Protein AF-A0A9P6G6Q4-F1 (afdb_monomer_lite)

Secondary structure (DSSP, 8-state):
--------------------------------S-------------HHHHHHHHHHHHSTT--HHHHHHHTT--HHHHHHHHHHHHHHHHHHHHHHHHHHHHHTT------------------------------------S---HHHHHHHHHHHHTT-GGGGGGS--TTTS-EE---S-TT-TT-EEEEEE-TTT--EEEEEEEE-SS-EEEEEEEE-TTS-EEEEE-HHHHHTSEEPTTGGGGS-SS-PPPPHHHHHHHHHHHHHHHHHTTS---S-HHHHHHHHHHHHHHHHHHHHHHHHHTT---S-------------HHHHHHHHHT-----------------PPPPPP-------------------------

Structure (mmCIF, N/CA/C/O backbone):
data_AF-A0A9P6G6Q4-F1
#
_entry.id   AF-A0A9P6G6Q4-F1
#
loop_
_atom_site.group_PDB
_atom_site.id
_atom_site.type_symbol
_atom_site.label_atom_id
_atom_site.label_alt_id
_atom_site.label_comp_id
_atom_site.label_asym_id
_atom_site.label_entity_id
_atom_site.label_seq_id
_atom_site.pdbx_PDB_ins_code
_atom_site.Cartn_x
_atom_site.Cartn_y
_atom_site.Cartn_z
_atom_site.occupancy
_atom_site.B_iso_or_equiv
_atom_site.auth_seq_id
_atom_site.auth_comp_id
_atom_site.auth_asym_id
_atom_site.auth_atom_id
_atom_site.pdbx_PDB_model_num
ATOM 1 N N . MET A 1 1 ? -62.309 29.869 18.378 1.00 46.25 1 MET A N 1
ATOM 2 C CA . MET A 1 1 ? -61.151 30.099 19.267 1.00 46.25 1 MET A CA 1
ATOM 3 C C . MET A 1 1 ? -59.934 30.501 18.437 1.00 46.25 1 MET A C 1
ATOM 5 O O . MET A 1 1 ? -59.131 29.637 18.157 1.00 46.25 1 MET A O 1
ATOM 9 N N . PHE A 1 2 ? -59.819 31.757 18.000 1.00 43.12 2 PHE A N 1
ATOM 10 C CA . PHE A 1 2 ? -58.555 32.393 17.578 1.00 43.12 2 PHE A CA 1
ATOM 11 C C . PHE A 1 2 ? -58.866 33.871 17.334 1.00 43.12 2 PHE A C 1
ATOM 13 O O . PHE A 1 2 ? -59.354 34.235 16.276 1.00 43.12 2 PHE A O 1
ATOM 20 N N . ASN A 1 3 ? -58.686 34.692 18.363 1.00 43.59 3 ASN A N 1
ATOM 21 C CA . ASN A 1 3 ? -58.628 36.150 18.287 1.00 43.59 3 ASN A CA 1
ATOM 22 C C . ASN A 1 3 ? -57.898 36.631 19.546 1.00 43.59 3 ASN A C 1
ATOM 24 O O . ASN A 1 3 ? -58.165 36.105 20.624 1.00 43.59 3 ASN A O 1
ATOM 28 N N . ARG A 1 4 ? -57.050 37.655 19.388 1.00 50.22 4 ARG A N 1
ATOM 29 C CA . ARG A 1 4 ? -56.158 38.306 20.374 1.00 50.22 4 ARG A CA 1
ATOM 30 C C . ARG A 1 4 ? -54.740 37.748 20.463 1.00 50.22 4 ARG A C 1
ATOM 32 O O . ARG A 1 4 ? -54.468 36.848 21.245 1.00 50.22 4 ARG A O 1
ATOM 39 N N . LEU A 1 5 ? -53.835 38.403 19.738 1.00 46.81 5 LEU A N 1
ATOM 40 C CA . LEU A 1 5 ? -52.495 38.763 20.223 1.00 46.81 5 LEU A CA 1
ATOM 41 C C . LEU A 1 5 ? -51.871 39.790 19.265 1.00 46.81 5 LEU A C 1
ATOM 43 O O . LEU A 1 5 ? -50.880 39.543 18.588 1.00 46.81 5 LEU A O 1
ATOM 47 N N . GLY A 1 6 ? -52.511 40.954 19.179 1.00 52.47 6 GLY A N 1
ATOM 48 C CA . GLY A 1 6 ? -51.957 42.138 18.538 1.00 52.47 6 GLY A CA 1
ATOM 49 C C . GLY A 1 6 ? -52.101 43.296 19.506 1.00 52.47 6 GLY A C 1
ATOM 50 O O . GLY A 1 6 ? -53.186 43.845 19.583 1.00 52.47 6 GLY A O 1
ATOM 51 N N . GLU A 1 7 ? -51.051 43.565 20.284 1.00 53.31 7 GLU A N 1
ATOM 52 C CA . GLU A 1 7 ? -50.760 44.834 20.977 1.00 53.31 7 GLU A CA 1
ATOM 53 C C . GLU A 1 7 ? -49.586 44.603 21.937 1.00 53.31 7 GLU A C 1
ATOM 55 O O . GLU A 1 7 ? -49.780 44.256 23.094 1.00 53.31 7 GLU A O 1
ATOM 60 N N . LEU A 1 8 ? -48.349 44.727 21.441 1.00 48.97 8 LEU A N 1
ATOM 61 C CA . LEU A 1 8 ? -47.146 44.888 22.276 1.00 48.97 8 LEU A CA 1
ATOM 62 C C . LEU A 1 8 ? -45.956 45.377 21.424 1.00 48.97 8 LEU A C 1
ATOM 64 O O . LEU A 1 8 ? -44.888 44.777 21.388 1.00 48.97 8 LEU A O 1
ATOM 68 N N . LEU A 1 9 ? -46.139 46.489 20.708 1.00 44.62 9 LEU A N 1
ATOM 69 C CA . LEU A 1 9 ? -45.030 47.234 20.096 1.00 44.62 9 LEU A CA 1
ATOM 70 C C . LEU A 1 9 ? -45.081 48.691 20.554 1.00 44.62 9 LEU A C 1
ATOM 72 O O . LEU A 1 9 ? -45.390 49.612 19.805 1.00 44.62 9 LEU A O 1
ATOM 76 N N . GLY A 1 10 ? -44.791 48.877 21.840 1.00 46.81 10 GLY A N 1
ATOM 77 C CA . GLY A 1 10 ? -44.530 50.175 22.440 1.00 46.81 10 GLY A CA 1
ATOM 78 C C . GLY A 1 10 ? -43.028 50.447 22.528 1.00 46.81 10 GLY A C 1
ATOM 79 O O . GLY A 1 10 ? -42.328 49.776 23.273 1.00 46.81 10 GLY A O 1
ATOM 80 N N . LYS A 1 11 ? -42.590 51.489 21.812 1.00 54.50 11 LYS A N 1
ATOM 81 C CA . LYS A 1 11 ? -41.506 52.425 22.171 1.00 54.50 11 LYS A CA 1
ATOM 82 C C . LYS A 1 11 ? -40.115 51.829 22.454 1.00 54.50 11 LYS A C 1
ATOM 84 O O . LYS A 1 11 ? -39.758 51.576 23.599 1.00 54.50 11 LYS A O 1
ATOM 89 N N . TYR A 1 12 ? -39.263 51.806 21.426 1.00 51.88 12 TYR A N 1
ATOM 90 C CA . TYR A 1 12 ? -37.809 51.830 21.621 1.00 51.88 12 TYR A CA 1
ATOM 91 C C . TYR A 1 12 ? -37.272 53.265 21.469 1.00 51.88 12 TYR A C 1
ATOM 93 O O . TYR A 1 12 ? -37.547 53.904 20.450 1.00 51.88 12 TYR A O 1
ATOM 101 N N . PRO A 1 13 ? -36.522 53.799 22.451 1.00 56.97 13 PRO A N 1
ATOM 102 C CA . PRO A 1 13 ? -35.876 55.101 22.341 1.00 56.97 13 PRO A CA 1
ATOM 103 C C . PRO A 1 13 ? -34.704 55.064 21.349 1.00 56.97 13 PRO A C 1
ATOM 105 O O . PRO A 1 13 ? -33.882 54.147 21.344 1.00 56.97 13 PRO A O 1
ATOM 108 N N . SER A 1 14 ? -34.639 56.094 20.505 1.00 54.44 14 SER A N 1
ATOM 109 C CA . SER A 1 14 ? -33.594 56.318 19.506 1.00 54.44 14 SER A CA 1
ATOM 110 C C . SER A 1 14 ? -32.261 56.657 20.181 1.00 54.44 14 SER A C 1
ATOM 112 O O . SER A 1 14 ? -31.999 57.812 20.517 1.00 54.44 14 SER A O 1
ATOM 114 N N . TYR A 1 15 ? -31.399 55.658 20.366 1.00 53.25 15 TYR A N 1
ATOM 115 C CA . TYR A 1 15 ? -30.012 55.871 20.775 1.00 53.25 15 TYR A CA 1
ATOM 116 C C . TYR A 1 15 ? -29.174 56.340 19.580 1.00 53.25 15 TYR A C 1
ATOM 118 O O . TYR A 1 15 ? -28.858 55.571 18.671 1.00 53.25 15 TYR A O 1
ATOM 126 N N . CYS A 1 16 ? -28.771 57.611 19.603 1.00 47.72 16 CYS A N 1
ATOM 127 C CA . CYS A 1 16 ? -27.745 58.157 18.720 1.00 47.72 16 CYS A CA 1
ATOM 128 C C . CYS A 1 16 ? -26.389 57.501 19.032 1.00 47.72 16 CYS A C 1
ATOM 130 O O . CYS A 1 16 ? -25.648 57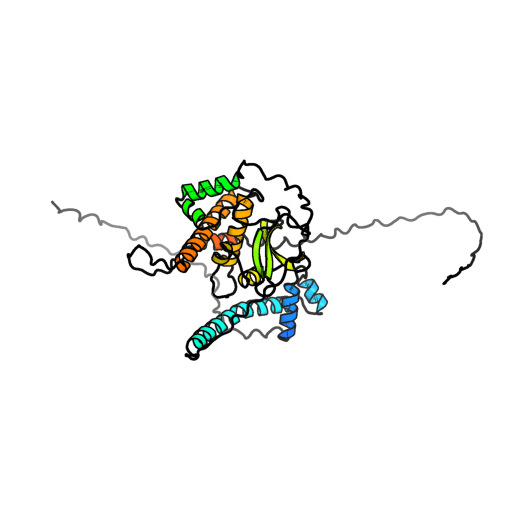.950 19.907 1.00 47.72 16 CYS A O 1
ATOM 132 N N . TYR A 1 17 ? -26.046 56.435 18.307 1.00 51.28 17 TYR A N 1
ATOM 133 C CA . TYR A 1 17 ? -24.704 55.860 18.337 1.00 51.28 17 TYR A CA 1
ATOM 134 C C . TYR A 1 17 ? -23.706 56.821 17.681 1.00 51.28 17 TYR A C 1
ATOM 136 O O . TYR A 1 17 ? -23.669 57.001 16.463 1.00 51.28 17 TYR A O 1
ATOM 144 N N . ARG A 1 18 ? -22.859 57.432 18.511 1.00 55.62 18 ARG A N 1
ATOM 145 C CA . ARG A 1 18 ? -21.671 58.179 18.095 1.00 55.62 18 ARG A CA 1
ATOM 146 C C . ARG A 1 18 ? -20.643 57.174 17.564 1.00 55.62 18 ARG A C 1
ATOM 148 O O . ARG A 1 18 ? -20.002 56.472 18.340 1.00 55.62 18 ARG A O 1
ATOM 155 N N . MET A 1 19 ? -20.523 57.075 16.241 1.00 58.62 19 MET A N 1
ATOM 156 C CA . MET A 1 19 ? -19.579 56.168 15.579 1.00 58.62 19 MET A CA 1
ATOM 157 C C . MET A 1 19 ? -18.128 56.482 15.998 1.00 58.62 19 MET A C 1
ATOM 159 O O . MET A 1 19 ? -17.686 57.626 15.841 1.00 58.62 19 MET A O 1
ATOM 163 N N . PRO A 1 20 ? -17.358 55.505 16.512 1.00 56.16 20 PRO A N 1
ATOM 164 C CA . PRO A 1 20 ? -15.936 55.689 16.761 1.00 56.16 20 PRO A CA 1
ATOM 165 C C . PRO A 1 20 ? -15.205 55.876 15.427 1.00 56.16 20 PRO A C 1
ATOM 167 O O . PRO A 1 20 ? -15.432 55.147 14.462 1.00 56.16 20 PRO A O 1
ATOM 170 N N . LYS A 1 21 ? -14.320 56.878 15.375 1.00 54.81 21 LYS A N 1
ATOM 171 C CA . LYS A 1 21 ? -13.465 57.169 14.219 1.00 54.81 21 LYS A CA 1
ATOM 172 C C . LYS A 1 21 ? -12.657 55.918 13.873 1.00 54.81 21 LYS A C 1
ATOM 174 O O . LYS A 1 21 ? -11.702 55.576 14.565 1.00 54.81 21 LYS A O 1
ATOM 179 N N . THR A 1 22 ? -13.041 55.242 12.795 1.00 53.19 22 THR A N 1
ATOM 180 C CA . THR A 1 22 ? -12.294 54.124 12.223 1.00 53.19 22 THR A CA 1
ATOM 181 C C . THR A 1 22 ? -10.890 54.598 11.865 1.00 53.19 22 THR A C 1
ATOM 183 O O . THR A 1 22 ? -10.717 55.448 10.986 1.00 53.19 22 THR A O 1
ATOM 186 N N . VAL A 1 23 ? -9.889 54.044 12.548 1.00 57.47 23 VAL A N 1
ATOM 187 C CA . VAL A 1 23 ? -8.481 54.131 12.160 1.00 57.47 23 VAL A CA 1
ATOM 188 C C . VAL A 1 23 ? -8.385 53.656 10.712 1.00 57.47 23 VAL A C 1
ATOM 190 O O . VAL A 1 23 ? -8.736 52.519 10.398 1.00 57.47 23 VAL A O 1
ATOM 193 N N . ARG A 1 24 ? -7.971 54.553 9.810 1.00 49.25 24 ARG A N 1
ATOM 194 C CA . ARG A 1 24 ? -7.747 54.239 8.395 1.00 49.25 24 ARG A CA 1
ATOM 195 C C . ARG A 1 24 ? -6.667 53.161 8.310 1.00 49.25 24 ARG A C 1
ATOM 197 O O . ARG A 1 24 ? -5.483 53.456 8.439 1.00 49.25 24 ARG A O 1
ATOM 204 N N . GLY A 1 25 ? -7.089 51.916 8.106 1.00 58.50 25 GLY A N 1
ATOM 205 C CA . GLY A 1 25 ? -6.191 50.815 7.783 1.00 58.50 25 GLY A CA 1
ATOM 206 C C . GLY A 1 25 ? -5.407 51.113 6.497 1.00 58.50 25 GLY A C 1
ATOM 207 O O . GLY A 1 25 ? -5.890 51.861 5.638 1.00 58.50 25 GLY A O 1
ATOM 208 N N . PRO A 1 26 ? -4.192 50.560 6.352 1.00 58.47 26 PRO A N 1
ATOM 209 C CA . PRO A 1 26 ? -3.333 50.819 5.205 1.00 58.47 26 PRO A CA 1
ATOM 210 C C . PRO A 1 26 ? -4.078 50.512 3.902 1.00 58.47 26 PRO A C 1
ATOM 212 O O . PRO A 1 26 ? -4.625 49.423 3.720 1.00 58.47 26 PRO A O 1
ATOM 215 N N . ARG A 1 27 ? -4.112 51.507 3.003 1.00 56.06 27 ARG A N 1
ATOM 216 C CA . ARG A 1 27 ? -4.679 51.416 1.650 1.00 56.06 27 ARG A CA 1
ATOM 217 C C . ARG A 1 27 ? -4.260 50.091 1.012 1.00 56.06 27 ARG A C 1
ATOM 219 O O . ARG A 1 27 ? -3.070 49.864 0.788 1.00 56.06 27 ARG A O 1
ATOM 226 N N . ARG A 1 28 ? -5.240 49.246 0.670 1.00 49.06 28 ARG A N 1
ATOM 227 C CA . ARG A 1 28 ? -5.027 48.122 -0.245 1.00 49.06 28 ARG A CA 1
ATOM 228 C C . ARG A 1 28 ? -4.508 48.700 -1.557 1.00 49.06 28 ARG A C 1
ATOM 230 O O . ARG A 1 28 ? -5.254 49.334 -2.298 1.00 49.06 28 ARG A O 1
ATOM 237 N N . ARG A 1 29 ? -3.213 48.521 -1.815 1.00 51.69 29 ARG A N 1
ATOM 238 C CA . ARG A 1 29 ? -2.651 48.727 -3.146 1.00 51.69 29 ARG A CA 1
ATOM 239 C C . ARG A 1 29 ? -3.332 47.706 -4.051 1.00 51.69 29 ARG A C 1
ATOM 241 O O . ARG A 1 29 ? -3.262 46.508 -3.779 1.00 51.69 29 ARG A O 1
ATOM 248 N N . HIS A 1 30 ? -4.032 48.186 -5.073 1.00 56.00 30 HIS A N 1
ATOM 249 C CA . HIS A 1 30 ? -4.460 47.333 -6.171 1.00 56.00 30 HIS A CA 1
ATOM 250 C C . HIS A 1 30 ? -3.225 46.589 -6.699 1.00 56.00 30 HIS A C 1
ATOM 252 O O . HIS A 1 30 ? -2.173 47.223 -6.839 1.00 56.00 30 HIS A O 1
ATOM 258 N N . PRO A 1 31 ? -3.304 45.270 -6.951 1.00 56.16 31 PRO A N 1
ATOM 259 C CA . PRO A 1 31 ? -2.253 44.595 -7.688 1.00 56.16 31 PRO A CA 1
ATOM 260 C C . PRO A 1 31 ? -2.183 45.283 -9.049 1.00 56.16 31 PRO A C 1
ATOM 262 O O . PRO A 1 31 ? -3.128 45.222 -9.834 1.00 56.16 31 PRO A O 1
ATOM 265 N N . GLY A 1 32 ? -1.099 46.024 -9.278 1.00 59.50 32 GLY A N 1
ATOM 266 C CA . GLY A 1 32 ? -0.804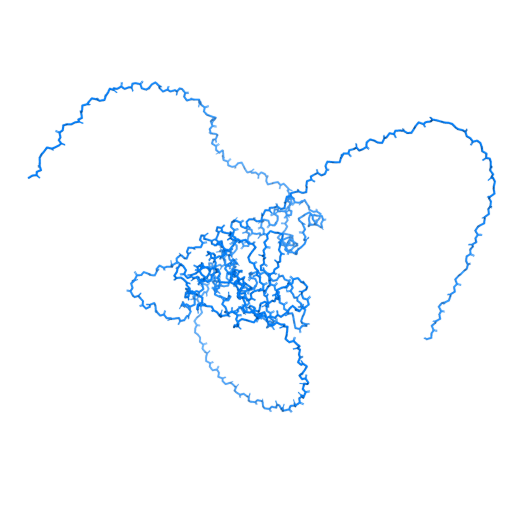 46.551 -10.600 1.00 59.50 32 GLY A CA 1
ATOM 267 C C . GLY A 1 32 ? -0.734 45.401 -11.610 1.00 59.50 32 GLY A C 1
ATOM 268 O O . GLY A 1 32 ? -0.577 44.242 -11.203 1.00 59.50 32 GLY A O 1
ATOM 269 N N . PRO A 1 33 ? -0.843 45.706 -12.914 1.00 58.00 33 PRO A N 1
ATOM 270 C CA . PRO A 1 33 ? -0.625 44.723 -13.967 1.00 58.00 33 PRO A CA 1
ATOM 271 C C . PRO A 1 33 ? 0.657 43.944 -13.656 1.00 58.00 33 PRO A C 1
ATOM 273 O O . PRO A 1 33 ? 1.638 44.580 -13.253 1.00 58.00 33 PRO A O 1
ATOM 276 N N . PRO A 1 34 ? 0.658 42.603 -13.760 1.00 53.47 34 PRO A N 1
ATOM 277 C CA . PRO A 1 34 ? 1.832 41.806 -13.451 1.00 53.47 34 PRO A CA 1
ATOM 278 C C . PRO A 1 34 ? 2.993 42.333 -14.287 1.00 53.47 34 PRO A C 1
ATOM 280 O O . PRO A 1 34 ? 3.026 42.163 -15.504 1.00 53.47 34 PRO A O 1
ATOM 283 N N . ILE A 1 35 ? 3.924 43.017 -13.620 1.00 44.28 35 ILE A N 1
ATOM 284 C CA . ILE A 1 35 ? 5.209 43.370 -14.206 1.00 44.28 35 ILE A CA 1
ATOM 285 C C . ILE A 1 35 ? 5.789 42.027 -14.648 1.00 44.28 35 ILE A C 1
ATOM 287 O O . ILE A 1 35 ? 5.855 41.126 -13.802 1.00 44.28 35 ILE A O 1
ATOM 291 N N . PRO A 1 36 ? 6.153 41.845 -15.931 1.00 40.94 36 PRO A N 1
ATOM 292 C CA . PRO A 1 36 ? 6.830 40.641 -16.372 1.00 40.94 36 PRO A CA 1
ATOM 293 C C . PRO A 1 36 ? 8.055 40.502 -15.479 1.00 40.94 36 PRO A C 1
ATOM 295 O O . PRO A 1 36 ? 8.993 41.294 -15.580 1.00 40.94 36 PRO A O 1
ATOM 298 N N . GLN A 1 37 ? 8.014 39.570 -14.525 1.00 48.28 37 GLN A N 1
ATOM 299 C CA . GLN A 1 37 ? 9.196 39.246 -13.752 1.00 48.28 37 GLN A CA 1
ATOM 300 C C . GLN A 1 37 ? 10.208 38.807 -14.794 1.00 48.28 37 GLN A C 1
ATOM 302 O O . GLN A 1 37 ? 10.009 37.779 -15.445 1.00 48.28 37 GLN A O 1
ATOM 307 N N . ALA A 1 38 ? 11.238 39.634 -14.990 1.00 38.59 38 ALA A N 1
ATOM 308 C CA . ALA A 1 38 ? 12.410 39.265 -15.751 1.00 38.59 38 ALA A CA 1
ATOM 309 C C . ALA A 1 38 ? 12.808 37.889 -15.228 1.00 38.59 38 ALA A C 1
ATOM 311 O O . ALA A 1 38 ? 13.169 37.743 -14.056 1.00 38.59 38 ALA A O 1
ATOM 312 N N . CYS A 1 39 ? 12.581 36.868 -16.056 1.00 45.72 39 CYS A N 1
ATOM 313 C CA . CYS A 1 39 ? 12.881 35.498 -15.703 1.00 45.72 39 CYS A CA 1
ATOM 314 C C . CYS A 1 39 ? 14.330 35.511 -15.244 1.00 45.72 39 CYS A C 1
ATOM 316 O O . CYS A 1 39 ? 15.195 35.963 -15.996 1.00 45.72 39 CYS A O 1
ATOM 318 N N . HIS A 1 40 ? 14.577 35.120 -13.989 1.00 47.41 40 HIS A N 1
ATOM 319 C CA . HIS A 1 40 ? 15.935 35.053 -13.472 1.00 47.41 40 HIS A CA 1
ATOM 320 C C . HIS A 1 40 ? 16.802 34.359 -14.535 1.00 47.41 40 HIS A C 1
ATOM 322 O O . HIS A 1 40 ? 16.399 33.287 -14.995 1.00 47.41 40 HIS A O 1
ATOM 328 N N . PRO A 1 41 ? 17.965 34.917 -14.921 1.00 46.31 41 PRO A N 1
ATOM 329 C CA . PRO A 1 41 ? 18.853 34.357 -15.950 1.00 46.31 41 PRO A CA 1
ATOM 330 C C . PRO A 1 41 ? 19.507 33.018 -15.533 1.00 46.31 41 PRO A C 1
ATOM 332 O O . PRO A 1 41 ? 20.564 32.625 -16.019 1.00 46.31 41 PRO A O 1
ATOM 335 N N . GLY A 1 42 ? 18.869 32.279 -14.624 1.00 48.66 42 GLY A N 1
ATOM 336 C CA . GLY A 1 42 ? 19.227 30.946 -14.181 1.00 48.66 42 GLY A CA 1
ATOM 337 C C . GLY A 1 42 ? 18.856 29.897 -15.220 1.00 48.66 42 GLY A C 1
ATOM 338 O O . GLY A 1 42 ? 17.854 29.203 -15.080 1.00 48.66 42 GLY A O 1
ATOM 339 N N . THR A 1 43 ? 19.743 29.750 -16.206 1.00 61.28 43 THR A N 1
ATOM 340 C CA . THR A 1 43 ? 20.019 28.534 -16.991 1.00 61.28 43 THR A CA 1
ATOM 341 C C . THR A 1 43 ? 18.813 27.884 -17.673 1.00 61.28 43 THR A C 1
ATOM 343 O O . THR A 1 43 ? 18.052 27.127 -17.066 1.00 61.28 43 THR A O 1
ATOM 346 N N . HIS A 1 44 ? 18.711 28.094 -18.988 1.00 79.81 44 HIS A N 1
ATOM 347 C CA . HIS A 1 44 ? 17.876 27.304 -19.889 1.00 79.81 44 HIS A CA 1
ATOM 348 C C . HIS A 1 44 ? 18.338 25.842 -19.890 1.00 79.81 44 HIS A C 1
ATOM 350 O O . HIS A 1 44 ? 19.076 25.406 -20.767 1.00 79.81 44 HIS A O 1
ATOM 356 N N . LEU A 1 45 ? 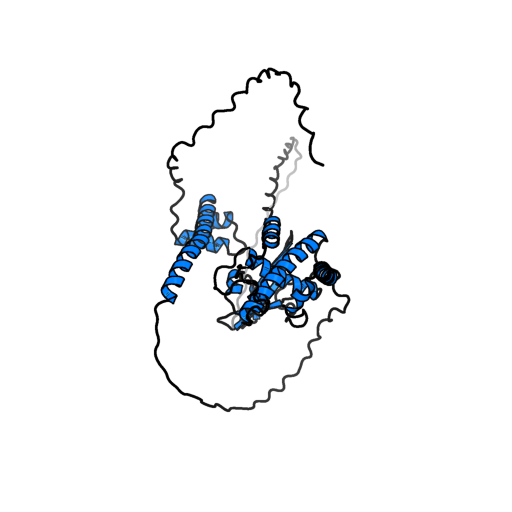17.911 25.069 -18.891 1.00 91.44 45 LEU A N 1
ATOM 357 C CA . LEU A 1 45 ? 18.108 23.630 -18.926 1.00 91.44 45 LEU A CA 1
ATOM 358 C C . LEU A 1 45 ? 17.286 23.044 -20.068 1.00 91.44 45 LEU A C 1
ATOM 360 O O . LEU A 1 45 ? 16.061 23.248 -20.120 1.00 91.44 45 LEU A O 1
ATOM 364 N N . THR A 1 46 ? 17.955 22.280 -20.930 1.00 93.12 46 THR A N 1
ATOM 365 C CA . THR A 1 46 ? 17.296 21.484 -21.963 1.00 93.12 46 THR A CA 1
ATOM 366 C C . THR A 1 46 ? 16.366 20.462 -21.312 1.00 93.12 46 THR A C 1
ATOM 368 O O . THR A 1 46 ? 16.510 20.106 -20.137 1.00 93.12 46 THR A O 1
ATOM 371 N N . TYR A 1 47 ? 15.377 19.981 -22.064 1.00 89.69 47 TYR A N 1
ATOM 372 C CA . TYR A 1 47 ? 14.451 18.970 -21.555 1.00 89.69 47 TYR A CA 1
ATOM 373 C C . TYR A 1 47 ? 15.188 17.717 -21.050 1.00 89.69 47 TYR A C 1
ATOM 375 O O . TYR A 1 47 ? 14.898 17.239 -19.954 1.00 89.69 47 TYR A O 1
ATOM 383 N N . GLU A 1 48 ? 16.210 17.260 -21.779 1.00 91.94 48 GLU A N 1
ATOM 384 C CA . GLU A 1 48 ? 17.035 16.114 -21.379 1.00 91.94 48 GLU A CA 1
ATOM 385 C C . GLU A 1 48 ? 17.793 16.357 -20.069 1.00 91.94 48 GLU A C 1
ATOM 387 O O . GLU A 1 48 ? 17.846 15.482 -19.203 1.00 91.94 48 GLU A O 1
ATOM 392 N N . GLN A 1 49 ? 18.311 17.569 -19.853 1.00 94.62 49 GLN A N 1
ATOM 393 C CA . GLN A 1 49 ? 18.953 17.923 -18.586 1.00 94.62 49 GLN A CA 1
ATOM 394 C C . GLN A 1 49 ? 17.957 17.890 -17.420 1.00 94.62 49 GLN A C 1
ATOM 396 O O . GLN A 1 49 ? 18.269 17.343 -16.360 1.00 94.62 49 GLN A O 1
ATOM 401 N N . ARG A 1 50 ? 16.734 18.403 -17.614 1.00 94.94 50 ARG A N 1
ATOM 402 C CA . ARG A 1 50 ? 15.671 18.341 -16.593 1.00 94.94 50 ARG A CA 1
ATOM 403 C C . ARG A 1 50 ? 15.254 16.903 -16.301 1.00 94.94 50 ARG A C 1
ATOM 405 O O . ARG A 1 50 ? 15.110 16.537 -15.135 1.00 94.94 50 ARG A O 1
ATOM 412 N N . ARG A 1 51 ? 15.125 16.069 -17.337 1.00 91.56 51 ARG A N 1
ATOM 413 C CA . ARG A 1 51 ? 14.809 14.641 -17.209 1.00 91.56 51 ARG A CA 1
ATOM 414 C C . ARG A 1 51 ? 15.898 13.894 -16.440 1.00 91.56 51 ARG A C 1
ATOM 416 O O . ARG A 1 51 ? 15.578 13.120 -15.539 1.00 91.56 51 ARG A O 1
ATOM 423 N N . ARG A 1 52 ? 17.173 14.173 -16.727 1.00 95.06 52 ARG A N 1
ATOM 424 C CA . ARG A 1 52 ? 18.322 13.608 -16.005 1.00 95.06 52 ARG A CA 1
ATOM 425 C C . ARG A 1 52 ? 18.334 14.024 -14.533 1.00 95.06 52 ARG A C 1
ATOM 427 O O . ARG A 1 52 ? 18.490 13.163 -13.671 1.00 95.06 52 ARG A O 1
ATOM 434 N N . ILE A 1 53 ? 18.109 15.307 -14.234 1.00 95.81 53 ILE A N 1
ATOM 435 C CA . ILE A 1 53 ? 17.983 15.814 -12.855 1.00 95.81 53 ILE A CA 1
ATOM 436 C C . ILE A 1 53 ? 16.850 15.100 -12.111 1.00 95.81 53 ILE A C 1
ATOM 438 O O . ILE A 1 53 ? 17.047 14.618 -10.995 1.00 95.81 53 ILE A O 1
ATOM 442 N N . HIS A 1 54 ? 15.679 14.992 -12.741 1.00 94.69 54 HIS A N 1
ATOM 443 C CA . HIS A 1 54 ? 14.524 14.318 -12.159 1.00 94.69 54 HIS A CA 1
ATOM 444 C C . HIS A 1 54 ? 14.816 12.829 -11.906 1.00 94.69 54 HIS A C 1
ATOM 446 O O . HIS A 1 54 ? 14.577 12.340 -10.805 1.00 94.69 54 HIS A O 1
ATOM 452 N N . SER A 1 55 ? 15.434 12.119 -12.855 1.00 93.00 55 SER A N 1
ATOM 453 C CA . SER A 1 55 ? 15.850 10.721 -12.666 1.00 93.00 55 SER A CA 1
ATOM 454 C C . SER A 1 55 ? 16.817 10.547 -11.489 1.00 93.00 55 SER A C 1
ATOM 456 O O . SER A 1 55 ? 16.643 9.635 -10.684 1.00 93.00 55 SE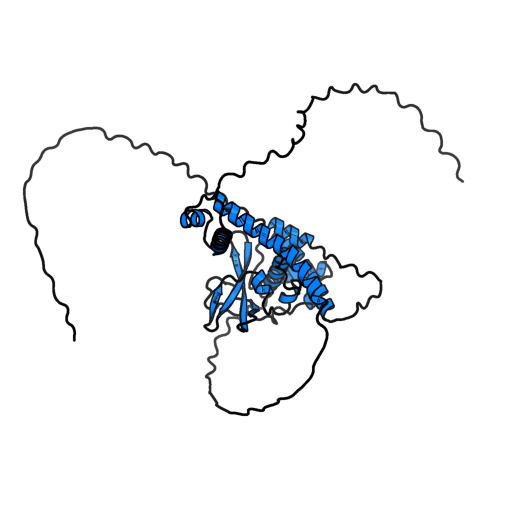R A O 1
ATOM 458 N N . LEU A 1 56 ? 17.812 11.430 -11.353 1.00 95.06 56 LEU A N 1
ATOM 459 C CA . LEU A 1 56 ? 18.771 11.395 -10.242 1.00 95.06 56 LEU A CA 1
ATOM 460 C C . LEU A 1 56 ? 18.106 11.653 -8.883 1.00 95.06 56 LEU A C 1
ATOM 462 O O . LEU A 1 56 ? 18.545 11.092 -7.881 1.00 95.06 56 LEU A O 1
ATOM 466 N N . SER A 1 57 ? 17.045 12.467 -8.844 1.00 95.31 57 SER A N 1
ATOM 467 C CA . SER A 1 57 ? 16.275 12.714 -7.617 1.00 95.31 57 SER A CA 1
ATOM 468 C C . SER A 1 57 ? 15.441 11.513 -7.157 1.00 95.31 57 SER A C 1
ATOM 470 O O . SER A 1 57 ? 15.227 11.359 -5.956 1.00 95.31 57 SER A O 1
ATOM 472 N N . HIS A 1 58 ? 15.019 10.638 -8.081 1.00 87.38 58 HIS A N 1
ATOM 473 C CA . HIS A 1 58 ? 14.274 9.409 -7.758 1.00 87.38 58 HIS A CA 1
ATOM 474 C C . HIS A 1 58 ? 15.177 8.234 -7.373 1.00 87.38 58 HIS A C 1
ATOM 476 O O . HIS A 1 58 ? 14.726 7.306 -6.702 1.00 87.38 58 HIS A O 1
ATOM 482 N N . GLN A 1 59 ? 16.461 8.270 -7.737 1.00 90.69 59 GLN A N 1
ATOM 483 C CA . GLN A 1 59 ? 17.444 7.308 -7.239 1.00 90.69 59 GLN A CA 1
ATOM 484 C C . GLN A 1 59 ? 17.667 7.564 -5.742 1.00 90.69 59 GLN A C 1
ATOM 486 O O . GLN A 1 59 ? 18.096 8.643 -5.332 1.00 90.69 59 GLN A O 1
ATOM 491 N N . SER A 1 60 ? 17.317 6.568 -4.925 1.00 51.62 60 SER A N 1
ATOM 492 C CA . SER A 1 60 ? 16.846 6.659 -3.532 1.00 51.62 60 SER A CA 1
ATOM 493 C C . SER A 1 60 ? 17.823 7.179 -2.458 1.00 51.62 60 SER A C 1
ATOM 495 O O . SER A 1 60 ? 17.637 6.904 -1.274 1.00 51.62 60 SER A O 1
ATOM 497 N N . SER A 1 61 ? 18.853 7.939 -2.822 1.00 78.06 61 SER A N 1
ATOM 498 C CA . SER A 1 61 ? 19.810 8.532 -1.879 1.00 78.06 61 SER A CA 1
ATOM 499 C C . SER A 1 61 ? 20.460 9.842 -2.351 1.00 78.06 61 SER A C 1
ATOM 501 O O . SER A 1 61 ? 21.319 10.384 -1.649 1.00 78.06 61 SER A O 1
ATOM 503 N N . THR A 1 62 ? 20.075 10.400 -3.505 1.00 89.25 62 THR A N 1
ATOM 504 C CA . THR A 1 62 ? 20.737 11.604 -4.031 1.00 89.25 62 THR A CA 1
ATOM 505 C C . THR A 1 62 ? 20.061 12.876 -3.523 1.00 89.25 62 THR A C 1
ATOM 507 O O . THR A 1 62 ? 18.981 13.257 -3.966 1.00 89.25 62 THR A O 1
ATOM 510 N N . SER A 1 63 ? 20.702 13.578 -2.584 1.00 95.75 63 SER A N 1
ATOM 511 C CA . SER A 1 63 ? 20.217 14.891 -2.144 1.00 95.75 63 SER A CA 1
ATOM 512 C C . SER A 1 63 ? 20.311 15.920 -3.278 1.00 95.75 63 SER A C 1
ATOM 514 O O . SER A 1 63 ? 21.223 15.859 -4.102 1.00 95.75 63 SER A O 1
ATOM 516 N N . GLN A 1 64 ? 19.434 16.932 -3.287 1.00 96.25 64 GLN A N 1
ATOM 517 C CA . GLN A 1 64 ? 19.508 18.035 -4.262 1.00 96.25 64 GLN A CA 1
ATOM 518 C C . GLN A 1 64 ? 20.891 18.705 -4.287 1.00 96.25 64 GLN A C 1
ATOM 520 O O . GLN A 1 64 ? 21.351 19.119 -5.345 1.00 96.25 64 GLN A O 1
ATOM 525 N N . ARG A 1 65 ? 21.580 18.779 -3.135 1.00 96.50 65 ARG A N 1
ATOM 526 C CA . ARG A 1 65 ? 22.952 19.304 -3.039 1.00 96.50 65 ARG A CA 1
ATOM 527 C C . ARG A 1 65 ? 23.954 18.414 -3.778 1.00 96.50 65 ARG A C 1
ATOM 529 O O . ARG A 1 65 ? 24.826 18.937 -4.460 1.00 96.50 65 ARG A O 1
ATOM 536 N N . LYS A 1 66 ? 23.817 17.090 -3.667 1.00 96.56 66 LYS A N 1
ATOM 537 C CA . LYS A 1 66 ? 24.659 16.123 -4.382 1.00 96.56 66 LYS A CA 1
ATOM 538 C C . LYS A 1 66 ? 24.404 16.174 -5.891 1.00 96.56 66 LYS A C 1
ATOM 540 O O . LYS A 1 66 ? 25.362 16.169 -6.648 1.00 96.56 66 LYS A O 1
ATOM 545 N N . ILE A 1 67 ? 23.146 16.313 -6.321 1.00 96.56 67 ILE A N 1
ATOM 546 C CA . ILE A 1 67 ? 22.789 16.496 -7.742 1.00 96.56 67 ILE A CA 1
ATOM 547 C C . ILE A 1 67 ? 23.361 17.813 -8.285 1.00 96.56 67 ILE A C 1
ATOM 549 O O . ILE A 1 67 ? 23.966 17.824 -9.351 1.00 96.56 67 ILE A O 1
ATOM 553 N N . ALA A 1 68 ? 23.210 18.906 -7.531 1.00 96.31 68 ALA A N 1
ATOM 554 C CA . ALA A 1 68 ? 23.752 20.219 -7.877 1.00 96.31 68 ALA A CA 1
ATOM 555 C C . ALA A 1 68 ? 25.276 20.174 -8.049 1.00 96.31 68 ALA A C 1
ATOM 557 O O . ALA A 1 68 ? 25.790 20.629 -9.064 1.00 96.31 68 ALA A O 1
ATOM 558 N N . SER A 1 69 ? 25.980 19.542 -7.105 1.00 96.50 69 SER A N 1
ATOM 559 C CA . SER A 1 69 ? 27.430 19.345 -7.187 1.00 96.50 69 SER A CA 1
ATOM 560 C C . SER A 1 69 ? 27.840 18.445 -8.353 1.00 96.50 69 SER A C 1
ATOM 562 O O . SER A 1 69 ? 28.849 18.716 -8.987 1.00 96.50 69 SER A O 1
ATOM 564 N N . LEU A 1 70 ? 27.080 17.383 -8.634 1.00 96.00 70 LEU A N 1
ATOM 565 C CA . LEU A 1 70 ? 27.384 16.426 -9.702 1.00 96.00 70 LEU A CA 1
ATOM 566 C C . LEU A 1 70 ? 27.257 17.047 -11.098 1.00 96.00 70 LEU A C 1
ATOM 568 O O . LEU A 1 70 ? 27.971 16.656 -12.013 1.00 96.00 70 LEU A O 1
ATOM 572 N N . LEU A 1 71 ? 26.318 17.976 -11.267 1.00 94.81 71 LEU A N 1
ATOM 573 C CA . LEU A 1 71 ? 26.027 18.611 -12.552 1.00 94.81 71 LEU A CA 1
ATOM 574 C C . LEU A 1 71 ? 26.627 20.017 -12.672 1.00 94.81 71 LEU A C 1
ATOM 576 O O . LEU A 1 71 ? 26.382 20.684 -13.672 1.00 94.81 71 LEU A O 1
ATOM 580 N N . SER A 1 72 ? 27.367 20.476 -11.657 1.00 95.38 72 SER A N 1
ATOM 581 C CA . SER A 1 72 ? 27.878 21.849 -11.557 1.00 95.38 72 SER A CA 1
ATOM 582 C C . SER A 1 72 ? 26.781 22.907 -11.749 1.00 95.38 72 SER A C 1
ATOM 584 O O . SER A 1 72 ? 26.980 23.926 -12.406 1.00 95.38 72 SER A O 1
ATOM 586 N N . LEU A 1 73 ? 25.597 22.657 -11.180 1.00 94.69 73 LEU A N 1
ATOM 587 C CA . LEU A 1 73 ? 24.431 23.537 -11.276 1.00 94.69 73 LEU A CA 1
ATOM 588 C C . LEU A 1 73 ? 24.120 24.201 -9.931 1.00 94.69 73 LEU A C 1
ATOM 590 O O . LEU A 1 73 ? 24.289 23.573 -8.881 1.00 94.69 73 LEU A O 1
ATOM 594 N N . PRO A 1 74 ? 23.559 25.424 -9.925 1.00 96.00 74 PRO A N 1
ATOM 595 C CA . PRO A 1 74 ? 22.971 25.990 -8.721 1.00 96.00 74 PRO A CA 1
ATOM 596 C C . PRO A 1 74 ? 21.879 25.073 -8.160 1.00 96.00 74 PRO A C 1
ATOM 598 O O . PRO A 1 74 ? 21.058 24.510 -8.890 1.00 96.00 74 PRO A O 1
ATOM 601 N N . ARG A 1 75 ? 21.816 24.957 -6.831 1.00 94.69 75 ARG A N 1
ATOM 602 C CA . ARG A 1 75 ? 20.785 24.146 -6.161 1.00 94.69 75 ARG A CA 1
ATOM 603 C C . ARG A 1 75 ? 19.365 24.593 -6.528 1.00 94.69 75 ARG A C 1
ATOM 605 O O . ARG A 1 75 ? 18.479 23.754 -6.661 1.00 94.69 75 ARG A O 1
ATOM 612 N N . THR A 1 76 ? 19.159 25.895 -6.704 1.00 94.38 76 THR A N 1
ATOM 613 C CA . THR A 1 76 ? 17.881 26.483 -7.125 1.00 94.38 76 THR A CA 1
ATOM 614 C C . THR A 1 76 ? 17.462 26.001 -8.513 1.00 94.38 76 THR A C 1
ATOM 616 O O . THR A 1 76 ? 16.295 25.673 -8.702 1.00 94.38 76 THR A O 1
ATOM 619 N N . THR A 1 77 ? 18.409 25.857 -9.446 1.00 94.56 77 THR A N 1
ATOM 620 C CA . THR A 1 77 ? 18.178 25.287 -10.781 1.00 94.56 77 THR A CA 1
ATOM 621 C C . THR A 1 77 ? 17.775 23.812 -10.710 1.00 94.56 77 THR A C 1
ATOM 623 O O . THR A 1 77 ? 16.857 23.378 -11.399 1.00 94.56 77 THR A O 1
ATOM 626 N N . VAL A 1 78 ? 18.425 23.024 -9.848 1.00 95.25 78 VAL A N 1
ATOM 627 C CA . VAL A 1 78 ? 18.044 21.617 -9.627 1.00 95.25 78 VAL A CA 1
ATOM 628 C C . VAL A 1 78 ? 16.626 21.522 -9.067 1.00 95.25 78 VAL A C 1
ATOM 630 O O . VAL A 1 78 ? 15.824 20.719 -9.537 1.00 95.25 78 VAL A O 1
ATOM 633 N N . GLN A 1 79 ? 16.297 22.363 -8.088 1.00 94.69 79 GLN A N 1
ATOM 634 C CA . GLN A 1 79 ? 14.966 22.406 -7.496 1.00 94.69 79 GLN A CA 1
ATOM 635 C C . GLN A 1 79 ? 13.900 22.805 -8.527 1.00 94.69 79 GLN A C 1
ATOM 637 O O . GLN A 1 79 ? 12.894 22.109 -8.642 1.00 94.69 79 GLN A O 1
ATOM 642 N N . SER A 1 80 ? 14.120 23.869 -9.306 1.00 93.50 80 SER A N 1
ATOM 643 C CA . SER A 1 80 ? 13.166 24.303 -10.336 1.00 93.50 80 SER A CA 1
ATOM 644 C C . SER A 1 80 ? 12.982 23.253 -11.435 1.00 93.50 80 SER A C 1
ATOM 646 O O . SER A 1 80 ? 11.859 23.031 -11.886 1.00 93.50 80 SER A O 1
ATOM 648 N N . ALA A 1 81 ? 14.048 22.541 -11.818 1.00 94.19 81 ALA A N 1
ATOM 649 C CA . ALA A 1 81 ? 13.966 21.427 -12.754 1.00 94.19 81 ALA A CA 1
ATOM 650 C C . ALA A 1 81 ? 13.073 20.295 -12.223 1.00 94.19 81 ALA A C 1
ATOM 652 O O . ALA A 1 81 ? 12.192 19.849 -12.958 1.00 94.19 81 ALA A O 1
ATOM 653 N N . ILE A 1 82 ? 13.248 19.885 -10.958 1.00 93.88 82 ILE A N 1
ATOM 654 C CA . ILE A 1 82 ? 12.420 18.850 -10.311 1.00 93.88 82 ILE A CA 1
ATOM 655 C C . ILE A 1 82 ? 10.944 19.267 -10.317 1.00 93.88 82 ILE A C 1
ATOM 657 O O . ILE A 1 82 ? 10.124 18.535 -10.866 1.00 93.88 82 ILE A O 1
ATOM 661 N N . TYR A 1 83 ? 10.621 20.468 -9.820 1.00 92.19 83 TYR A N 1
ATOM 662 C CA . TYR A 1 83 ? 9.242 20.976 -9.808 1.00 92.19 83 TYR A CA 1
ATOM 663 C C . TYR A 1 83 ? 8.633 21.032 -11.217 1.00 92.19 83 TYR A C 1
ATOM 665 O O . TYR A 1 83 ? 7.520 20.555 -11.433 1.00 92.19 83 TYR A O 1
ATOM 673 N N . SER A 1 84 ? 9.382 21.532 -12.208 1.00 91.06 84 SER A N 1
ATOM 674 C CA . SER A 1 84 ? 8.885 21.629 -13.587 1.00 91.06 84 SER A CA 1
ATOM 675 C C . SER A 1 84 ? 8.589 20.266 -14.227 1.00 91.06 84 SER A C 1
ATOM 677 O O . SER A 1 84 ? 7.710 20.167 -15.083 1.00 91.06 84 SER A O 1
ATOM 679 N N . MET A 1 85 ? 9.302 19.210 -13.821 1.00 92.00 85 MET A N 1
ATOM 680 C CA . MET A 1 85 ? 9.062 17.845 -14.300 1.00 92.00 85 MET A CA 1
ATOM 681 C C . MET A 1 85 ? 7.883 17.183 -13.576 1.00 92.00 85 MET A C 1
ATOM 683 O O . MET A 1 85 ? 7.103 16.478 -14.215 1.00 92.00 85 MET A O 1
ATOM 687 N N . GLU A 1 86 ? 7.697 17.454 -12.283 1.00 88.00 86 GLU A N 1
ATOM 688 C CA . GLU A 1 86 ? 6.545 16.968 -11.512 1.00 88.00 86 GLU A CA 1
ATOM 689 C C . GLU A 1 86 ? 5.219 17.575 -12.011 1.00 88.00 86 GLU A C 1
ATOM 691 O O . GLU A 1 86 ? 4.237 16.852 -12.205 1.00 88.00 86 GLU A O 1
ATOM 696 N N . GLU A 1 87 ? 5.191 18.879 -12.313 1.00 80.06 87 GLU A N 1
ATOM 697 C CA . GLU A 1 87 ? 4.004 19.561 -12.859 1.00 80.06 87 GLU A CA 1
ATOM 698 C C . GLU A 1 87 ? 3.626 19.074 -14.266 1.00 80.06 87 GLU A C 1
ATOM 700 O O . GLU A 1 87 ? 2.441 18.934 -14.597 1.00 80.06 87 GLU A O 1
ATOM 705 N N . ARG A 1 88 ? 4.624 18.782 -15.110 1.00 74.25 88 ARG A N 1
ATOM 706 C CA . ARG A 1 88 ? 4.389 18.283 -16.473 1.00 74.25 88 ARG A CA 1
ATOM 707 C C . ARG A 1 88 ? 3.871 16.855 -16.489 1.00 74.25 88 ARG A C 1
ATOM 709 O O . ARG A 1 88 ? 2.953 16.587 -17.258 1.00 74.25 88 ARG A O 1
ATOM 716 N N . CYS A 1 89 ? 4.373 15.982 -15.615 1.00 64.94 89 CYS A N 1
ATOM 717 C CA . CYS A 1 89 ? 3.792 14.650 -15.427 1.00 64.94 89 CYS A CA 1
ATOM 718 C C . CYS A 1 89 ? 2.299 14.744 -15.070 1.00 64.94 89 CYS A C 1
ATOM 720 O O . CYS A 1 89 ? 1.492 14.031 -15.653 1.00 64.94 89 CYS A O 1
ATOM 722 N N . SER A 1 90 ? 1.918 15.693 -14.208 1.00 56.88 90 SER A N 1
ATOM 723 C CA . SER A 1 90 ? 0.515 15.933 -13.835 1.00 56.88 90 SER A CA 1
ATOM 724 C C . SER A 1 90 ? -0.348 16.495 -14.984 1.00 56.88 90 SER A C 1
ATOM 726 O O . SER A 1 90 ? -1.538 16.198 -15.088 1.00 56.88 90 SER A O 1
ATOM 728 N N . THR A 1 91 ? 0.229 17.311 -15.875 1.00 61.00 91 THR A N 1
ATOM 729 C CA . THR A 1 91 ? -0.522 18.007 -16.942 1.00 61.00 91 THR A CA 1
ATOM 730 C C . THR A 1 91 ? -0.608 17.212 -18.246 1.00 61.00 91 THR A C 1
ATOM 732 O O . THR A 1 91 ? -1.651 17.221 -18.900 1.00 61.00 91 THR A O 1
ATOM 735 N N . GLN A 1 92 ? 0.456 16.504 -18.635 1.00 54.31 92 GLN A N 1
ATOM 736 C CA . GLN A 1 92 ? 0.451 15.644 -19.823 1.00 54.31 92 GLN A CA 1
ATOM 737 C C . GLN A 1 92 ? -0.560 14.502 -19.668 1.00 54.31 92 GLN A C 1
ATOM 739 O O . GLN A 1 92 ? -1.266 14.180 -20.619 1.00 54.31 92 GLN A O 1
ATOM 744 N N . GLU A 1 93 ? -0.732 14.007 -18.442 1.00 50.44 93 GLU A N 1
ATOM 745 C CA . GLU A 1 93 ? -1.741 13.011 -18.084 1.00 50.44 93 GLU A CA 1
ATOM 746 C C . GLU A 1 93 ? -3.187 13.500 -18.312 1.00 50.44 93 GLU A C 1
ATOM 748 O O . GLU A 1 93 ? -4.052 12.723 -18.715 1.00 50.44 93 GLU A O 1
ATOM 753 N N . LYS A 1 94 ? -3.457 14.807 -18.163 1.00 53.12 94 LYS A N 1
ATOM 754 C CA . LYS A 1 94 ? -4.773 15.392 -18.487 1.00 53.12 94 LYS A CA 1
ATOM 755 C C . LYS A 1 94 ? -5.031 15.490 -19.991 1.00 53.12 94 LYS A C 1
ATOM 757 O O . LYS A 1 94 ? -6.186 15.482 -20.399 1.00 53.12 94 LYS A O 1
ATOM 762 N N . ARG A 1 95 ? -3.982 15.612 -20.813 1.00 46.66 95 ARG A N 1
ATOM 763 C CA . ARG A 1 95 ? -4.110 15.765 -22.272 1.00 46.66 95 ARG A CA 1
ATOM 764 C C . ARG A 1 95 ? -4.198 14.423 -22.991 1.00 46.66 95 ARG A C 1
ATOM 766 O O . ARG A 1 95 ? -5.040 14.283 -23.869 1.00 46.66 95 ARG A O 1
ATOM 773 N N . THR A 1 96 ? -3.400 13.426 -22.612 1.00 47.50 96 THR A N 1
ATOM 774 C CA . THR A 1 96 ? -3.455 12.099 -23.254 1.00 47.50 96 THR A CA 1
ATOM 775 C C . THR A 1 96 ? -4.757 11.357 -22.947 1.00 47.50 96 THR A C 1
ATOM 777 O O . THR A 1 96 ? -5.286 10.687 -23.828 1.00 47.50 96 THR A O 1
ATOM 780 N N . GLY A 1 97 ? -5.351 11.575 -21.766 1.00 47.19 97 GLY A N 1
ATOM 781 C CA . GLY A 1 97 ? -6.672 11.030 -21.427 1.00 47.19 97 GLY A CA 1
ATOM 782 C C . GLY A 1 97 ? -7.835 11.572 -22.272 1.00 47.19 97 GLY A C 1
ATOM 783 O O . GLY A 1 97 ? -8.897 10.960 -22.295 1.00 47.19 97 GLY A O 1
ATOM 784 N N . ILE A 1 98 ? -7.651 12.693 -22.980 1.00 47.03 98 ILE A N 1
ATOM 785 C CA . ILE A 1 98 ? -8.654 13.242 -23.908 1.00 47.03 98 ILE A CA 1
ATOM 786 C C . ILE A 1 98 ? -8.505 12.609 -25.302 1.00 47.03 98 ILE A C 1
ATOM 788 O O . ILE A 1 98 ? -9.506 12.352 -25.964 1.00 47.03 98 ILE A O 1
ATOM 792 N N . TYR A 1 99 ? -7.279 12.290 -25.733 1.00 41.75 99 TYR A N 1
ATOM 793 C CA . TYR A 1 99 ? -7.029 11.711 -27.060 1.00 41.75 99 TYR A CA 1
ATOM 794 C C . TYR A 1 99 ? -7.345 10.207 -27.148 1.00 41.75 99 TYR A C 1
ATOM 796 O O . TYR A 1 99 ? -7.862 9.763 -28.172 1.00 41.75 99 TYR A O 1
ATOM 804 N N . GLU A 1 100 ? -7.142 9.423 -26.082 1.00 44.28 100 GLU A N 1
ATOM 805 C CA . GLU A 1 100 ? -7.542 8.000 -26.078 1.00 44.28 100 GLU A CA 1
ATOM 806 C C . GLU A 1 100 ? -9.071 7.811 -26.125 1.00 44.28 100 GLU A C 1
ATOM 808 O O . GLU A 1 100 ? -9.561 6.822 -26.672 1.00 44.28 100 GLU A O 1
ATOM 813 N N . HIS A 1 101 ? -9.846 8.796 -25.655 1.00 46.66 101 HIS A N 1
ATOM 814 C CA . HIS A 1 101 ? -11.310 8.772 -25.752 1.00 46.66 101 HIS A CA 1
ATOM 815 C C . HIS A 1 101 ? -11.822 9.024 -27.185 1.00 46.66 101 HIS A C 1
ATOM 817 O O . HIS A 1 101 ? -12.954 8.664 -27.505 1.00 46.66 101 HIS A O 1
ATOM 823 N N . ILE A 1 102 ? -10.996 9.612 -28.058 1.00 50.88 102 ILE A N 1
ATOM 824 C CA . ILE A 1 102 ? -11.335 9.867 -29.467 1.00 50.88 102 ILE A CA 1
ATOM 825 C C . ILE A 1 102 ? -10.890 8.690 -30.350 1.00 50.88 102 ILE A C 1
ATOM 827 O O . ILE A 1 102 ? -11.619 8.292 -31.254 1.00 50.88 102 ILE A O 1
ATOM 831 N N . ALA A 1 103 ? -9.750 8.058 -30.048 1.00 43.25 103 ALA A N 1
ATOM 832 C CA . ALA A 1 103 ? -9.254 6.903 -30.806 1.00 43.25 103 ALA A CA 1
ATOM 833 C C . ALA A 1 103 ? -10.086 5.617 -30.607 1.00 43.25 103 ALA A C 1
ATOM 835 O O . ALA A 1 103 ? -10.052 4.720 -31.446 1.00 43.25 103 ALA A O 1
ATOM 836 N N . SER A 1 104 ? -10.876 5.533 -29.531 1.00 46.94 104 SER A N 1
ATOM 837 C CA . SER A 1 104 ? -11.690 4.351 -29.202 1.00 46.94 104 SER A CA 1
ATOM 838 C C . SER A 1 104 ? -12.967 4.197 -30.047 1.00 46.94 104 SER A C 1
ATOM 840 O O . SER A 1 104 ? -13.660 3.193 -29.912 1.00 46.94 104 SER A O 1
ATOM 842 N N . HIS A 1 105 ? -13.294 5.165 -30.914 1.00 47.44 105 HIS A N 1
ATOM 843 C CA . HIS A 1 105 ? -14.515 5.150 -31.733 1.00 47.44 105 HIS A CA 1
ATOM 844 C C . HIS A 1 105 ? -14.295 4.858 -33.225 1.00 47.44 105 HIS A C 1
ATOM 846 O O . HIS A 1 105 ? -15.251 4.917 -33.993 1.00 47.44 105 HIS A O 1
ATOM 852 N N . ALA A 1 106 ? -13.078 4.510 -33.652 1.00 43.59 106 ALA A N 1
ATOM 853 C CA . ALA A 1 106 ? -12.789 4.332 -35.073 1.00 43.59 106 ALA A CA 1
ATOM 854 C C . ALA A 1 106 ? -11.869 3.141 -35.378 1.00 43.59 106 ALA A C 1
ATOM 856 O O . ALA A 1 106 ? -10.790 3.357 -35.903 1.00 43.59 106 ALA A O 1
ATOM 857 N N . VAL A 1 107 ? -12.292 1.897 -35.113 1.00 43.88 107 VAL A N 1
ATOM 858 C CA . VAL A 1 107 ? -11.895 0.734 -35.941 1.00 43.88 107 VAL A CA 1
ATOM 859 C C . VAL A 1 107 ? -13.012 -0.312 -35.899 1.00 43.88 107 VAL A C 1
ATOM 861 O O . VAL A 1 107 ? -13.253 -0.947 -34.873 1.00 43.88 107 VAL A O 1
ATOM 864 N N . GLY A 1 108 ? -13.700 -0.466 -37.030 1.00 35.72 108 GLY A N 1
ATOM 865 C CA . GLY A 1 108 ? -14.665 -1.528 -37.286 1.00 35.72 108 GLY A CA 1
ATOM 866 C C . GLY A 1 108 ? -13.998 -2.840 -37.712 1.00 35.72 108 GLY A C 1
ATOM 867 O O . GLY A 1 108 ? -12.967 -2.840 -38.377 1.00 35.72 108 GLY A O 1
ATOM 868 N N . THR A 1 109 ? -14.623 -3.936 -37.277 1.00 48.09 109 THR A N 1
ATOM 869 C CA . THR A 1 109 ? -14.874 -5.208 -37.984 1.00 48.09 109 THR A CA 1
ATOM 870 C C . THR A 1 109 ? -13.965 -5.601 -39.159 1.00 48.09 109 THR A C 1
ATOM 872 O O . THR A 1 109 ? -13.977 -4.927 -40.186 1.00 48.09 109 THR A O 1
ATOM 875 N N . ASN A 1 110 ? -13.312 -6.775 -39.062 1.00 36.41 110 ASN A N 1
ATOM 876 C CA . ASN A 1 110 ? -13.491 -7.932 -39.973 1.00 36.41 110 ASN A CA 1
ATOM 877 C C . ASN A 1 110 ? -12.483 -9.083 -39.720 1.00 36.41 110 ASN A C 1
ATOM 879 O O . ASN A 1 110 ? -11.314 -8.830 -39.451 1.00 36.41 110 ASN A O 1
ATOM 883 N N . GLY A 1 111 ? -12.947 -10.331 -39.922 1.00 31.97 111 GLY A N 1
ATOM 884 C CA . GLY A 1 111 ? -12.146 -11.528 -40.274 1.00 31.97 111 GLY A CA 1
ATOM 885 C C . GLY A 1 111 ? -11.593 -12.348 -39.094 1.00 31.97 111 GLY A C 1
ATOM 886 O O . GLY A 1 111 ? -10.726 -11.864 -38.386 1.00 31.97 111 GLY A O 1
ATOM 887 N N . SER A 1 112 ? -12.112 -13.522 -38.710 1.00 36.09 112 SER A N 1
ATOM 888 C CA . SER A 1 112 ? -12.286 -14.822 -39.402 1.00 36.09 112 SER A CA 1
ATOM 889 C C . SER A 1 112 ? -11.048 -15.742 -39.370 1.00 36.09 112 SER A C 1
ATOM 891 O O . SER A 1 112 ? -9.961 -15.325 -39.753 1.00 36.09 112 SER A O 1
ATOM 893 N N . ALA A 1 113 ? -11.315 -17.012 -39.007 1.00 33.41 113 ALA A N 1
ATOM 894 C CA . ALA A 1 113 ? -10.533 -18.241 -39.235 1.00 33.41 113 ALA A CA 1
ATOM 895 C C . ALA A 1 113 ? -9.187 -18.394 -38.490 1.00 33.41 113 ALA A C 1
ATOM 897 O O . ALA A 1 113 ? -8.516 -17.425 -38.179 1.00 33.41 113 ALA A O 1
ATOM 898 N N . ALA A 1 114 ? -8.634 -19.574 -38.210 1.00 34.44 114 ALA A N 1
ATOM 899 C CA . ALA A 1 114 ? -9.056 -20.970 -38.096 1.00 34.44 114 ALA A CA 1
ATOM 900 C C . ALA A 1 114 ? -7.773 -21.743 -37.694 1.00 34.44 114 ALA A C 1
ATOM 902 O O . ALA A 1 114 ? -6.683 -21.358 -38.102 1.00 34.44 114 ALA A O 1
ATOM 903 N N . LEU A 1 115 ? -7.926 -22.851 -36.958 1.00 38.56 115 LEU A N 1
ATOM 904 C CA . LEU A 1 115 ? -7.018 -24.014 -36.892 1.00 38.56 115 LEU A CA 1
ATOM 905 C C . LEU A 1 115 ? -5.546 -23.813 -36.455 1.00 38.56 115 LEU A C 1
ATOM 907 O O . LEU A 1 115 ? -4.717 -23.297 -37.195 1.00 38.56 115 LEU A O 1
ATOM 911 N N . ARG A 1 116 ? -5.174 -24.462 -35.341 1.00 36.16 116 ARG A N 1
ATOM 912 C CA . ARG A 1 116 ? -4.260 -25.629 -35.344 1.00 36.16 116 ARG A CA 1
ATOM 913 C C . ARG A 1 116 ? -4.073 -26.174 -33.925 1.00 36.16 116 ARG A C 1
ATOM 915 O O . ARG A 1 116 ? -3.344 -25.620 -33.110 1.00 36.16 116 ARG A O 1
ATOM 922 N N . THR A 1 117 ? -4.728 -27.302 -33.678 1.00 39.00 117 THR A N 1
ATOM 923 C CA . THR A 1 117 ? -4.396 -28.256 -32.619 1.00 39.00 117 THR A CA 1
ATOM 924 C C . THR A 1 117 ? -3.185 -29.057 -33.078 1.00 39.00 117 THR A C 1
ATOM 926 O O . THR A 1 117 ? -3.238 -29.676 -34.139 1.00 39.00 117 THR A O 1
ATOM 929 N N . VAL A 1 118 ? -2.111 -29.068 -32.290 1.00 41.81 118 VAL A N 1
ATOM 930 C CA . VAL A 1 118 ? -1.034 -30.055 -32.426 1.00 41.81 118 VAL A CA 1
ATOM 931 C C . VAL A 1 118 ? -0.699 -30.564 -31.029 1.00 41.81 118 VAL A C 1
ATOM 933 O O . VAL A 1 118 ? -0.293 -29.802 -30.153 1.00 41.81 118 VAL A O 1
ATOM 936 N N . CYS A 1 119 ? -0.951 -31.853 -30.824 1.00 36.56 119 CYS A N 1
ATOM 937 C CA . CYS A 1 119 ? -0.560 -32.609 -29.647 1.00 36.56 119 CYS A CA 1
ATOM 938 C C . CYS A 1 119 ? 0.948 -32.875 -29.690 1.00 36.56 119 CYS A C 1
ATOM 940 O O . CYS A 1 119 ? 1.444 -33.386 -30.691 1.00 36.56 119 CYS A O 1
ATOM 942 N N . SER A 1 120 ? 1.641 -32.618 -28.581 1.00 39.19 120 SER A N 1
ATOM 943 C CA . SER A 1 120 ? 2.989 -33.136 -28.346 1.00 39.19 120 SER A CA 1
ATOM 944 C C . SER A 1 120 ? 3.006 -33.873 -27.013 1.00 39.19 120 SER A C 1
ATOM 946 O O . SER A 1 120 ? 3.021 -33.274 -25.940 1.00 39.19 120 SER A O 1
ATOM 948 N N . THR A 1 121 ? 2.965 -35.197 -27.110 1.00 40.28 121 THR A N 1
ATOM 949 C CA . THR A 1 121 ? 3.244 -36.160 -26.046 1.00 40.28 121 THR A CA 1
ATOM 950 C C . THR A 1 121 ? 4.727 -36.507 -26.055 1.00 40.28 121 THR A C 1
ATOM 952 O O . THR A 1 121 ? 5.188 -37.136 -26.996 1.00 40.28 121 THR A O 1
ATOM 955 N N . THR A 1 122 ? 5.439 -36.153 -24.990 1.00 41.91 122 THR A N 1
ATOM 956 C CA . THR A 1 122 ? 6.731 -36.714 -24.543 1.00 41.91 122 THR A CA 1
ATOM 957 C C . THR A 1 122 ? 6.977 -36.113 -23.159 1.00 41.91 122 THR A C 1
ATOM 959 O O . THR A 1 122 ? 6.674 -34.946 -22.954 1.00 41.91 122 THR A O 1
ATOM 962 N N . SER A 1 123 ? 7.553 -36.742 -22.153 1.00 39.59 123 SER A N 1
ATOM 963 C CA . SER A 1 123 ? 7.983 -38.104 -21.885 1.00 39.59 123 SER A CA 1
ATOM 964 C C . SER A 1 123 ? 8.281 -38.098 -20.381 1.00 39.59 123 SER A C 1
ATOM 966 O O . SER A 1 123 ? 8.765 -37.097 -19.847 1.00 39.59 123 SER A O 1
ATOM 968 N N . ARG A 1 124 ? 7.976 -39.202 -19.701 1.00 40.84 124 ARG A N 1
ATOM 969 C CA . ARG A 1 124 ? 8.367 -39.472 -18.314 1.00 40.84 124 ARG A CA 1
ATOM 970 C C . ARG A 1 124 ? 9.886 -39.348 -18.159 1.00 40.84 124 ARG A C 1
ATOM 972 O O . ARG A 1 124 ? 10.625 -40.057 -18.833 1.00 40.84 124 ARG A O 1
ATOM 979 N N . ALA A 1 125 ? 10.324 -38.540 -17.202 1.00 42.31 125 ALA A N 1
ATOM 980 C CA . ALA A 1 125 ? 11.621 -38.689 -16.556 1.00 42.31 125 ALA A CA 1
ATOM 981 C C . ALA A 1 125 ? 11.423 -38.455 -15.056 1.00 42.31 125 ALA A C 1
ATOM 983 O O . ALA A 1 125 ? 11.207 -37.334 -14.594 1.00 42.31 125 ALA A O 1
ATOM 984 N N . SER A 1 126 ? 11.410 -39.564 -14.324 1.00 43.88 126 SER A N 1
ATOM 985 C CA . SER A 1 126 ? 11.385 -39.622 -12.872 1.00 43.88 126 SER A CA 1
ATOM 986 C C . SER A 1 126 ? 12.684 -39.036 -12.327 1.00 43.88 126 SER A C 1
ATOM 988 O O . SER A 1 126 ? 13.747 -39.627 -12.495 1.00 43.88 126 SER A O 1
ATOM 990 N N . HIS A 1 127 ? 12.595 -37.891 -11.658 1.00 39.94 127 HIS A N 1
ATOM 991 C CA . HIS A 1 127 ? 13.609 -37.471 -10.703 1.00 39.94 127 HIS A CA 1
ATOM 992 C C . HIS A 1 127 ? 13.012 -37.580 -9.307 1.00 39.94 127 HIS A C 1
ATOM 994 O O . HIS A 1 127 ? 12.221 -36.732 -8.889 1.00 39.94 127 HIS A O 1
ATOM 1000 N N . ASP A 1 128 ? 13.414 -38.644 -8.612 1.00 41.84 128 ASP A N 1
ATOM 1001 C CA . ASP A 1 128 ? 13.389 -38.734 -7.159 1.00 41.84 128 ASP A CA 1
ATOM 1002 C C . ASP A 1 128 ? 14.097 -37.504 -6.597 1.00 41.84 128 ASP A C 1
ATOM 1004 O O . ASP A 1 128 ? 15.319 -37.354 -6.678 1.00 41.84 128 ASP A O 1
ATOM 1008 N N . ARG A 1 129 ? 13.301 -36.574 -6.076 1.00 37.56 129 ARG A N 1
ATOM 1009 C CA . ARG A 1 129 ? 13.796 -35.390 -5.394 1.00 37.56 129 ARG A CA 1
ATOM 1010 C C . ARG A 1 129 ? 13.496 -35.580 -3.922 1.00 37.56 129 ARG A C 1
ATOM 1012 O O . ARG A 1 129 ? 12.358 -35.430 -3.487 1.00 37.56 129 ARG A O 1
ATOM 1019 N N . LEU A 1 130 ? 14.552 -35.936 -3.197 1.00 41.44 130 LEU A N 1
ATOM 1020 C CA . LEU A 1 130 ? 14.630 -35.958 -1.743 1.00 41.44 130 LEU A CA 1
ATOM 1021 C C . LEU A 1 130 ? 13.907 -34.729 -1.181 1.00 41.44 130 LEU A C 1
ATOM 1023 O O . LEU A 1 130 ? 14.339 -33.587 -1.361 1.00 41.44 130 LEU A O 1
ATOM 1027 N N . VAL A 1 131 ? 12.766 -34.985 -0.544 1.00 35.97 131 VAL A N 1
ATOM 1028 C CA . VAL A 1 131 ? 12.009 -34.005 0.225 1.00 35.97 131 VAL A CA 1
ATOM 1029 C C . VAL A 1 131 ? 12.830 -33.723 1.476 1.00 35.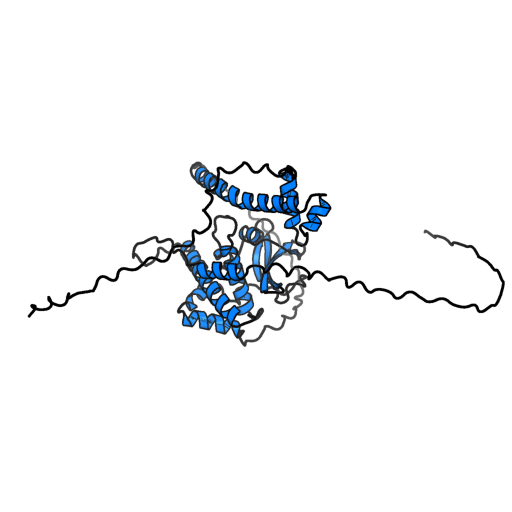97 131 VAL A C 1
ATOM 1031 O O . VAL A 1 131 ? 12.691 -34.381 2.501 1.00 35.97 131 VAL A O 1
ATOM 1034 N N . THR A 1 132 ? 13.736 -32.752 1.381 1.00 31.69 132 THR A N 1
ATOM 1035 C CA . THR A 1 132 ? 14.282 -32.095 2.564 1.00 31.69 132 THR A CA 1
ATOM 1036 C C . THR A 1 132 ? 13.138 -31.298 3.167 1.00 31.69 132 THR A C 1
ATOM 1038 O O . THR A 1 132 ? 12.825 -30.195 2.719 1.00 31.69 132 THR A O 1
ATOM 1041 N N . THR A 1 133 ? 12.468 -31.899 4.145 1.00 32.53 133 THR A N 1
ATOM 1042 C CA . THR A 1 133 ? 11.494 -31.250 5.017 1.00 32.53 133 THR A CA 1
ATOM 1043 C C . THR A 1 133 ? 12.193 -30.083 5.707 1.00 32.53 133 THR A C 1
ATOM 1045 O O . THR A 1 133 ? 12.874 -30.249 6.716 1.00 32.53 133 THR A O 1
ATOM 1048 N N . ILE A 1 134 ? 12.091 -28.894 5.113 1.00 40.41 134 ILE A N 1
ATOM 1049 C CA . ILE A 1 134 ? 12.509 -27.650 5.753 1.00 40.41 134 ILE A CA 1
ATOM 1050 C C . ILE A 1 134 ? 11.610 -27.496 6.985 1.00 40.41 134 ILE A C 1
ATOM 1052 O O . ILE A 1 134 ? 10.387 -27.575 6.832 1.00 40.41 134 ILE A O 1
ATOM 1056 N N . PRO A 1 135 ? 12.168 -27.305 8.194 1.00 34.66 135 PRO A N 1
ATOM 1057 C CA . PRO A 1 135 ? 11.366 -27.061 9.379 1.00 34.66 135 PRO A CA 1
ATOM 1058 C C . PRO A 1 135 ? 10.506 -25.824 9.122 1.00 34.66 135 PRO A C 1
ATOM 1060 O O . PRO A 1 135 ? 11.024 -24.718 8.963 1.00 34.66 135 PRO A O 1
ATOM 1063 N N . GLN A 1 136 ? 9.190 -26.033 9.034 1.00 40.19 136 GLN A N 1
ATOM 1064 C CA . GLN A 1 136 ? 8.222 -24.950 9.086 1.00 40.19 136 GLN A CA 1
ATOM 1065 C C . GLN A 1 136 ? 8.542 -24.143 10.341 1.00 40.19 136 GLN A C 1
ATOM 1067 O O . GLN A 1 136 ? 8.552 -24.674 11.455 1.00 40.19 136 GLN A O 1
ATOM 1072 N N . SER A 1 137 ? 8.877 -22.873 10.135 1.00 46.78 137 SER A N 1
ATOM 1073 C CA . SER A 1 137 ? 9.037 -21.907 11.209 1.00 46.78 137 SER A CA 1
ATOM 1074 C C . SER A 1 137 ? 7.787 -21.963 12.106 1.00 46.78 137 SER A C 1
ATOM 1076 O O . SER A 1 137 ? 6.684 -22.176 11.592 1.00 46.78 137 SER A O 1
ATOM 1078 N N . PRO A 1 138 ? 7.927 -21.841 13.441 1.00 45.91 138 PRO A N 1
ATOM 1079 C CA . PRO A 1 138 ? 6.820 -22.052 14.365 1.00 45.91 138 PRO A CA 1
ATOM 1080 C C . PRO A 1 138 ? 5.640 -21.165 13.976 1.00 45.91 138 PRO A C 1
ATOM 1082 O O . PRO A 1 138 ? 5.735 -19.936 14.007 1.00 45.91 138 PRO A O 1
ATOM 1085 N N . ILE A 1 139 ? 4.536 -21.801 13.588 1.00 51.91 139 ILE A N 1
ATOM 1086 C CA . ILE A 1 139 ? 3.265 -21.145 13.295 1.00 51.91 139 ILE A CA 1
ATOM 1087 C C . ILE A 1 139 ? 2.906 -20.305 14.531 1.00 51.91 139 ILE A C 1
ATOM 1089 O O . ILE A 1 139 ? 2.803 -20.869 15.625 1.00 51.91 139 ILE A O 1
ATOM 1093 N N . PRO A 1 140 ? 2.736 -18.973 14.417 1.00 48.28 140 PRO A N 1
ATOM 1094 C CA . PRO A 1 140 ? 2.308 -18.160 15.545 1.00 48.28 140 PRO A CA 1
ATOM 1095 C C . PRO A 1 140 ? 0.932 -18.646 16.018 1.00 48.28 140 PRO A C 1
ATOM 1097 O O . PRO A 1 140 ? -0.070 -18.495 15.322 1.00 48.28 140 PRO A O 1
ATOM 1100 N N . ASN A 1 141 ? 0.909 -19.272 17.191 1.00 46.97 141 ASN A N 1
ATOM 1101 C CA . ASN A 1 141 ? -0.277 -19.822 17.842 1.00 46.97 141 ASN A CA 1
ATOM 1102 C C . ASN A 1 141 ? -1.085 -18.695 18.545 1.00 46.97 141 ASN A C 1
ATOM 1104 O O . ASN A 1 141 ? -0.587 -17.585 18.747 1.00 46.97 141 ASN A O 1
ATOM 1108 N N . PRO A 1 142 ? -2.336 -18.936 18.960 1.00 44.84 142 PRO A N 1
ATOM 1109 C CA . PRO A 1 142 ? -3.574 -18.440 18.374 1.00 44.84 142 PRO A CA 1
ATOM 1110 C C . PRO A 1 142 ? -4.198 -17.300 19.195 1.00 44.84 142 PRO A C 1
ATOM 1112 O O . PRO A 1 142 ? -5.400 -17.046 19.112 1.00 44.84 142 PRO A O 1
ATOM 1115 N N . ASN A 1 143 ? -3.393 -16.574 19.973 1.00 44.59 143 ASN A N 1
ATOM 1116 C CA . ASN A 1 143 ? -3.835 -15.320 20.573 1.00 44.59 143 ASN A CA 1
ATOM 1117 C C . ASN A 1 143 ? -3.789 -14.255 19.477 1.00 44.59 143 ASN A C 1
ATOM 1119 O O . ASN A 1 143 ? -2.825 -13.490 19.386 1.00 44.59 143 ASN A O 1
ATOM 1123 N N . GLN A 1 144 ? -4.810 -14.287 18.602 1.00 56.25 144 GLN A N 1
ATOM 1124 C CA . GLN A 1 144 ? -5.096 -13.283 17.571 1.00 56.25 144 GLN A CA 1
ATOM 1125 C C . GLN A 1 144 ? -4.669 -11.920 18.094 1.00 56.25 144 GLN A C 1
ATOM 1127 O O . GLN A 1 144 ? -5.030 -11.549 19.216 1.00 56.25 144 GLN A O 1
ATOM 1132 N N . SER A 1 145 ? -3.829 -11.222 17.324 1.00 67.62 145 SER A N 1
ATOM 1133 C CA . SER A 1 145 ? -3.217 -9.984 17.795 1.00 67.62 145 SER A CA 1
ATOM 1134 C C . SER A 1 145 ? -4.316 -9.084 18.365 1.00 67.62 145 SER A C 1
ATOM 1136 O O . SER A 1 145 ? -5.370 -8.925 17.749 1.00 67.62 145 SER A O 1
ATOM 1138 N N . SER A 1 146 ? -4.103 -8.536 19.566 1.00 85.06 146 SER A N 1
ATOM 1139 C CA . SER A 1 146 ? -5.074 -7.634 20.216 1.00 85.06 146 SER A CA 1
ATOM 1140 C C . SER A 1 146 ? -5.591 -6.567 19.232 1.00 85.06 146 SER A C 1
ATOM 1142 O O . SER A 1 146 ? -6.778 -6.242 19.198 1.00 85.06 146 SER A O 1
ATOM 1144 N N . ASP A 1 147 ? -4.719 -6.136 18.317 1.00 92.19 147 ASP A N 1
ATOM 1145 C CA . ASP A 1 147 ? -5.033 -5.234 17.215 1.00 92.19 147 ASP A CA 1
ATOM 1146 C C . ASP A 1 147 ? -6.023 -5.813 16.188 1.00 92.19 147 ASP A C 1
ATOM 1148 O O . ASP A 1 147 ? -6.953 -5.115 15.792 1.00 92.19 147 ASP A O 1
ATOM 1152 N N . GLN A 1 148 ? -5.871 -7.068 15.748 1.00 95.00 148 GLN A N 1
ATOM 1153 C CA . GLN A 1 148 ? -6.817 -7.719 14.832 1.00 95.00 148 GLN A CA 1
ATOM 1154 C C . GLN A 1 148 ? -8.223 -7.777 15.437 1.00 95.00 148 GLN A C 1
ATOM 1156 O O . GLN A 1 148 ? -9.198 -7.434 14.760 1.00 95.00 148 GLN A O 1
ATOM 1161 N N . ASN A 1 149 ? -8.324 -8.180 16.705 1.00 94.81 149 ASN A N 1
ATOM 1162 C CA . ASN A 1 149 ? -9.597 -8.231 17.422 1.00 94.81 149 ASN A CA 1
ATOM 1163 C C . ASN A 1 149 ? -10.204 -6.836 17.549 1.00 94.81 149 ASN A C 1
ATOM 1165 O O . ASN A 1 149 ? -11.371 -6.649 17.212 1.00 94.81 149 ASN A O 1
ATOM 1169 N N . SER A 1 150 ? -9.386 -5.840 17.886 1.00 95.62 150 SER A N 1
ATOM 1170 C CA . SER A 1 150 ? -9.819 -4.446 17.973 1.00 95.62 150 SER A CA 1
ATOM 1171 C C . SER A 1 150 ? -10.338 -3.897 16.636 1.00 95.62 150 SER A C 1
ATOM 1173 O O . SER A 1 150 ? -11.326 -3.163 16.597 1.00 95.62 150 SER A O 1
ATOM 1175 N N . VAL A 1 151 ? -9.710 -4.254 15.508 1.00 96.25 151 VAL A N 1
ATOM 1176 C CA . VAL A 1 151 ? -10.194 -3.867 14.169 1.00 96.25 151 VAL A CA 1
ATOM 1177 C C . VAL A 1 151 ? -11.529 -4.547 13.854 1.00 96.25 151 VAL A C 1
ATOM 1179 O O . VAL A 1 151 ? -12.444 -3.893 13.347 1.00 96.25 151 VAL A O 1
ATOM 1182 N N . ARG A 1 152 ? -11.675 -5.840 14.168 1.00 96.50 152 ARG A N 1
ATOM 1183 C CA . ARG A 1 152 ? -12.933 -6.581 13.971 1.00 96.50 152 ARG A CA 1
ATOM 1184 C C . ARG A 1 152 ? -14.064 -6.015 14.825 1.00 96.50 152 ARG A C 1
ATOM 1186 O O . ARG A 1 152 ? -15.158 -5.807 14.308 1.00 96.50 152 ARG A O 1
ATOM 1193 N N . GLU A 1 153 ? -13.797 -5.719 16.091 1.00 96.88 153 GLU A N 1
ATOM 1194 C CA . GLU A 1 153 ? -14.747 -5.097 17.014 1.00 96.88 153 GLU A CA 1
ATOM 1195 C C . GLU A 1 153 ? -15.157 -3.699 16.535 1.00 96.88 153 GLU A C 1
ATOM 1197 O O . GLU A 1 153 ? -16.346 -3.375 16.489 1.00 96.88 153 GLU A O 1
ATOM 1202 N N . TYR A 1 154 ? -14.201 -2.899 16.053 1.00 96.81 154 TYR A N 1
ATOM 1203 C CA . TYR A 1 154 ? -14.502 -1.611 15.434 1.00 96.81 154 TYR A CA 1
ATOM 1204 C C . TYR A 1 154 ? -15.441 -1.761 14.229 1.00 96.81 154 TYR A C 1
ATOM 1206 O O . TYR A 1 154 ? -16.421 -1.026 14.114 1.00 96.81 154 TYR A O 1
ATOM 1214 N N . LEU A 1 155 ? -15.174 -2.707 13.323 1.00 97.06 155 LEU A N 1
ATOM 1215 C CA . LEU A 1 155 ? -16.039 -2.935 12.162 1.00 97.06 155 LEU A CA 1
ATOM 1216 C C . LEU A 1 155 ? -17.422 -3.457 12.573 1.00 97.06 155 LEU A C 1
ATOM 1218 O O . LEU A 1 155 ? -18.415 -3.059 11.961 1.00 97.06 155 LEU A O 1
ATOM 1222 N N . ASN A 1 156 ? -17.489 -4.290 13.616 1.00 97.44 156 ASN A N 1
ATOM 1223 C CA . ASN A 1 156 ? -18.727 -4.829 14.176 1.00 97.44 156 ASN A CA 1
ATOM 1224 C C . ASN A 1 156 ? -19.599 -3.732 14.800 1.00 97.44 156 ASN A C 1
ATOM 1226 O O . ASN A 1 156 ? -20.761 -3.596 14.432 1.00 97.44 156 ASN A O 1
ATOM 1230 N N . SER A 1 157 ? -19.019 -2.871 15.645 1.00 97.31 157 SER A N 1
ATOM 1231 C CA . SER A 1 157 ? -19.719 -1.730 16.264 1.00 97.31 157 SER A CA 1
ATOM 1232 C C . SER A 1 157 ? -20.260 -0.712 15.250 1.00 97.31 157 SER A C 1
ATOM 1234 O O . SER A 1 157 ? -21.110 0.113 15.574 1.00 97.31 157 SER A O 1
ATOM 1236 N N . ARG A 1 158 ? -19.773 -0.753 14.003 1.00 97.25 158 ARG A N 1
ATOM 1237 C CA . ARG A 1 158 ? -20.235 0.087 12.890 1.00 97.25 158 ARG A CA 1
ATOM 1238 C C . ARG A 1 158 ? -21.159 -0.637 11.910 1.00 97.25 158 ARG A C 1
ATOM 1240 O O . ARG A 1 158 ? -21.493 -0.037 10.891 1.00 97.25 158 ARG A O 1
ATOM 1247 N N . GLY A 1 159 ? -21.530 -1.893 12.174 1.00 96.38 159 GLY A N 1
ATOM 1248 C CA . GLY A 1 159 ? -22.364 -2.698 11.274 1.00 96.38 159 GLY A CA 1
ATOM 1249 C C . GLY A 1 159 ? -21.708 -2.977 9.917 1.00 96.38 159 GLY A C 1
ATOM 1250 O O . GLY A 1 159 ? -22.393 -3.194 8.928 1.00 96.38 159 GLY A O 1
ATOM 1251 N N . THR A 1 160 ? -20.375 -2.921 9.839 1.00 97.06 160 THR A N 1
ATOM 1252 C CA . THR A 1 160 ? -19.605 -3.078 8.591 1.00 97.06 160 THR A CA 1
ATOM 1253 C C . THR A 1 160 ? -18.688 -4.299 8.610 1.00 97.06 160 THR A C 1
ATOM 1255 O O . THR A 1 160 ? -17.717 -4.355 7.860 1.00 97.06 160 THR A O 1
ATOM 1258 N N . ARG A 1 161 ? -18.956 -5.271 9.490 1.00 96.19 161 ARG A N 1
ATOM 1259 C CA . ARG A 1 161 ? -18.157 -6.500 9.599 1.00 96.19 161 ARG A CA 1
ATOM 1260 C C . ARG A 1 161 ? -18.204 -7.337 8.317 1.00 96.19 161 ARG A C 1
ATOM 1262 O O . ARG A 1 161 ? -17.163 -7.849 7.926 1.00 96.19 161 ARG A O 1
ATOM 1269 N N . SER A 1 162 ? -19.353 -7.378 7.641 1.00 96.56 162 SER A N 1
ATOM 1270 C CA . SER A 1 162 ? -19.552 -8.087 6.366 1.00 96.56 162 SER A CA 1
ATOM 1271 C C . SER A 1 162 ? -18.671 -7.576 5.222 1.00 96.56 162 SER A C 1
ATOM 1273 O O . SER A 1 162 ? -18.442 -8.265 4.234 1.00 96.56 162 SER A O 1
ATOM 1275 N N . LEU A 1 163 ? -18.097 -6.374 5.347 1.00 96.69 163 LEU A N 1
ATOM 1276 C CA . LEU A 1 163 ? -17.126 -5.891 4.368 1.00 96.69 163 LEU A CA 1
ATOM 1277 C C . LEU A 1 163 ? -15.843 -6.735 4.341 1.00 96.69 163 LEU A C 1
ATOM 1279 O O . LEU A 1 163 ? -15.136 -6.711 3.338 1.00 96.69 163 LEU A O 1
ATOM 1283 N N . LEU A 1 164 ? -15.527 -7.467 5.415 1.00 97.00 164 LEU A N 1
ATOM 1284 C CA . LEU A 1 164 ? -14.398 -8.400 5.421 1.00 97.00 164 LEU A CA 1
ATOM 1285 C C . LEU A 1 164 ? -14.644 -9.620 4.533 1.00 97.00 164 LEU A C 1
ATOM 1287 O O . LEU A 1 164 ? -13.677 -10.167 4.021 1.00 97.00 164 LEU A O 1
ATOM 1291 N N . ASP A 1 165 ? -15.903 -9.984 4.288 1.00 95.94 165 ASP A N 1
ATOM 1292 C CA . ASP A 1 165 ? -16.261 -11.106 3.413 1.00 95.94 165 ASP A CA 1
ATOM 1293 C C . ASP A 1 165 ? -15.962 -10.781 1.933 1.00 95.94 165 ASP A C 1
ATOM 1295 O O . ASP A 1 165 ? -15.904 -11.667 1.087 1.00 95.94 165 ASP A O 1
ATOM 1299 N N . ASN A 1 166 ? -15.701 -9.500 1.628 1.00 95.94 166 ASN A N 1
ATOM 1300 C CA . ASN A 1 166 ? -15.294 -9.001 0.312 1.00 95.94 166 ASN A CA 1
ATOM 1301 C C . ASN A 1 166 ? -13.773 -9.011 0.099 1.00 95.94 166 ASN A C 1
ATOM 1303 O O . ASN A 1 166 ? -13.291 -8.369 -0.838 1.00 95.94 166 ASN A O 1
ATOM 1307 N N . ILE A 1 167 ? -12.997 -9.647 0.978 1.00 97.50 167 ILE A N 1
ATOM 1308 C CA . ILE A 1 167 ? -11.564 -9.881 0.786 1.00 97.50 167 ILE A CA 1
ATOM 1309 C C . ILE A 1 167 ? -11.187 -11.287 1.282 1.00 97.50 167 ILE A C 1
ATOM 1311 O O . ILE A 1 167 ? -11.856 -11.818 2.164 1.00 97.50 167 ILE A O 1
ATOM 1315 N N . PRO A 1 168 ? -10.104 -11.894 0.764 1.00 97.69 168 PRO A N 1
ATOM 1316 C CA . PRO A 1 168 ? -9.625 -13.178 1.255 1.00 97.69 168 PRO A CA 1
ATOM 1317 C C . PRO A 1 168 ? -9.285 -13.144 2.746 1.00 97.69 168 PRO A C 1
ATOM 1319 O O . PRO A 1 168 ? -8.807 -12.137 3.283 1.00 97.69 168 PRO A O 1
ATOM 1322 N N . ALA A 1 169 ? -9.485 -14.276 3.411 1.00 96.50 169 ALA A N 1
ATOM 1323 C CA . ALA A 1 169 ? -9.054 -14.446 4.787 1.00 96.50 169 ALA A CA 1
ATOM 1324 C C . ALA A 1 169 ? -7.506 -14.430 4.887 1.00 96.50 169 ALA A C 1
ATOM 1326 O O . ALA A 1 169 ? -6.812 -14.684 3.896 1.00 96.50 169 ALA A O 1
ATOM 1327 N N . PRO A 1 170 ? -6.917 -14.080 6.050 1.00 95.19 170 PRO A N 1
ATOM 1328 C CA . PRO A 1 170 ? -5.463 -13.926 6.184 1.00 95.19 170 PRO A CA 1
ATOM 1329 C C . PRO A 1 170 ? -4.636 -15.183 5.875 1.00 95.19 170 PRO A C 1
ATOM 1331 O O . PRO A 1 170 ? -3.473 -15.067 5.509 1.00 95.19 170 PRO A O 1
ATOM 1334 N N . ASP A 1 171 ? -5.228 -16.362 6.019 1.00 95.25 171 ASP A N 1
ATOM 1335 C CA . ASP A 1 171 ? -4.680 -17.680 5.682 1.00 95.25 171 ASP A CA 1
ATOM 1336 C C . ASP A 1 171 ? -4.750 -17.999 4.178 1.00 95.25 171 ASP A C 1
ATOM 1338 O O . ASP A 1 171 ? -3.973 -18.804 3.672 1.00 95.25 171 ASP A O 1
ATOM 1342 N N . GLN A 1 172 ? -5.638 -17.332 3.439 1.00 95.81 172 GLN A N 1
ATOM 1343 C CA . GLN A 1 172 ? -5.781 -17.485 1.989 1.00 95.81 172 GLN A CA 1
ATOM 1344 C C . GLN A 1 172 ? -4.778 -16.636 1.195 1.00 95.81 172 GLN A C 1
ATOM 1346 O O . GLN A 1 172 ? -4.619 -16.825 -0.016 1.00 95.81 172 GLN A O 1
ATOM 1351 N N . VAL A 1 173 ? -4.099 -15.683 1.843 1.00 96.62 173 VAL A N 1
ATOM 1352 C CA . VAL A 1 173 ? -3.025 -14.909 1.216 1.00 96.62 173 VAL A CA 1
ATOM 1353 C C . VAL A 1 173 ? -1.664 -15.529 1.503 1.00 96.62 173 VAL A C 1
ATOM 1355 O O . VAL A 1 173 ? -1.364 -15.971 2.608 1.00 96.62 173 VAL A O 1
ATOM 1358 N N . ARG A 1 174 ? -0.800 -15.540 0.487 1.00 96.38 174 ARG A N 1
ATOM 1359 C CA . ARG A 1 174 ? 0.521 -16.153 0.600 1.00 96.38 174 ARG A CA 1
ATOM 1360 C C . ARG A 1 174 ? 1.526 -15.171 1.193 1.00 96.38 174 ARG A C 1
ATOM 1362 O O . ARG A 1 174 ? 1.879 -14.171 0.560 1.00 96.38 174 ARG A O 1
ATOM 1369 N N . PHE A 1 175 ? 2.008 -15.503 2.381 1.00 95.06 175 PHE A N 1
ATOM 1370 C CA . PHE A 1 175 ? 3.204 -14.912 2.955 1.00 95.06 175 PHE A CA 1
ATOM 1371 C C . PHE A 1 175 ? 4.394 -15.828 2.715 1.00 95.06 175 PHE A C 1
ATOM 1373 O O . PHE A 1 175 ? 4.312 -17.023 2.976 1.00 95.06 175 PHE A O 1
ATOM 1380 N N . ASP A 1 176 ? 5.499 -15.237 2.287 1.00 92.19 176 ASP A N 1
ATOM 1381 C CA . ASP A 1 176 ? 6.782 -15.918 2.233 1.00 92.19 176 ASP A CA 1
ATOM 1382 C C . ASP A 1 176 ? 7.660 -15.406 3.380 1.00 92.19 176 ASP A C 1
ATOM 1384 O O . ASP A 1 176 ? 7.607 -14.226 3.778 1.00 92.19 176 ASP A O 1
ATOM 1388 N N . ASP A 1 177 ? 8.457 -16.316 3.927 1.00 86.12 177 ASP A N 1
ATOM 1389 C CA . ASP A 1 177 ? 9.456 -15.984 4.931 1.00 86.12 177 ASP A CA 1
ATOM 1390 C C . ASP A 1 177 ? 10.557 -15.115 4.318 1.00 86.12 177 ASP A C 1
ATOM 1392 O O . ASP A 1 177 ? 10.708 -15.014 3.094 1.00 86.12 177 ASP A O 1
ATOM 1396 N N . GLN A 1 178 ? 11.272 -14.386 5.177 1.00 70.88 178 GLN A N 1
ATOM 1397 C CA . GLN A 1 178 ? 12.345 -13.502 4.736 1.00 70.88 178 GLN A CA 1
ATOM 1398 C C . GLN A 1 178 ? 13.390 -14.305 3.959 1.00 70.88 178 GLN A C 1
ATOM 1400 O O . GLN A 1 178 ? 14.210 -14.999 4.548 1.00 70.88 178 GLN A O 1
ATOM 1405 N N . GLY A 1 179 ? 13.387 -14.165 2.632 1.00 63.31 179 GLY A N 1
ATOM 1406 C CA . GLY A 1 179 ? 14.564 -14.458 1.822 1.00 63.31 179 GLY A CA 1
ATOM 1407 C C . GLY A 1 179 ? 15.699 -13.468 2.131 1.00 63.31 179 GLY A C 1
ATOM 1408 O O . GLY A 1 179 ? 15.743 -12.836 3.184 1.00 63.31 179 GLY A O 1
ATOM 1409 N N . VAL A 1 180 ? 16.571 -13.235 1.153 1.00 63.38 180 VAL A N 1
ATOM 1410 C CA . VAL A 1 180 ? 17.792 -12.393 1.221 1.00 63.38 180 VAL A CA 1
ATOM 1411 C C . VAL A 1 180 ? 17.551 -10.925 1.667 1.00 63.38 180 VAL A C 1
ATOM 1413 O O . VAL A 1 180 ? 18.477 -10.154 1.917 1.00 63.38 180 VAL A O 1
ATOM 1416 N N . LEU A 1 181 ? 16.297 -10.491 1.811 1.00 65.88 181 LEU A N 1
ATOM 1417 C CA . LEU A 1 181 ? 15.927 -9.145 2.244 1.00 65.88 181 LEU A CA 1
ATOM 1418 C C . LEU A 1 181 ? 16.011 -8.985 3.773 1.00 65.88 181 LEU A C 1
ATOM 1420 O O . LEU A 1 181 ? 15.004 -9.059 4.484 1.00 65.88 181 LEU A O 1
ATOM 1424 N N . HIS A 1 182 ? 17.196 -8.610 4.263 1.00 65.81 182 HIS A N 1
ATOM 1425 C CA . HIS A 1 182 ? 17.436 -8.237 5.669 1.00 65.81 182 HIS A CA 1
ATOM 1426 C C . HIS A 1 182 ? 16.501 -7.126 6.202 1.00 65.81 182 HIS A C 1
ATOM 1428 O O . HIS A 1 182 ? 16.310 -6.988 7.405 1.00 65.81 182 HIS A O 1
ATOM 1434 N N . ASN A 1 183 ? 15.865 -6.351 5.316 1.00 67.00 183 ASN A N 1
ATOM 1435 C CA . ASN A 1 183 ? 15.049 -5.182 5.667 1.00 67.00 183 ASN A CA 1
ATOM 1436 C C . ASN A 1 183 ? 13.534 -5.453 5.803 1.00 67.00 183 ASN A C 1
ATOM 1438 O O . ASN A 1 183 ? 12.754 -4.495 5.826 1.00 67.00 183 ASN A O 1
ATOM 1442 N N . ALA A 1 184 ? 13.102 -6.715 5.845 1.00 70.69 184 ALA A N 1
ATOM 1443 C CA . ALA A 1 184 ? 11.688 -7.105 5.866 1.00 70.69 184 ALA A CA 1
ATOM 1444 C C . ALA A 1 184 ? 11.328 -7.969 7.094 1.00 70.69 184 ALA A C 1
ATOM 1446 O O . ALA A 1 184 ? 10.848 -9.082 6.907 1.00 70.69 184 ALA A O 1
ATOM 1447 N N . PRO A 1 185 ? 11.507 -7.479 8.340 1.00 71.12 185 PRO A N 1
ATOM 1448 C CA . PRO A 1 185 ? 11.531 -8.285 9.580 1.00 71.12 185 PRO A CA 1
ATOM 1449 C C . PRO A 1 185 ? 10.259 -9.097 9.885 1.00 71.12 185 PRO A C 1
ATOM 1451 O O . PRO A 1 185 ? 10.197 -9.841 10.855 1.00 71.12 185 PRO A O 1
ATOM 1454 N N . HIS A 1 186 ? 9.209 -8.919 9.092 1.00 79.25 186 HIS A N 1
ATOM 1455 C CA . HIS A 1 186 ? 7.890 -9.510 9.276 1.00 79.25 186 HIS A CA 1
ATOM 1456 C C . HIS A 1 186 ? 7.506 -10.424 8.098 1.00 79.25 186 HIS A C 1
ATOM 1458 O O . HIS A 1 186 ? 6.333 -10.731 7.887 1.00 79.25 186 HIS A O 1
ATOM 1464 N N . GLY A 1 187 ? 8.494 -10.824 7.293 1.00 90.81 187 GLY A N 1
ATOM 1465 C CA . GLY A 1 187 ? 8.311 -11.506 6.016 1.00 90.81 187 GLY A CA 1
ATOM 1466 C C . GLY A 1 187 ? 7.652 -10.617 4.962 1.00 90.81 187 GLY A C 1
ATOM 1467 O O . GLY A 1 187 ? 7.559 -9.392 5.106 1.00 90.81 187 GLY A O 1
ATOM 1468 N N . ARG A 1 188 ? 7.219 -11.240 3.866 1.00 93.38 188 ARG A N 1
ATOM 1469 C CA . ARG A 1 188 ? 6.726 -10.535 2.681 1.00 93.38 188 ARG A CA 1
ATOM 1470 C C . ARG A 1 188 ? 5.437 -11.159 2.158 1.00 93.38 188 ARG A C 1
ATOM 1472 O O . ARG A 1 188 ? 5.266 -12.370 2.188 1.00 93.38 188 ARG A O 1
ATOM 1479 N N . LEU A 1 189 ? 4.532 -10.316 1.686 1.00 95.81 189 LEU A N 1
ATOM 1480 C CA . LEU A 1 189 ? 3.217 -10.688 1.177 1.00 95.81 189 LEU A CA 1
ATOM 1481 C C . LEU A 1 189 ? 3.253 -10.716 -0.349 1.00 95.81 189 LEU A C 1
ATOM 1483 O O . LEU A 1 189 ? 3.592 -9.701 -0.958 1.00 95.81 189 LEU A O 1
ATOM 1487 N N . LEU A 1 190 ? 2.889 -11.836 -0.971 1.00 96.19 190 LEU A N 1
ATOM 1488 C CA . LEU A 1 190 ? 2.765 -11.926 -2.426 1.00 96.19 190 LEU A CA 1
ATOM 1489 C C . LEU A 1 190 ? 1.533 -11.138 -2.891 1.00 96.19 190 LEU A C 1
ATOM 1491 O O . LEU A 1 190 ? 0.399 -11.518 -2.598 1.00 96.19 190 LEU A O 1
ATOM 1495 N N . ILE A 1 191 ? 1.744 -10.061 -3.650 1.00 97.25 191 ILE A N 1
ATOM 1496 C CA . ILE A 1 191 ? 0.656 -9.183 -4.114 1.00 97.25 191 ILE A CA 1
ATOM 1497 C C . ILE A 1 191 ? 0.356 -9.312 -5.608 1.00 97.25 191 ILE A C 1
ATOM 1499 O O . ILE A 1 191 ? -0.690 -8.854 -6.063 1.00 97.25 191 ILE A O 1
ATOM 1503 N N . GLY A 1 192 ? 1.249 -9.910 -6.395 1.00 96.62 192 GLY A N 1
ATOM 1504 C CA . GLY A 1 192 ? 1.100 -9.959 -7.844 1.00 96.62 192 GLY A CA 1
ATOM 1505 C C . GLY A 1 192 ? 2.286 -10.582 -8.553 1.00 96.62 192 GLY A C 1
ATOM 1506 O O . GLY A 1 192 ? 3.202 -11.090 -7.915 1.00 96.62 192 GLY A O 1
ATOM 1507 N N . HIS A 1 193 ? 2.254 -10.501 -9.879 1.00 95.88 193 HIS A N 1
ATOM 1508 C CA . HIS A 1 193 ? 3.359 -10.895 -10.743 1.00 95.88 193 HIS A CA 1
ATOM 1509 C C . HIS A 1 193 ? 3.634 -9.808 -11.777 1.00 95.88 193 HIS A C 1
ATOM 1511 O O . HIS A 1 193 ? 2.716 -9.127 -12.246 1.00 95.88 193 HIS A O 1
ATOM 1517 N N . HIS A 1 194 ? 4.895 -9.653 -12.150 1.00 95.00 194 HIS A N 1
ATOM 1518 C CA . HIS A 1 194 ? 5.312 -8.758 -13.207 1.00 95.00 194 HIS A CA 1
ATOM 1519 C C . HIS A 1 194 ? 4.695 -9.211 -14.537 1.00 95.00 194 HIS A C 1
ATOM 1521 O O . HIS A 1 194 ? 4.709 -10.393 -14.880 1.00 95.00 194 HIS A O 1
ATOM 1527 N N . LYS A 1 195 ? 4.101 -8.281 -15.292 1.00 94.19 195 LYS A N 1
ATOM 1528 C CA . LYS A 1 195 ? 3.280 -8.606 -16.471 1.00 94.19 195 LYS A CA 1
ATOM 1529 C C . LYS A 1 195 ? 4.095 -9.233 -17.604 1.00 94.19 195 LYS A C 1
ATOM 1531 O O . LYS A 1 195 ? 3.541 -10.056 -18.329 1.00 94.19 195 LYS A O 1
ATOM 1536 N N . ALA A 1 196 ? 5.352 -8.813 -17.757 1.00 92.88 196 ALA A N 1
ATOM 1537 C CA . ALA A 1 196 ? 6.227 -9.242 -18.847 1.00 92.88 196 ALA A CA 1
ATOM 1538 C C . ALA A 1 196 ? 7.045 -10.492 -18.496 1.00 92.88 196 ALA A C 1
ATOM 1540 O O . ALA A 1 196 ? 7.113 -11.414 -19.296 1.00 92.88 196 ALA A O 1
ATOM 1541 N N . THR A 1 197 ? 7.646 -10.524 -17.306 1.00 92.62 197 THR A N 1
ATOM 1542 C CA . THR A 1 197 ? 8.576 -11.595 -16.903 1.00 92.62 197 THR A CA 1
ATOM 1543 C C . THR A 1 197 ? 7.896 -12.714 -16.119 1.00 92.62 197 THR A C 1
ATOM 1545 O O . THR A 1 197 ? 8.411 -13.821 -16.072 1.00 92.62 197 THR A O 1
ATOM 1548 N N . GLY A 1 198 ? 6.729 -12.454 -15.518 1.00 93.12 198 GLY A N 1
ATOM 1549 C CA . GLY A 1 198 ? 6.067 -13.398 -14.614 1.00 93.12 198 GLY A CA 1
ATOM 1550 C C . GLY A 1 198 ? 6.628 -13.396 -13.189 1.00 93.12 198 GLY A C 1
ATOM 1551 O O . GLY A 1 198 ? 6.081 -14.083 -12.331 1.00 93.12 198 GLY A O 1
ATOM 1552 N N . ASP A 1 199 ? 7.655 -12.591 -12.921 1.00 92.56 199 ASP A N 1
ATOM 1553 C CA . ASP A 1 199 ? 8.332 -12.488 -11.627 1.00 92.56 199 ASP A CA 1
ATOM 1554 C C . ASP A 1 199 ? 7.382 -12.120 -10.486 1.00 92.56 199 ASP A C 1
ATOM 1556 O O . ASP A 1 199 ? 6.530 -11.239 -10.625 1.00 92.56 199 ASP A O 1
ATOM 1560 N N . ALA A 1 200 ? 7.541 -12.757 -9.328 1.00 93.44 200 ALA A N 1
ATOM 1561 C CA . ALA A 1 200 ? 6.717 -12.479 -8.161 1.00 93.44 200 ALA A CA 1
ATOM 1562 C C . ALA A 1 200 ? 6.961 -11.058 -7.627 1.00 93.44 200 ALA A C 1
ATOM 1564 O O . ALA A 1 200 ? 8.097 -10.607 -7.478 1.00 93.44 200 ALA A O 1
ATOM 1565 N N . ILE A 1 201 ? 5.874 -10.357 -7.302 1.00 95.31 201 ILE A N 1
ATOM 1566 C CA . ILE A 1 201 ? 5.903 -9.032 -6.680 1.00 95.31 201 ILE A CA 1
ATOM 1567 C C . ILE A 1 201 ? 5.413 -9.164 -5.250 1.00 95.31 201 ILE A C 1
ATOM 1569 O O . ILE A 1 201 ? 4.277 -9.575 -4.992 1.00 95.31 201 ILE A O 1
ATOM 1573 N N . TYR A 1 202 ? 6.254 -8.725 -4.327 1.00 95.50 202 TYR A N 1
ATOM 1574 C CA . TYR A 1 202 ? 5.986 -8.764 -2.905 1.00 95.50 202 TYR A CA 1
ATOM 1575 C C . TYR A 1 202 ? 5.814 -7.367 -2.322 1.00 95.50 202 TYR A C 1
ATOM 1577 O O . TYR A 1 202 ? 6.415 -6.393 -2.782 1.00 95.50 202 TYR A O 1
ATOM 1585 N N . ALA A 1 203 ? 5.029 -7.291 -1.254 1.00 95.81 203 ALA A N 1
ATOM 1586 C CA . ALA A 1 203 ? 4.930 -6.143 -0.373 1.00 95.81 203 ALA A CA 1
ATOM 1587 C C . ALA A 1 203 ? 5.455 -6.501 1.020 1.00 95.81 203 ALA A C 1
ATOM 1589 O O . ALA A 1 203 ? 5.214 -7.595 1.526 1.00 95.81 203 ALA A O 1
ATOM 1590 N N . TYR A 1 204 ? 6.141 -5.571 1.672 1.00 94.88 204 TYR A N 1
ATOM 1591 C CA . TYR A 1 204 ? 6.578 -5.731 3.057 1.00 94.88 204 TYR A CA 1
ATOM 1592 C C . TYR A 1 204 ? 6.494 -4.414 3.819 1.00 94.88 204 TYR A C 1
ATOM 1594 O O . TYR A 1 204 ? 6.498 -3.323 3.239 1.00 94.88 204 TYR A O 1
ATOM 1602 N N . ILE A 1 205 ? 6.409 -4.517 5.144 1.00 93.62 205 ILE A N 1
ATOM 1603 C CA . ILE A 1 205 ? 6.393 -3.356 6.026 1.00 93.62 205 ILE A CA 1
ATOM 1604 C C . ILE A 1 205 ? 7.826 -3.009 6.407 1.00 93.62 205 ILE A C 1
ATOM 1606 O O . ILE A 1 205 ? 8.506 -3.768 7.093 1.00 93.62 205 ILE A O 1
ATOM 1610 N N . ARG A 1 206 ? 8.275 -1.824 5.988 1.00 91.50 206 ARG A N 1
ATOM 1611 C CA . ARG A 1 206 ? 9.551 -1.257 6.418 1.00 91.50 206 ARG A CA 1
ATOM 1612 C C . ARG A 1 206 ? 9.309 -0.275 7.570 1.00 91.50 206 ARG A C 1
ATOM 1614 O O . ARG A 1 206 ? 8.558 0.694 7.384 1.00 91.50 206 ARG A O 1
ATOM 1621 N N . PRO A 1 207 ? 9.955 -0.463 8.731 1.00 88.62 207 PRO A N 1
ATOM 1622 C CA . PRO A 1 207 ? 9.978 0.550 9.776 1.00 88.62 207 PRO A CA 1
ATOM 1623 C C . PRO A 1 207 ? 10.583 1.861 9.249 1.00 88.62 207 PRO A C 1
ATOM 1625 O O . PRO A 1 207 ? 11.582 1.863 8.533 1.00 88.62 207 PRO A O 1
ATOM 1628 N N . SER A 1 208 ? 9.969 2.984 9.598 1.00 86.62 208 SER A N 1
ATOM 1629 C CA . SER A 1 208 ? 10.515 4.333 9.451 1.00 86.62 208 SER A CA 1
ATOM 1630 C C . SER A 1 208 ? 10.495 5.013 10.821 1.00 86.62 208 SER A C 1
ATOM 1632 O O . SER A 1 208 ? 9.761 4.587 11.720 1.00 86.62 208 SER A O 1
ATOM 1634 N N . SER A 1 209 ? 11.288 6.073 10.986 1.00 80.88 209 SER A N 1
ATOM 1635 C CA . SER A 1 209 ? 11.407 6.815 12.250 1.00 80.88 209 SER A CA 1
ATOM 1636 C C . SER A 1 209 ? 10.042 7.247 12.800 1.00 80.88 209 SER A C 1
ATOM 1638 O O . SER A 1 209 ? 9.761 7.050 13.977 1.00 80.88 209 SER A O 1
ATOM 1640 N N . ALA A 1 210 ? 9.157 7.743 11.931 1.00 79.44 210 ALA A N 1
ATOM 1641 C CA . ALA A 1 210 ? 7.833 8.235 12.315 1.00 79.44 210 ALA A CA 1
ATOM 1642 C C . ALA A 1 210 ? 6.678 7.243 12.076 1.00 79.44 210 ALA A C 1
ATOM 1644 O O . ALA A 1 210 ? 5.610 7.384 12.668 1.00 79.44 210 ALA A O 1
ATOM 1645 N N . SER A 1 211 ? 6.838 6.255 11.191 1.00 84.44 211 SER A N 1
ATOM 1646 C CA . SER A 1 211 ? 5.723 5.401 10.761 1.00 84.44 211 SER A CA 1
ATOM 1647 C C . SER A 1 211 ? 6.185 4.075 10.159 1.00 84.44 211 SER A C 1
ATOM 1649 O O . SER A 1 211 ? 7.359 3.856 9.896 1.00 84.44 211 SER A O 1
ATOM 1651 N N . GLN A 1 212 ? 5.253 3.156 9.941 1.00 89.88 212 GLN A N 1
ATOM 1652 C CA . GLN A 1 212 ? 5.478 1.967 9.121 1.00 89.88 212 GLN A CA 1
ATOM 1653 C C . GLN A 1 212 ? 5.047 2.279 7.691 1.00 89.88 212 GLN A C 1
ATOM 1655 O O . GLN A 1 212 ? 3.949 2.804 7.491 1.00 89.88 212 GLN A O 1
ATOM 1660 N N . ARG A 1 213 ? 5.890 1.958 6.705 1.00 91.94 213 ARG A N 1
ATOM 1661 C CA . ARG A 1 213 ? 5.564 2.136 5.284 1.00 91.94 213 ARG A CA 1
ATOM 1662 C C . ARG A 1 213 ? 5.531 0.802 4.556 1.00 91.94 213 ARG A C 1
ATOM 1664 O O . ARG A 1 213 ? 6.357 -0.068 4.825 1.00 91.94 213 ARG A O 1
ATOM 1671 N N . VAL A 1 214 ? 4.609 0.680 3.610 1.00 94.31 214 VAL A N 1
ATOM 1672 C CA . VAL A 1 214 ? 4.581 -0.439 2.667 1.00 94.31 214 VAL A CA 1
ATOM 1673 C C . VAL A 1 214 ? 5.608 -0.172 1.570 1.00 94.31 214 VAL A C 1
ATOM 1675 O O . VAL A 1 214 ? 5.652 0.921 1.001 1.00 94.31 214 VAL A O 1
ATOM 1678 N N . VAL A 1 215 ? 6.463 -1.155 1.314 1.00 94.50 215 VAL A N 1
ATOM 1679 C CA . VAL A 1 215 ? 7.477 -1.134 0.257 1.00 94.50 215 VAL A CA 1
ATOM 1680 C C . VAL A 1 215 ? 7.272 -2.354 -0.628 1.00 94.50 215 VAL A C 1
ATOM 1682 O O . VAL A 1 215 ? 6.871 -3.409 -0.139 1.00 94.50 215 VAL A O 1
ATOM 1685 N N . PHE A 1 216 ? 7.563 -2.202 -1.917 1.00 94.69 216 PHE A N 1
ATOM 1686 C CA . PHE A 1 216 ? 7.445 -3.270 -2.900 1.00 94.69 216 PHE A CA 1
ATOM 1687 C C . PHE A 1 216 ? 8.811 -3.709 -3.421 1.00 94.69 216 PHE A C 1
ATOM 1689 O O . PHE A 1 216 ? 9.747 -2.907 -3.545 1.00 94.69 216 PHE A O 1
ATOM 1696 N N . SER A 1 217 ? 8.905 -4.989 -3.748 1.00 93.44 217 SER A N 1
ATOM 1697 C CA . SER A 1 217 ? 10.053 -5.601 -4.412 1.00 93.44 217 SER A CA 1
ATOM 1698 C C . SER A 1 217 ? 9.573 -6.664 -5.391 1.00 93.44 217 SER A C 1
ATOM 1700 O O . SER A 1 217 ? 8.590 -7.344 -5.101 1.00 93.44 217 SER A O 1
ATOM 1702 N N . ALA A 1 218 ? 10.277 -6.832 -6.505 1.00 91.94 218 ALA A N 1
ATOM 1703 C CA . ALA A 1 218 ? 10.176 -8.040 -7.322 1.00 91.94 218 ALA A CA 1
ATOM 1704 C C . ALA A 1 218 ? 11.401 -8.917 -7.082 1.00 91.94 218 ALA A C 1
ATOM 1706 O O . ALA A 1 218 ? 12.428 -8.423 -6.621 1.00 91.94 218 ALA A O 1
ATOM 1707 N N . GLU A 1 219 ? 11.291 -10.198 -7.383 1.00 87.19 219 GLU A N 1
ATOM 1708 C CA . GLU A 1 219 ? 12.443 -11.091 -7.495 1.00 87.19 219 GLU A CA 1
ATOM 1709 C C . GLU A 1 219 ? 12.682 -11.385 -8.962 1.00 87.19 219 GLU A C 1
ATOM 1711 O O . GLU A 1 219 ? 11.738 -11.739 -9.656 1.00 87.19 219 GLU A O 1
ATOM 1716 N N . ASP A 1 220 ? 13.912 -11.230 -9.437 1.00 81.62 220 ASP A N 1
ATOM 1717 C CA . ASP A 1 220 ? 14.246 -11.691 -10.781 1.00 81.62 220 ASP A CA 1
ATOM 1718 C C . ASP A 1 220 ? 14.286 -13.230 -10.850 1.00 81.62 220 ASP A C 1
ATOM 1720 O O . ASP A 1 220 ? 14.192 -13.938 -9.842 1.00 81.62 220 ASP A O 1
ATOM 1724 N N . THR A 1 221 ? 14.496 -13.769 -12.051 1.00 78.44 221 THR A N 1
ATOM 1725 C CA . THR A 1 221 ? 14.620 -15.217 -12.281 1.00 78.44 221 THR A CA 1
ATOM 1726 C C . THR A 1 221 ? 15.783 -15.870 -11.524 1.00 78.44 221 THR A C 1
ATOM 1728 O O . THR A 1 221 ? 15.867 -17.095 -11.472 1.00 78.44 221 THR A O 1
ATOM 1731 N N . ARG A 1 222 ? 16.707 -15.081 -10.961 1.00 80.94 222 ARG A N 1
ATOM 1732 C CA . ARG A 1 222 ? 17.846 -15.538 -10.150 1.00 80.94 222 ARG A CA 1
ATOM 1733 C C . ARG A 1 222 ? 17.558 -15.434 -8.647 1.00 80.94 222 ARG A C 1
ATOM 1735 O O . ARG A 1 222 ? 18.456 -15.683 -7.844 1.00 80.94 222 ARG A O 1
ATOM 1742 N N . GLY A 1 223 ? 16.338 -15.053 -8.261 1.00 75.81 223 GLY A N 1
ATOM 1743 C CA . GLY A 1 223 ? 15.940 -14.834 -6.872 1.00 75.81 223 GLY A CA 1
ATOM 1744 C C . GLY A 1 223 ? 16.550 -13.575 -6.252 1.00 75.81 223 GLY A C 1
ATOM 1745 O O . GLY A 1 223 ? 16.523 -13.422 -5.031 1.00 75.81 223 GLY A O 1
ATOM 1746 N N . GLN A 1 224 ? 17.122 -12.675 -7.058 1.00 78.38 224 GLN A N 1
ATOM 1747 C CA . GLN A 1 224 ? 17.676 -11.423 -6.563 1.00 78.38 224 GLN A CA 1
ATOM 1748 C C . GLN A 1 224 ? 16.567 -10.378 -6.423 1.00 78.38 224 GLN A C 1
ATOM 1750 O O . GLN A 1 224 ? 15.788 -10.150 -7.355 1.00 78.38 224 GLN A O 1
ATOM 1755 N N . PRO A 1 225 ? 16.471 -9.713 -5.261 1.00 79.19 225 PRO A N 1
ATOM 1756 C CA . PRO A 1 225 ? 15.417 -8.749 -5.029 1.00 79.19 225 PRO A CA 1
ATOM 1757 C C . PRO A 1 225 ? 15.693 -7.445 -5.786 1.00 79.19 225 PRO A C 1
ATOM 1759 O O . PRO A 1 225 ? 16.586 -6.671 -5.440 1.00 79.19 225 PRO A O 1
ATOM 1762 N N . ILE A 1 226 ? 14.840 -7.135 -6.757 1.00 81.31 226 ILE A N 1
ATOM 1763 C CA . ILE A 1 226 ? 14.716 -5.803 -7.343 1.00 81.31 226 ILE A CA 1
ATOM 1764 C C . ILE A 1 226 ? 13.919 -4.946 -6.353 1.00 81.31 226 ILE A C 1
ATOM 1766 O O . ILE A 1 226 ? 12.683 -4.955 -6.308 1.00 81.31 226 ILE A O 1
ATOM 1770 N N . VAL A 1 227 ? 14.640 -4.233 -5.490 1.00 78.75 227 VAL A N 1
ATOM 1771 C CA . VAL A 1 227 ? 14.045 -3.376 -4.458 1.00 78.75 227 VAL A CA 1
ATOM 1772 C C . VAL A 1 227 ? 13.607 -2.042 -5.055 1.00 78.75 227 VAL A C 1
ATOM 1774 O O . VAL A 1 227 ? 14.372 -1.390 -5.756 1.00 78.75 227 VAL A O 1
ATOM 1777 N N . GLY A 1 228 ? 12.412 -1.578 -4.675 1.00 78.19 228 GLY A N 1
ATOM 1778 C CA . GLY A 1 228 ? 12.010 -0.186 -4.899 1.00 78.19 228 GLY A CA 1
ATOM 1779 C C . GLY A 1 228 ? 11.023 0.030 -6.040 1.00 78.19 228 GLY A C 1
ATOM 1780 O O . GLY A 1 228 ? 11.024 1.101 -6.641 1.00 78.19 228 GLY A O 1
ATOM 1781 N N . ILE A 1 229 ? 10.149 -0.941 -6.312 1.00 90.69 229 ILE A N 1
ATOM 1782 C CA . ILE A 1 229 ? 9.061 -0.752 -7.278 1.00 90.69 229 ILE A CA 1
ATOM 1783 C C . ILE A 1 229 ? 8.110 0.325 -6.746 1.00 90.69 229 ILE A C 1
ATOM 1785 O O . ILE A 1 229 ? 7.666 0.277 -5.593 1.00 90.69 229 ILE A O 1
ATOM 1789 N N . SER A 1 230 ? 7.802 1.323 -7.576 1.00 92.12 230 SER A N 1
ATOM 1790 C CA . SER A 1 230 ? 6.866 2.374 -7.191 1.00 92.12 230 SER A CA 1
ATOM 1791 C C . SER A 1 230 ? 5.435 1.826 -7.120 1.00 92.12 230 SER A C 1
ATOM 1793 O O . SER A 1 230 ? 5.085 0.866 -7.800 1.00 92.12 230 SER A O 1
ATOM 1795 N N . HIS A 1 231 ? 4.560 2.465 -6.336 1.00 92.50 231 HIS A N 1
ATOM 1796 C CA . HIS A 1 231 ? 3.147 2.062 -6.282 1.00 92.50 231 HIS A CA 1
ATOM 1797 C C . HIS A 1 231 ? 2.493 2.110 -7.676 1.00 92.50 231 HIS A C 1
ATOM 1799 O O . HIS A 1 231 ? 1.679 1.254 -8.008 1.00 92.50 231 HIS A O 1
ATOM 1805 N N . GLY A 1 232 ? 2.851 3.115 -8.488 1.00 90.75 232 GLY A N 1
ATOM 1806 C CA . GLY A 1 232 ? 2.324 3.262 -9.846 1.00 90.75 232 GLY A CA 1
ATOM 1807 C C . GLY A 1 232 ? 2.779 2.131 -10.761 1.00 90.75 232 GLY A C 1
ATOM 1808 O O . GLY A 1 232 ? 1.985 1.629 -11.549 1.00 90.75 232 GLY A O 1
ATOM 1809 N N . ASP A 1 233 ? 4.023 1.680 -10.609 1.00 92.62 233 ASP A N 1
ATOM 1810 C CA . ASP A 1 233 ? 4.525 0.550 -11.383 1.00 92.62 233 ASP A CA 1
ATOM 1811 C C . ASP A 1 233 ? 3.865 -0.748 -10.952 1.00 92.62 233 ASP A C 1
ATOM 1813 O O . ASP A 1 233 ? 3.501 -1.508 -11.835 1.00 92.62 233 ASP A O 1
ATOM 1817 N N . VAL A 1 234 ? 3.615 -0.961 -9.652 1.00 94.50 234 VAL A N 1
ATOM 1818 C CA . VAL A 1 234 ? 2.851 -2.119 -9.149 1.00 94.50 234 VAL A CA 1
ATOM 1819 C C . VAL A 1 234 ? 1.461 -2.190 -9.779 1.00 94.50 234 VAL A C 1
ATOM 1821 O O . VAL A 1 234 ? 1.074 -3.255 -10.249 1.00 94.50 234 VAL A O 1
ATOM 1824 N N . ALA A 1 235 ? 0.719 -1.081 -9.849 1.00 93.81 235 ALA A N 1
ATOM 1825 C CA . ALA A 1 235 ? -0.627 -1.079 -10.435 1.00 93.81 235 ALA A CA 1
ATOM 1826 C C . ALA A 1 235 ? -0.668 -1.418 -11.931 1.00 93.81 235 ALA A C 1
ATOM 1828 O O . ALA A 1 235 ? -1.708 -1.842 -12.430 1.00 93.81 235 ALA A O 1
ATOM 1829 N N . ARG A 1 236 ? 0.457 -1.280 -12.642 1.00 93.38 236 ARG A N 1
ATOM 1830 C CA . ARG A 1 236 ? 0.592 -1.690 -14.047 1.00 93.38 236 ARG A CA 1
ATOM 1831 C C . ARG A 1 236 ? 0.878 -3.189 -14.222 1.00 93.38 236 ARG A C 1
ATOM 1833 O O . ARG A 1 236 ? 0.912 -3.674 -15.353 1.00 93.38 236 ARG A O 1
ATOM 1840 N N . GLN A 1 237 ? 1.083 -3.924 -13.128 1.00 94.94 237 GLN A N 1
ATOM 1841 C CA . GLN A 1 237 ? 1.418 -5.352 -13.134 1.00 94.94 237 GLN A CA 1
ATOM 1842 C C . GLN A 1 237 ? 0.179 -6.241 -12.979 1.00 94.94 237 GLN A C 1
ATOM 1844 O O . GLN A 1 237 ? -0.945 -5.764 -12.824 1.00 94.94 237 GLN A O 1
ATOM 1849 N N . ARG A 1 238 ? 0.372 -7.568 -13.003 1.00 95.31 238 ARG A N 1
ATOM 1850 C CA . ARG A 1 238 ? -0.690 -8.551 -12.729 1.00 95.31 238 ARG A CA 1
ATOM 1851 C C . ARG A 1 238 ? -0.911 -8.666 -11.219 1.00 95.31 238 ARG A C 1
ATOM 1853 O O . ARG A 1 238 ? -0.498 -9.635 -10.582 1.00 95.31 238 ARG A O 1
ATOM 1860 N N . VAL A 1 239 ? -1.522 -7.636 -10.644 1.00 96.19 239 VAL A N 1
ATOM 1861 C CA . VAL A 1 239 ? -1.855 -7.564 -9.216 1.00 96.19 239 VAL A CA 1
ATOM 1862 C C . VAL A 1 239 ? -3.000 -8.533 -8.894 1.00 96.19 239 VAL A C 1
ATOM 1864 O O . VAL A 1 239 ? -3.987 -8.603 -9.627 1.00 96.19 239 VAL A O 1
ATOM 1867 N N . ARG A 1 240 ? -2.872 -9.296 -7.804 1.00 97.12 240 ARG A N 1
ATOM 1868 C CA . ARG A 1 240 ? -3.874 -10.270 -7.347 1.00 97.12 240 ARG A CA 1
ATOM 1869 C C . ARG A 1 240 ? -4.999 -9.591 -6.573 1.00 97.12 240 ARG A C 1
ATOM 1871 O O . ARG A 1 240 ? -4.824 -8.519 -5.994 1.00 97.12 240 ARG A O 1
ATOM 1878 N N . TYR A 1 241 ? -6.143 -10.259 -6.521 1.00 96.19 241 TYR A N 1
ATOM 1879 C CA . TYR A 1 241 ? -7.212 -9.919 -5.592 1.00 96.19 241 TYR A CA 1
ATOM 1880 C C . TYR A 1 241 ? -6.755 -10.156 -4.136 1.00 96.19 241 TYR A C 1
ATOM 1882 O O . TYR A 1 241 ? -6.061 -11.145 -3.887 1.00 96.19 241 TYR A O 1
ATOM 1890 N N . PRO A 1 242 ? -7.072 -9.250 -3.188 1.00 97.25 242 PRO A N 1
ATOM 1891 C CA . PRO A 1 242 ? -7.939 -8.072 -3.337 1.00 97.25 242 PRO A CA 1
ATOM 1892 C C . PRO A 1 242 ? -7.207 -6.787 -3.744 1.00 97.25 242 PRO A C 1
ATOM 1894 O O . PRO A 1 242 ? -7.822 -5.735 -3.899 1.00 97.25 242 PRO A O 1
ATOM 1897 N N . PHE A 1 243 ? -5.886 -6.833 -3.899 1.00 97.38 243 PHE A N 1
ATOM 1898 C CA . PHE A 1 243 ? -5.056 -5.644 -4.083 1.00 97.38 243 PHE A CA 1
ATOM 1899 C C . PHE A 1 243 ? -5.376 -4.893 -5.381 1.00 97.38 243 PHE A C 1
ATOM 1901 O O . PHE A 1 243 ? -5.366 -3.663 -5.392 1.00 97.38 243 PHE A O 1
ATOM 1908 N N . ASN A 1 244 ? -5.735 -5.599 -6.455 1.00 96.31 244 ASN A N 1
ATOM 1909 C CA . ASN A 1 244 ? -6.145 -4.988 -7.724 1.00 96.31 244 ASN A CA 1
ATOM 1910 C C . ASN A 1 244 ? -7.475 -4.214 -7.645 1.00 96.31 244 ASN A C 1
ATOM 1912 O O . ASN A 1 244 ? -7.756 -3.407 -8.528 1.00 96.31 244 ASN A O 1
ATOM 1916 N N . MET A 1 245 ? -8.274 -4.423 -6.593 1.00 96.69 245 MET A N 1
ATOM 1917 C CA . MET A 1 245 ? -9.525 -3.693 -6.354 1.00 96.69 245 MET A CA 1
ATOM 1918 C C . MET A 1 245 ? -9.324 -2.403 -5.560 1.00 96.69 245 MET A C 1
ATOM 1920 O O . MET A 1 245 ? -10.289 -1.695 -5.299 1.00 96.69 245 MET A O 1
ATOM 1924 N N . THR A 1 246 ? -8.089 -2.064 -5.179 1.00 96.44 246 THR A N 1
ATOM 1925 C CA . THR A 1 246 ? -7.794 -0.854 -4.387 1.00 96.44 246 THR A CA 1
ATOM 1926 C C . THR A 1 246 ? -7.603 0.413 -5.228 1.00 96.44 246 THR A C 1
ATOM 1928 O O . THR A 1 246 ? -7.454 1.506 -4.676 1.00 96.44 246 THR A O 1
ATOM 1931 N N . PHE A 1 247 ? -7.640 0.274 -6.555 1.00 94.75 247 PHE A N 1
ATOM 1932 C CA . PHE A 1 247 ? -7.456 1.345 -7.532 1.00 94.75 247 PHE A CA 1
ATOM 1933 C C . PHE A 1 247 ? -8.299 1.107 -8.805 1.00 94.75 247 PHE A C 1
ATOM 1935 O O . PHE A 1 247 ? -8.775 -0.014 -9.034 1.00 94.75 247 PHE A O 1
ATOM 1942 N N . PRO A 1 248 ? -8.538 2.141 -9.636 1.00 91.75 248 PRO A N 1
ATOM 1943 C CA . PRO A 1 248 ? -9.257 2.001 -10.907 1.00 91.75 248 PRO A CA 1
ATOM 1944 C C . PRO A 1 248 ? -8.475 1.156 -11.930 1.00 91.75 248 PRO A C 1
ATOM 1946 O O . PRO A 1 248 ? -7.248 1.113 -11.910 1.00 91.75 248 PRO A O 1
ATOM 1949 N N . LYS A 1 249 ? -9.187 0.473 -12.842 1.00 85.69 249 LYS A N 1
ATOM 1950 C CA . LYS A 1 249 ? -8.579 -0.438 -13.839 1.00 85.69 249 LYS A CA 1
ATOM 1951 C C . LYS A 1 249 ? -7.934 0.311 -15.013 1.00 85.69 249 LYS A C 1
ATOM 1953 O O . LYS A 1 249 ? -7.104 -0.262 -15.707 1.00 85.69 249 LYS A O 1
ATOM 1958 N N . ASP A 1 250 ? -8.289 1.578 -15.197 1.00 80.56 250 ASP A N 1
ATOM 1959 C CA . ASP A 1 250 ? -8.013 2.420 -16.369 1.00 80.56 250 ASP A CA 1
ATOM 1960 C C . ASP A 1 250 ? -6.523 2.687 -16.669 1.00 80.56 250 ASP A C 1
ATOM 1962 O O . ASP A 1 250 ? -6.215 3.522 -17.508 1.00 80.56 250 ASP A O 1
ATOM 1966 N N . GLY A 1 251 ? -5.575 2.071 -15.957 1.00 64.75 251 GLY A N 1
ATOM 1967 C CA . GLY A 1 251 ? -4.139 2.260 -16.202 1.00 64.75 251 GLY A CA 1
ATOM 1968 C C . GLY A 1 251 ? -3.608 3.671 -15.908 1.00 64.75 251 GLY A C 1
ATOM 1969 O O . GLY A 1 251 ? -2.425 3.928 -16.134 1.00 64.75 251 GLY A O 1
ATOM 1970 N N . ARG A 1 252 ? -4.452 4.571 -15.380 1.00 77.62 252 ARG A N 1
ATOM 1971 C CA . ARG A 1 252 ? -4.075 5.925 -14.945 1.00 77.62 252 ARG A CA 1
ATOM 1972 C C . ARG A 1 252 ? -3.042 5.867 -13.822 1.00 77.62 252 ARG A C 1
ATOM 1974 O O . ARG A 1 252 ? -2.949 4.870 -13.099 1.00 77.62 252 ARG A O 1
ATOM 1981 N N . CYS A 1 253 ? -2.279 6.945 -13.634 1.00 80.44 253 CYS A N 1
ATOM 1982 C CA . CYS A 1 253 ? -1.383 7.019 -12.491 1.00 80.44 253 CYS A CA 1
ATOM 1983 C C . CYS A 1 253 ? -2.186 6.899 -11.198 1.00 80.44 253 CYS A C 1
ATOM 1985 O O . CYS A 1 253 ? -3.216 7.547 -11.012 1.00 80.44 253 CYS A O 1
ATOM 1987 N N . LEU A 1 254 ? -1.676 6.085 -10.272 1.00 90.62 254 LEU A N 1
ATOM 1988 C CA . LEU A 1 254 ? -2.280 5.973 -8.955 1.00 90.62 254 LEU A CA 1
ATOM 1989 C C . LEU A 1 254 ? -2.261 7.328 -8.251 1.00 90.62 254 LEU A C 1
ATOM 1991 O O . LEU A 1 254 ? -1.189 7.871 -7.934 1.00 90.62 254 LEU A O 1
ATOM 1995 N N . GLY A 1 255 ? -3.457 7.820 -7.941 1.00 91.75 255 GLY A N 1
ATOM 1996 C CA . GLY A 1 255 ? -3.643 8.976 -7.093 1.00 91.75 255 GLY A CA 1
ATOM 1997 C C . GLY A 1 255 ? -3.158 8.700 -5.673 1.00 91.75 255 GLY A C 1
ATOM 1998 O O . GLY A 1 255 ? -2.836 7.577 -5.270 1.00 91.75 255 GLY A O 1
ATOM 1999 N N . ARG A 1 256 ? -3.108 9.754 -4.860 1.00 91.62 256 ARG A N 1
ATOM 2000 C CA . ARG A 1 256 ? -2.691 9.631 -3.458 1.00 91.62 256 ARG A CA 1
ATOM 2001 C C . ARG A 1 256 ? -3.626 8.708 -2.663 1.00 91.62 256 ARG A C 1
ATOM 2003 O O . ARG A 1 256 ? -3.143 7.909 -1.864 1.00 91.62 256 ARG A O 1
ATOM 2010 N N . ALA A 1 257 ? -4.934 8.808 -2.908 1.00 93.19 257 ALA A N 1
ATOM 2011 C CA . ALA A 1 257 ? -5.954 7.980 -2.268 1.00 93.19 257 ALA A CA 1
ATOM 2012 C C . ALA A 1 257 ? -5.815 6.496 -2.643 1.00 93.19 257 ALA A C 1
ATOM 2014 O O . ALA A 1 257 ? -5.869 5.641 -1.763 1.00 93.19 257 ALA A O 1
ATOM 2015 N N . ASP A 1 258 ? -5.529 6.192 -3.911 1.00 95.06 258 ASP A N 1
ATOM 2016 C CA . ASP A 1 258 ? -5.315 4.819 -4.384 1.00 95.06 258 ASP A CA 1
ATOM 2017 C C . ASP A 1 258 ? -4.107 4.163 -3.711 1.00 95.06 258 ASP A C 1
ATOM 2019 O O . ASP A 1 258 ? -4.190 3.052 -3.188 1.00 95.06 258 ASP A O 1
ATOM 2023 N N . LYS A 1 259 ? -2.981 4.888 -3.649 1.00 94.88 259 LYS A N 1
ATOM 2024 C CA . LYS A 1 259 ? -1.767 4.424 -2.959 1.00 94.88 259 LYS A CA 1
ATOM 2025 C C . LYS A 1 259 ? -2.048 4.128 -1.485 1.00 94.88 259 LYS A C 1
ATOM 2027 O O . LYS A 1 259 ? -1.555 3.136 -0.954 1.00 94.88 259 LYS A O 1
ATOM 2032 N N . ALA A 1 260 ? -2.852 4.969 -0.836 1.00 95.06 260 ALA A N 1
ATOM 2033 C CA . ALA A 1 260 ? -3.236 4.788 0.558 1.00 95.06 260 ALA A CA 1
ATOM 2034 C C . ALA A 1 260 ? -4.156 3.582 0.766 1.00 95.06 260 ALA A C 1
ATOM 2036 O O . ALA A 1 260 ? -3.921 2.813 1.694 1.00 95.06 260 ALA A O 1
ATOM 2037 N N . ARG A 1 261 ? -5.153 3.376 -0.106 1.00 96.94 261 ARG A N 1
ATOM 2038 C CA . ARG A 1 261 ? -6.008 2.179 -0.078 1.00 96.94 261 ARG A CA 1
ATOM 2039 C C . ARG A 1 261 ? -5.196 0.902 -0.248 1.00 96.94 261 ARG A C 1
ATOM 2041 O O . ARG A 1 261 ? -5.343 -0.025 0.542 1.00 96.94 261 ARG A O 1
ATOM 2048 N N . LEU A 1 262 ? -4.304 0.861 -1.236 1.00 96.88 262 LEU A N 1
ATOM 2049 C CA . LEU A 1 262 ? -3.431 -0.293 -1.439 1.00 96.88 262 LEU A CA 1
ATOM 2050 C C . LEU A 1 262 ? -2.592 -0.569 -0.182 1.00 96.88 262 LEU A C 1
ATOM 2052 O O . LEU A 1 262 ? -2.564 -1.691 0.322 1.00 96.88 262 LEU A O 1
ATOM 2056 N N . ALA A 1 263 ? -1.963 0.470 0.372 1.00 96.56 263 ALA A N 1
ATOM 2057 C CA . ALA A 1 263 ? -1.149 0.346 1.574 1.00 96.56 263 ALA A CA 1
ATOM 2058 C C . ALA A 1 263 ? -1.957 -0.092 2.810 1.00 96.56 263 ALA A C 1
ATOM 2060 O O . ALA A 1 263 ? -1.452 -0.890 3.601 1.00 96.56 263 ALA A O 1
ATOM 2061 N N . ILE A 1 264 ? -3.194 0.392 2.989 1.00 97.31 264 ILE A N 1
ATOM 2062 C CA . ILE A 1 264 ? -4.022 0.048 4.154 1.00 97.31 264 ILE A CA 1
ATOM 2063 C C . ILE A 1 264 ? -4.491 -1.408 4.105 1.00 97.31 264 ILE A C 1
ATOM 2065 O O . ILE A 1 264 ? -4.423 -2.093 5.123 1.00 97.31 264 ILE A O 1
ATOM 2069 N N . VAL A 1 265 ? -4.883 -1.901 2.923 1.00 98.00 265 VAL A N 1
ATOM 2070 C CA . VAL A 1 265 ? -5.292 -3.302 2.725 1.00 98.00 265 VAL A CA 1
ATOM 2071 C C . VAL A 1 265 ? -4.107 -4.243 2.928 1.00 98.00 265 VAL A C 1
ATOM 2073 O O . VAL A 1 265 ? -4.237 -5.250 3.614 1.00 98.00 265 VAL A O 1
ATOM 2076 N N . ILE A 1 266 ? -2.922 -3.896 2.416 1.00 97.56 266 ILE A N 1
ATOM 2077 C CA . ILE A 1 266 ? -1.701 -4.672 2.680 1.00 97.56 266 ILE A CA 1
ATOM 2078 C C . ILE A 1 266 ? -1.401 -4.702 4.181 1.00 97.56 266 ILE A C 1
ATOM 2080 O O . ILE A 1 266 ? -1.164 -5.767 4.745 1.00 97.56 266 ILE A O 1
ATOM 2084 N N . ARG A 1 267 ? -1.444 -3.546 4.852 1.00 96.50 267 ARG A N 1
ATOM 2085 C CA . ARG A 1 267 ? -1.153 -3.448 6.287 1.00 96.50 267 ARG A CA 1
ATOM 2086 C C . ARG A 1 267 ? -2.139 -4.245 7.145 1.00 96.50 267 ARG A C 1
ATOM 2088 O O . ARG A 1 267 ? -1.710 -4.803 8.151 1.00 96.50 267 ARG A O 1
ATOM 2095 N N . TRP A 1 268 ? -3.411 -4.337 6.745 1.00 97.44 268 TRP A N 1
ATOM 2096 C CA . TRP A 1 268 ? -4.391 -5.210 7.397 1.00 97.44 268 TRP A CA 1
ATOM 2097 C C . TRP A 1 268 ? -3.917 -6.659 7.453 1.00 97.44 268 TRP A C 1
ATOM 2099 O O . TRP A 1 268 ? -3.928 -7.232 8.536 1.00 97.44 268 TRP A O 1
ATOM 2109 N N . TYR A 1 269 ? -3.428 -7.225 6.347 1.00 97.75 269 TYR A N 1
ATOM 2110 C CA . TYR A 1 269 ? -2.946 -8.608 6.349 1.00 97.75 269 TYR A CA 1
ATOM 2111 C C . TYR A 1 269 ? -1.787 -8.816 7.322 1.00 97.75 269 TYR A C 1
ATOM 2113 O O . TYR A 1 269 ? -1.814 -9.766 8.093 1.00 97.75 269 TYR A O 1
ATOM 2121 N N . PHE A 1 270 ? -0.822 -7.894 7.377 1.00 96.12 270 PHE A N 1
ATOM 2122 C CA . PHE A 1 270 ? 0.265 -7.976 8.360 1.00 96.12 270 PHE A CA 1
ATOM 2123 C C . PHE A 1 270 ? -0.229 -7.888 9.816 1.00 96.12 270 PHE A C 1
ATOM 2125 O O . PHE A 1 270 ? 0.339 -8.541 10.690 1.00 96.12 270 PHE A O 1
ATOM 2132 N N . ILE A 1 271 ? -1.267 -7.095 10.100 1.00 95.56 271 ILE A N 1
ATOM 2133 C CA . ILE A 1 271 ? -1.883 -7.018 11.438 1.00 95.56 271 ILE A CA 1
ATOM 2134 C C . ILE A 1 271 ? -2.643 -8.309 11.760 1.00 95.56 271 ILE A C 1
ATOM 2136 O O . ILE A 1 271 ? -2.499 -8.865 12.851 1.00 95.56 271 ILE A O 1
ATOM 2140 N N . ALA A 1 272 ? -3.424 -8.799 10.797 1.00 95.88 272 ALA A N 1
ATOM 2141 C CA . ALA A 1 272 ? -4.291 -9.958 10.938 1.00 95.88 272 ALA A CA 1
ATOM 2142 C C . ALA A 1 272 ? -3.516 -11.272 11.100 1.00 95.88 272 ALA A C 1
ATOM 2144 O O . ALA A 1 272 ? -3.999 -12.178 11.765 1.00 95.88 272 ALA A O 1
ATOM 2145 N N . THR A 1 273 ? -2.302 -11.364 10.556 1.00 94.50 273 THR A N 1
ATOM 2146 C CA . THR A 1 273 ? -1.396 -12.500 10.792 1.00 94.50 273 THR A CA 1
ATOM 2147 C C . THR A 1 273 ? -0.478 -12.297 12.002 1.00 94.50 273 THR A C 1
ATOM 2149 O O . THR A 1 273 ? 0.484 -13.040 12.169 1.00 94.50 273 THR A O 1
ATOM 2152 N N . GLY A 1 274 ? -0.672 -11.238 12.800 1.00 93.31 274 GLY A N 1
ATOM 2153 C CA . GLY A 1 274 ? 0.176 -10.927 13.960 1.00 93.31 274 GLY A CA 1
ATOM 2154 C C . GLY A 1 274 ? 1.616 -10.515 13.623 1.00 93.31 274 GLY A C 1
ATOM 2155 O O . GLY A 1 274 ? 2.438 -10.347 14.521 1.00 93.31 274 GLY A O 1
ATOM 2156 N N . ARG A 1 275 ? 1.925 -10.305 12.338 1.00 92.31 275 ARG A N 1
ATOM 2157 C CA . ARG A 1 275 ? 3.254 -9.932 11.831 1.00 92.31 275 ARG A CA 1
ATOM 2158 C C . ARG A 1 275 ? 3.575 -8.459 12.084 1.00 92.31 275 ARG A C 1
ATOM 2160 O O . ARG A 1 275 ? 4.727 -8.053 12.028 1.00 92.31 275 ARG A O 1
ATOM 2167 N N . THR A 1 276 ? 2.585 -7.615 12.348 1.00 92.38 276 THR A N 1
ATOM 2168 C CA . THR A 1 276 ? 2.793 -6.206 12.694 1.00 92.38 276 THR A CA 1
ATOM 2169 C C . THR A 1 276 ? 1.769 -5.748 13.717 1.00 92.38 276 THR A C 1
ATOM 2171 O O . THR A 1 276 ? 0.604 -6.114 13.637 1.00 92.38 276 THR A O 1
ATOM 2174 N N . LYS A 1 277 ? 2.210 -4.906 14.655 1.00 92.31 277 LYS A N 1
ATOM 2175 C CA . LYS A 1 277 ? 1.351 -4.272 15.658 1.00 92.31 277 LYS A CA 1
ATOM 2176 C C . LYS A 1 277 ? 1.191 -2.780 15.387 1.00 92.31 277 LYS A C 1
ATOM 2178 O O . LYS A 1 277 ? 2.109 -2.118 14.884 1.00 92.31 277 LYS A O 1
ATOM 2183 N N . LEU A 1 278 ? 0.029 -2.244 15.730 1.00 89.81 278 LEU A N 1
ATOM 2184 C CA . LEU A 1 278 ? -0.250 -0.817 15.740 1.00 89.81 278 LEU A CA 1
ATOM 2185 C C . LEU A 1 278 ? 0.375 -0.213 17.002 1.00 89.81 278 LEU A C 1
ATOM 2187 O O . LEU A 1 278 ? 0.122 -0.646 18.117 1.00 89.81 278 LEU A O 1
ATOM 2191 N N . ARG A 1 279 ? 1.240 0.794 16.832 1.00 86.38 279 ARG A N 1
ATOM 2192 C CA . ARG A 1 279 ? 2.045 1.340 17.942 1.00 86.38 279 ARG A CA 1
ATOM 2193 C C . ARG A 1 279 ? 1.221 2.083 18.999 1.00 86.38 279 ARG A C 1
ATOM 2195 O O . ARG A 1 279 ? 1.727 2.309 20.091 1.00 86.38 279 ARG A O 1
ATOM 2202 N N . SER A 1 280 ? 0.014 2.547 18.668 1.00 87.00 280 SER A N 1
ATOM 2203 C CA . SER A 1 280 ? -0.793 3.354 19.590 1.00 87.00 280 SER A CA 1
ATOM 2204 C C . SER A 1 280 ? -2.306 3.249 19.353 1.00 87.00 280 SER A C 1
ATOM 2206 O O . SER A 1 280 ? -2.732 3.074 18.206 1.00 87.00 280 SER A O 1
ATOM 2208 N N . PRO A 1 281 ? -3.140 3.490 20.384 1.00 82.25 281 PRO A N 1
ATOM 2209 C CA . PRO A 1 281 ? -4.601 3.524 20.243 1.00 82.25 281 PRO A CA 1
ATOM 2210 C C . PRO A 1 281 ? -5.097 4.571 19.229 1.00 82.25 281 PRO A C 1
ATOM 2212 O O . PRO A 1 281 ? -6.002 4.313 18.438 1.00 82.25 281 PRO A O 1
ATOM 2215 N N . LYS A 1 282 ? -4.454 5.749 19.174 1.00 89.50 282 LYS A N 1
ATOM 2216 C CA . LYS A 1 282 ? -4.761 6.788 18.169 1.00 89.50 282 LYS A CA 1
ATOM 2217 C C . LYS A 1 282 ? -4.474 6.299 16.744 1.00 89.50 282 LYS A C 1
ATOM 2219 O O . LYS A 1 282 ? -5.234 6.591 15.816 1.00 89.50 282 LYS A O 1
ATOM 2224 N N . SER A 1 283 ? -3.388 5.539 16.568 1.00 88.19 283 SER A N 1
ATOM 2225 C CA . SER A 1 283 ? -3.060 4.924 15.279 1.00 88.19 283 SER A CA 1
ATOM 2226 C C . SER A 1 283 ? -4.073 3.848 14.886 1.00 88.19 283 SER A C 1
ATOM 2228 O O . SER A 1 283 ? -4.440 3.792 13.717 1.00 88.19 283 SER A O 1
ATOM 2230 N N . LEU A 1 284 ? -4.590 3.082 15.853 1.00 92.88 284 LEU A N 1
ATOM 2231 C CA . LEU A 1 284 ? -5.637 2.084 15.642 1.00 92.88 284 LEU A CA 1
ATOM 2232 C C . LEU A 1 284 ? -6.942 2.720 15.168 1.00 92.88 284 LEU A C 1
ATOM 2234 O O . LEU A 1 284 ? -7.457 2.329 14.128 1.00 92.88 284 LEU A O 1
ATOM 2238 N N . GLN A 1 285 ? -7.444 3.752 15.847 1.00 94.31 285 GLN A N 1
ATOM 2239 C CA . GLN A 1 285 ? -8.685 4.411 15.427 1.00 94.31 285 GLN A CA 1
ATOM 2240 C C . GLN A 1 285 ? -8.572 4.997 14.009 1.00 94.31 285 GLN A C 1
ATOM 2242 O O . GLN A 1 285 ? -9.487 4.866 13.192 1.00 94.31 285 GLN A O 1
ATOM 2247 N N . THR A 1 286 ? -7.434 5.627 13.709 1.00 94.31 286 THR A N 1
ATOM 2248 C CA . THR A 1 286 ? -7.147 6.206 12.390 1.00 94.31 286 THR A CA 1
ATOM 2249 C C . THR A 1 286 ? -7.054 5.118 11.319 1.00 94.31 286 THR A C 1
ATOM 2251 O O . THR A 1 286 ? -7.635 5.257 10.243 1.00 94.31 286 THR A O 1
ATOM 2254 N N . PHE A 1 287 ? -6.372 4.013 11.630 1.00 95.56 287 PHE A N 1
ATOM 2255 C CA . PHE A 1 287 ? -6.276 2.841 10.768 1.00 95.56 287 PHE A CA 1
ATOM 2256 C C . PHE A 1 287 ? -7.659 2.247 10.485 1.00 95.56 287 PHE A C 1
ATOM 2258 O O . PHE A 1 287 ? -8.006 2.065 9.325 1.00 95.56 287 PHE A O 1
ATOM 2265 N N . CYS A 1 288 ? -8.480 2.023 11.511 1.00 96.75 288 CYS A N 1
ATOM 2266 C CA . CYS A 1 288 ? -9.815 1.448 11.379 1.00 96.75 288 CYS A CA 1
ATOM 2267 C C . CYS A 1 288 ? -10.737 2.271 10.465 1.00 96.75 288 CYS A C 1
ATOM 2269 O O . CYS A 1 288 ? -11.432 1.703 9.621 1.00 96.75 288 CYS A O 1
ATOM 2271 N N . LYS A 1 289 ? -10.714 3.608 10.577 1.00 96.44 289 LYS A N 1
ATOM 2272 C CA . LYS A 1 289 ? -11.470 4.503 9.680 1.00 96.44 289 LYS A CA 1
ATOM 2273 C C . LYS A 1 289 ? -11.032 4.346 8.221 1.00 96.44 289 LYS A C 1
ATOM 2275 O O . LYS A 1 289 ? -11.866 4.100 7.348 1.00 96.44 289 LYS A O 1
ATOM 2280 N N . GLN A 1 290 ? -9.723 4.427 7.968 1.00 96.25 290 GLN A N 1
ATOM 2281 C CA . GLN A 1 290 ? -9.162 4.267 6.622 1.00 96.25 290 GLN A CA 1
ATOM 2282 C C . GLN A 1 290 ? -9.436 2.879 6.048 1.00 96.25 290 GLN A C 1
ATOM 2284 O O . GLN A 1 290 ? -9.795 2.755 4.881 1.00 96.25 290 GLN A O 1
ATOM 2289 N N . PHE A 1 291 ? -9.280 1.841 6.867 1.00 97.75 291 PHE A N 1
ATOM 2290 C CA . PHE A 1 291 ? -9.474 0.463 6.454 1.00 97.75 291 PHE A CA 1
ATOM 2291 C C . PHE A 1 291 ? -10.936 0.203 6.090 1.00 97.75 291 PHE A C 1
ATOM 2293 O O . PHE A 1 291 ? -11.200 -0.324 5.015 1.00 97.75 291 PHE A O 1
ATOM 2300 N N . ARG A 1 292 ? -11.896 0.689 6.888 1.00 97.75 292 ARG A N 1
ATOM 2301 C CA . ARG A 1 292 ? -13.325 0.639 6.538 1.00 97.75 292 ARG A CA 1
ATOM 2302 C C . ARG A 1 292 ? -13.620 1.347 5.212 1.00 97.75 292 ARG A C 1
ATOM 2304 O O . ARG A 1 292 ? -14.368 0.816 4.396 1.00 97.75 292 ARG A O 1
ATOM 2311 N N . SER A 1 293 ? -13.047 2.534 4.991 1.00 97.12 293 SER A N 1
ATOM 2312 C CA . SER A 1 293 ? -13.205 3.275 3.729 1.00 97.12 293 SER A CA 1
ATOM 2313 C C . SER A 1 293 ? -12.631 2.491 2.537 1.00 97.12 293 SER A C 1
ATOM 2315 O O . SER A 1 293 ? -13.295 2.349 1.510 1.00 97.12 293 SER A O 1
ATOM 2317 N N . ALA A 1 294 ? -11.452 1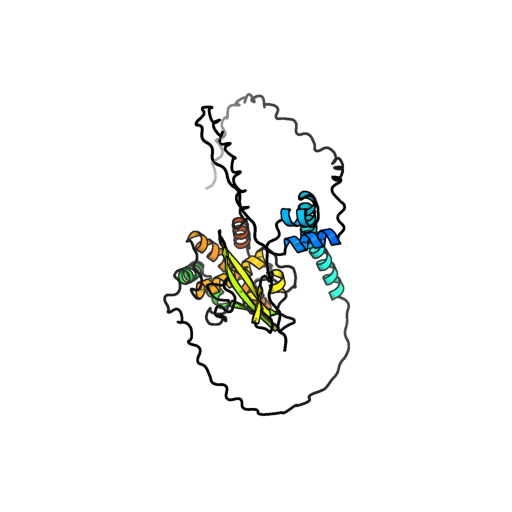.881 2.695 1.00 97.56 294 ALA A N 1
ATOM 2318 C CA . ALA A 1 294 ? -10.848 1.032 1.671 1.00 97.56 294 ALA A CA 1
ATOM 2319 C C . ALA A 1 294 ? -11.662 -0.240 1.389 1.00 97.56 294 ALA A C 1
ATOM 2321 O O . ALA A 1 294 ? -11.830 -0.594 0.226 1.00 97.56 294 ALA A O 1
ATOM 2322 N N . LEU A 1 295 ? -12.216 -0.892 2.415 1.00 97.62 295 LEU A N 1
ATOM 2323 C CA . LEU A 1 295 ? -13.073 -2.065 2.235 1.00 97.62 295 LEU A CA 1
ATOM 2324 C C . LEU A 1 295 ? -14.364 -1.727 1.480 1.00 97.62 295 LEU A C 1
ATOM 2326 O O . LEU A 1 295 ? -14.737 -2.462 0.574 1.00 97.62 295 LEU A O 1
ATOM 2330 N N . ARG A 1 296 ? -15.013 -0.594 1.786 1.00 97.25 296 ARG A N 1
ATOM 2331 C CA . ARG A 1 296 ? -16.182 -0.128 1.014 1.00 97.25 296 ARG A CA 1
ATOM 2332 C C . ARG A 1 296 ? -15.839 0.091 -0.455 1.00 97.25 296 ARG A C 1
ATOM 2334 O O . ARG A 1 296 ? -16.621 -0.270 -1.324 1.00 97.25 296 ARG A O 1
ATOM 2341 N N . TYR A 1 297 ? -14.667 0.663 -0.729 1.00 96.25 297 TYR A N 1
ATOM 2342 C CA . TYR A 1 297 ? -14.194 0.837 -2.100 1.00 96.25 297 TYR A CA 1
ATOM 2343 C C . TYR A 1 297 ? -14.013 -0.514 -2.812 1.00 96.25 297 TYR A C 1
ATOM 2345 O O . TYR A 1 297 ? -14.478 -0.674 -3.938 1.00 96.25 297 TYR A O 1
ATOM 2353 N N . VAL A 1 298 ? -13.380 -1.490 -2.148 1.00 96.25 298 VAL A N 1
ATOM 2354 C CA . VAL A 1 298 ? -13.171 -2.843 -2.693 1.00 96.25 298 VAL A CA 1
ATOM 2355 C C . VAL A 1 298 ? -14.497 -3.568 -2.935 1.00 96.25 298 VAL A C 1
ATOM 2357 O O . VAL A 1 298 ? -14.656 -4.149 -4.006 1.00 96.25 298 VAL A O 1
ATOM 2360 N N . ALA A 1 299 ? -15.449 -3.498 -2.000 1.00 95.44 299 ALA A N 1
ATOM 2361 C CA . ALA A 1 299 ? -16.778 -4.101 -2.139 1.00 95.44 299 ALA A CA 1
ATOM 2362 C C . ALA A 1 299 ? -17.522 -3.521 -3.354 1.00 95.44 299 ALA A C 1
ATOM 2364 O O . ALA A 1 299 ? -17.789 -4.243 -4.311 1.00 95.44 299 ALA A O 1
ATOM 2365 N N . ASN A 1 300 ? -17.673 -2.191 -3.414 1.00 94.62 300 ASN A N 1
ATOM 2366 C CA . ASN A 1 300 ? -18.340 -1.509 -4.531 1.00 94.62 300 ASN A CA 1
ATOM 2367 C C . ASN A 1 300 ? -17.709 -1.850 -5.897 1.00 94.62 300 ASN A C 1
ATOM 2369 O O . ASN A 1 300 ? -18.400 -1.953 -6.914 1.00 94.62 300 ASN A O 1
ATOM 2373 N N . ARG A 1 301 ? -16.377 -2.007 -5.943 1.00 92.75 301 ARG A N 1
ATOM 2374 C CA . ARG A 1 301 ? -15.656 -2.408 -7.160 1.00 92.75 301 ARG A CA 1
ATOM 2375 C C . ARG A 1 301 ? -15.857 -3.874 -7.524 1.00 92.75 301 ARG A C 1
ATOM 2377 O O . ARG A 1 301 ? -15.893 -4.169 -8.716 1.00 92.75 301 ARG A O 1
ATOM 2384 N N . SER A 1 302 ? -15.932 -4.760 -6.538 1.00 90.56 302 SER A N 1
ATOM 2385 C CA . SER A 1 302 ? -16.109 -6.198 -6.753 1.00 90.56 302 SER A CA 1
ATOM 2386 C C . SER A 1 302 ? -17.506 -6.479 -7.306 1.00 90.56 302 SER A C 1
ATOM 2388 O O . SER A 1 302 ? -17.623 -7.148 -8.332 1.00 90.56 302 SER A O 1
ATOM 2390 N N . ASP A 1 303 ? -18.529 -5.835 -6.738 1.00 86.88 303 ASP A N 1
ATOM 2391 C CA . ASP A 1 303 ? -19.921 -5.927 -7.198 1.00 86.88 303 ASP A CA 1
ATOM 2392 C C . ASP A 1 303 ? -20.071 -5.435 -8.644 1.00 86.88 303 ASP A C 1
ATOM 2394 O O . ASP A 1 303 ? -20.711 -6.073 -9.479 1.00 86.88 303 ASP A O 1
ATOM 2398 N N . SER A 1 304 ? -19.386 -4.334 -8.978 1.00 84.00 304 SER A N 1
ATOM 2399 C CA . SER A 1 304 ? -19.389 -3.774 -10.336 1.00 84.00 304 SER A CA 1
ATOM 2400 C C . SER A 1 304 ? -18.786 -4.723 -11.381 1.00 84.00 304 SER A C 1
ATOM 2402 O O . SER A 1 304 ? -19.128 -4.633 -12.557 1.00 84.00 304 SER A O 1
ATOM 2404 N N . ILE A 1 305 ? -17.855 -5.601 -10.989 1.00 79.56 305 ILE A N 1
ATOM 2405 C CA . ILE A 1 305 ? -17.199 -6.552 -11.903 1.00 79.56 305 ILE A CA 1
ATOM 2406 C C . ILE A 1 305 ? -18.011 -7.836 -12.040 1.00 79.56 305 ILE A C 1
ATOM 2408 O O . ILE A 1 305 ? -18.040 -8.411 -13.125 1.00 79.56 305 ILE A O 1
ATOM 2412 N N . ALA A 1 306 ? -18.682 -8.271 -10.972 1.00 74.56 306 ALA A N 1
ATOM 2413 C CA . ALA A 1 306 ? -19.533 -9.457 -10.987 1.00 74.56 306 ALA A CA 1
ATOM 2414 C C . ALA A 1 306 ? -20.769 -9.303 -11.892 1.00 74.56 306 ALA A C 1
ATOM 2416 O O . ALA A 1 306 ? -21.482 -10.278 -12.116 1.00 74.56 306 ALA A O 1
ATOM 2417 N N . GLY A 1 307 ? -21.030 -8.098 -12.417 1.00 57.22 307 GLY A N 1
ATOM 2418 C CA . GLY A 1 307 ? -22.121 -7.849 -13.356 1.00 57.22 307 GLY A CA 1
ATOM 2419 C C . GLY A 1 307 ? -23.500 -8.100 -12.752 1.00 57.22 307 GLY A C 1
ATOM 2420 O O . GLY A 1 307 ? -24.470 -8.189 -13.500 1.00 57.22 307 GLY A O 1
ATOM 2421 N N . GLN A 1 308 ? -23.605 -8.217 -11.423 1.00 47.53 308 GLN A N 1
ATOM 2422 C CA . GLN A 1 308 ? -24.903 -8.309 -10.779 1.00 47.53 308 GLN A CA 1
ATOM 2423 C C . GLN A 1 308 ? -25.626 -6.976 -10.996 1.00 47.53 308 GLN A C 1
ATOM 2425 O O . GLN A 1 308 ? -25.132 -5.934 -10.548 1.00 47.53 308 GLN A O 1
ATOM 2430 N N . PRO A 1 309 ? -26.775 -6.968 -11.698 1.00 46.66 309 PRO A N 1
ATOM 2431 C CA . PRO A 1 309 ? -27.612 -5.785 -11.728 1.00 46.66 309 PRO A CA 1
ATOM 2432 C C . PRO A 1 309 ? -27.992 -5.456 -10.279 1.00 46.66 309 PRO A C 1
ATOM 2434 O O . PRO A 1 309 ? -28.273 -6.377 -9.504 1.00 46.66 309 PRO A O 1
ATOM 2437 N N . PRO A 1 310 ? -27.969 -4.174 -9.875 1.00 47.78 310 PRO A N 1
ATOM 2438 C CA . PRO A 1 310 ? -28.302 -3.797 -8.512 1.00 47.78 310 PRO A CA 1
ATOM 2439 C C . PRO A 1 310 ? -29.699 -4.331 -8.189 1.00 47.78 310 PRO A C 1
ATOM 2441 O O . PRO A 1 310 ? -30.682 -3.886 -8.775 1.00 47.78 310 PRO A O 1
ATOM 2444 N N . GLN A 1 311 ? -29.799 -5.279 -7.252 1.00 45.72 311 GLN A N 1
ATOM 2445 C CA . GLN A 1 311 ? -31.072 -5.892 -6.847 1.00 45.72 311 GLN A CA 1
ATOM 2446 C C . GLN A 1 311 ? -31.991 -4.937 -6.056 1.00 45.72 311 GLN A C 1
ATOM 2448 O O . GLN A 1 311 ? -32.941 -5.374 -5.422 1.00 45.72 311 GLN A O 1
ATOM 2453 N N . ASN A 1 312 ? -31.751 -3.625 -6.128 1.00 40.19 312 ASN A N 1
ATOM 2454 C CA . ASN A 1 312 ? -32.632 -2.594 -5.595 1.00 40.19 312 ASN A CA 1
ATOM 2455 C C . ASN A 1 312 ? -32.964 -1.573 -6.697 1.00 40.19 312 ASN A C 1
ATOM 2457 O O . ASN A 1 312 ? -32.150 -0.687 -6.977 1.00 40.19 312 ASN A O 1
ATOM 2461 N N . PRO A 1 313 ? -34.157 -1.654 -7.317 1.00 38.66 313 PRO A N 1
ATOM 2462 C CA . PRO A 1 313 ? -34.617 -0.721 -8.341 1.00 38.66 313 PRO A CA 1
ATOM 2463 C C . PRO A 1 313 ? -35.200 0.565 -7.726 1.00 38.66 313 PRO A C 1
ATOM 2465 O O . PRO A 1 313 ? -36.284 1.006 -8.094 1.00 38.66 313 PRO A O 1
ATOM 2468 N N . SER A 1 314 ? -34.491 1.208 -6.796 1.00 40.91 314 SER A N 1
ATOM 2469 C CA . SER A 1 314 ? -34.806 2.587 -6.402 1.00 40.91 314 SER A CA 1
ATOM 2470 C C . SER A 1 314 ? -33.824 3.518 -7.106 1.00 40.91 314 SER A C 1
ATOM 2472 O O . SER A 1 314 ? -32.702 3.739 -6.648 1.00 40.91 314 SER A O 1
ATOM 2474 N N . GLY A 1 315 ? -34.240 3.980 -8.285 1.00 42.72 315 GLY A N 1
ATOM 2475 C CA . GLY A 1 315 ? -33.441 4.730 -9.242 1.00 42.72 315 GLY A CA 1
ATOM 2476 C C . GLY A 1 315 ? -32.685 5.919 -8.653 1.00 42.72 315 GLY A C 1
ATOM 2477 O O . GLY A 1 315 ? -33.262 6.913 -8.233 1.00 42.72 315 GLY A O 1
ATOM 2478 N N . GLN A 1 316 ? -31.364 5.831 -8.713 1.00 38.66 316 GLN A N 1
ATOM 2479 C CA . GLN A 1 316 ? -30.472 6.900 -9.143 1.00 38.66 316 GLN A CA 1
ATOM 2480 C C . GLN A 1 316 ? -29.095 6.260 -9.282 1.00 38.66 316 GLN A C 1
ATOM 2482 O O . GLN A 1 316 ? -28.514 5.811 -8.295 1.00 38.66 316 GLN A O 1
ATOM 2487 N N . ALA A 1 317 ? -28.546 6.257 -10.497 1.00 39.97 317 ALA A N 1
ATOM 2488 C CA . ALA A 1 317 ? -27.128 6.022 -10.746 1.00 39.97 317 ALA A CA 1
ATOM 2489 C C . ALA A 1 317 ? -26.309 7.193 -10.172 1.00 39.97 317 ALA A C 1
ATOM 2491 O O . ALA A 1 317 ? -25.623 7.928 -10.878 1.00 39.97 317 ALA A O 1
ATOM 2492 N N . ARG A 1 318 ? -26.402 7.416 -8.859 1.00 43.16 318 ARG A N 1
ATOM 2493 C CA . ARG A 1 318 ? -25.412 8.187 -8.134 1.00 43.16 318 ARG A CA 1
ATOM 2494 C C . ARG A 1 318 ? -24.152 7.352 -8.229 1.00 43.16 318 ARG A C 1
ATOM 2496 O O . ARG A 1 318 ? -24.074 6.288 -7.624 1.00 43.16 318 ARG A O 1
ATOM 2503 N N . ARG A 1 319 ? -23.154 7.852 -8.965 1.00 46.62 319 ARG A N 1
ATOM 2504 C CA . ARG A 1 319 ? -21.757 7.599 -8.608 1.00 46.62 319 ARG A CA 1
ATOM 2505 C C . ARG A 1 319 ? -21.706 7.799 -7.102 1.00 46.62 319 ARG A C 1
ATOM 2507 O O . ARG A 1 319 ? -21.816 8.935 -6.643 1.00 46.62 319 ARG A O 1
ATOM 2514 N N . THR A 1 320 ? -21.676 6.714 -6.337 1.00 47.97 320 THR A N 1
ATOM 2515 C CA . THR A 1 320 ? -21.502 6.775 -4.897 1.00 47.97 320 THR A CA 1
ATOM 2516 C C . THR A 1 320 ? -20.122 7.366 -4.734 1.00 47.97 320 THR A C 1
ATOM 2518 O O . THR A 1 320 ? -19.109 6.687 -4.884 1.00 47.97 320 THR A O 1
ATOM 2521 N N . GLN A 1 321 ? -20.091 8.685 -4.556 1.00 56.38 321 GLN A N 1
ATOM 2522 C CA . GLN A 1 321 ? -18.916 9.413 -4.150 1.00 56.38 321 GLN A CA 1
ATOM 2523 C C . GLN A 1 321 ? -18.582 8.823 -2.788 1.00 56.38 321 GLN A C 1
ATOM 2525 O O . GLN A 1 321 ? -19.175 9.184 -1.775 1.00 56.38 321 GLN A O 1
ATOM 2530 N N . VAL A 1 322 ? -17.737 7.790 -2.796 1.00 68.38 322 VAL A N 1
ATOM 2531 C CA . VAL A 1 322 ? -17.225 7.193 -1.575 1.00 68.38 322 VAL A CA 1
ATOM 2532 C C . VAL A 1 322 ? -16.560 8.348 -0.853 1.00 68.38 322 VAL A C 1
ATOM 2534 O O . VAL A 1 322 ? -15.697 9.018 -1.418 1.00 68.38 322 VAL A O 1
ATOM 2537 N N . ASP A 1 323 ? -17.037 8.638 0.351 1.00 73.81 323 ASP A N 1
ATOM 2538 C CA . ASP A 1 323 ? -16.452 9.671 1.184 1.00 73.81 323 ASP A CA 1
ATOM 2539 C C . ASP A 1 323 ? -15.012 9.253 1.524 1.00 73.81 323 ASP A C 1
ATOM 2541 O O . ASP A 1 323 ? -14.746 8.428 2.403 1.00 73.81 323 ASP A O 1
ATOM 2545 N N . GLU A 1 324 ? -14.077 9.760 0.723 1.00 76.00 324 GLU A N 1
ATOM 2546 C CA . GLU A 1 324 ? -12.640 9.530 0.846 1.00 76.00 324 GLU A CA 1
ATOM 2547 C C . GLU A 1 324 ? -11.981 10.535 1.797 1.00 76.00 324 GLU A C 1
ATOM 2549 O O . GLU A 1 324 ? -10.752 10.532 1.935 1.00 76.00 324 GLU A O 1
ATOM 2554 N N . SER A 1 325 ? -12.763 11.386 2.470 1.00 77.00 325 SER A N 1
ATOM 2555 C CA . SER A 1 325 ? -12.238 12.401 3.383 1.00 77.00 325 SER A CA 1
ATOM 2556 C C . SER A 1 325 ? -11.363 11.790 4.479 1.00 77.00 325 SER A C 1
ATOM 2558 O O . SER A 1 325 ? -10.313 12.351 4.786 1.00 77.00 325 SER A O 1
ATOM 2560 N N . ASP A 1 326 ? -11.700 10.605 4.997 1.00 75.69 326 ASP A N 1
ATOM 2561 C CA . ASP A 1 326 ? -10.910 9.886 6.008 1.00 75.69 326 ASP A CA 1
ATOM 2562 C C . ASP A 1 326 ? -9.512 9.489 5.493 1.00 75.69 326 ASP A C 1
ATOM 2564 O O . ASP A 1 326 ? -8.504 9.636 6.194 1.00 75.69 326 ASP A O 1
ATOM 2568 N N . ILE A 1 327 ? -9.431 9.010 4.247 1.00 73.56 327 ILE A N 1
ATOM 2569 C CA . ILE A 1 327 ? -8.171 8.596 3.615 1.00 73.56 327 ILE A CA 1
ATOM 2570 C C . ILE A 1 327 ? -7.330 9.836 3.304 1.00 73.56 327 ILE A C 1
ATOM 2572 O O . ILE A 1 327 ? -6.140 9.884 3.623 1.00 73.56 327 ILE A O 1
ATOM 2576 N N . GLN A 1 328 ? -7.949 10.869 2.733 1.00 75.06 328 GLN A N 1
ATOM 2577 C CA . GLN A 1 328 ? -7.275 12.118 2.385 1.00 75.06 328 GLN A CA 1
ATOM 2578 C C . GLN A 1 328 ? -6.795 12.885 3.625 1.00 75.06 328 GLN A C 1
ATOM 2580 O O . GLN A 1 328 ? -5.663 13.371 3.645 1.00 75.06 328 GLN A O 1
ATOM 2585 N N . SER A 1 329 ? -7.599 12.933 4.687 1.00 68.81 329 SER A N 1
ATOM 2586 C CA . SER A 1 329 ? -7.255 13.605 5.947 1.00 68.81 329 SER A CA 1
ATOM 2587 C C . SER A 1 329 ? -6.089 12.923 6.640 1.00 68.81 329 SER A C 1
ATOM 2589 O O . SER A 1 329 ? -5.153 13.584 7.086 1.00 68.81 329 SER A O 1
ATOM 2591 N N . ALA A 1 330 ? -6.078 11.593 6.680 1.00 60.69 330 ALA A N 1
ATOM 2592 C CA . ALA A 1 330 ? -4.969 10.893 7.297 1.00 60.69 330 ALA A CA 1
ATOM 2593 C C . ALA A 1 330 ? -3.692 10.938 6.452 1.00 60.69 330 ALA A C 1
ATOM 2595 O O . ALA A 1 330 ? -2.587 11.016 6.990 1.00 60.69 330 ALA A O 1
ATOM 2596 N N . LEU A 1 331 ? -3.821 10.986 5.127 1.00 60.44 331 LEU A N 1
ATOM 2597 C CA . LEU A 1 331 ? -2.707 11.308 4.248 1.00 60.44 331 LEU A CA 1
ATOM 2598 C C . LEU A 1 331 ? -2.153 12.712 4.538 1.00 60.44 331 LEU A C 1
ATOM 2600 O O . LEU A 1 331 ? -0.936 12.879 4.615 1.00 60.44 331 LEU A O 1
ATOM 2604 N N . LEU A 1 332 ? -3.005 13.719 4.739 1.00 56.66 332 LEU A N 1
ATOM 2605 C CA . LEU A 1 332 ? -2.584 15.068 5.140 1.00 56.66 332 LEU A CA 1
ATOM 2606 C C . LEU A 1 332 ? -1.948 15.098 6.538 1.00 56.66 332 LEU A C 1
ATOM 2608 O O . LEU A 1 332 ? -0.999 15.850 6.740 1.00 56.66 332 LEU A O 1
ATOM 2612 N N . ALA A 1 333 ? -2.401 14.254 7.467 1.00 50.56 333 ALA A N 1
ATOM 2613 C CA . ALA A 1 333 ? -1.769 14.075 8.776 1.00 50.56 333 ALA A CA 1
ATOM 2614 C C . ALA A 1 333 ? -0.414 13.350 8.677 1.00 50.56 333 ALA A C 1
ATOM 2616 O O . ALA A 1 333 ? 0.490 13.611 9.462 1.00 50.56 333 ALA A O 1
ATOM 2617 N N . THR A 1 334 ? -0.230 12.515 7.649 1.00 47.34 334 THR A N 1
ATOM 2618 C CA . THR A 1 334 ? 1.062 11.909 7.280 1.00 47.34 334 THR A CA 1
ATOM 2619 C C . THR A 1 334 ? 1.910 12.865 6.429 1.00 47.34 334 THR A C 1
ATOM 2621 O O . THR A 1 334 ? 2.725 12.428 5.613 1.00 47.34 334 THR A O 1
ATOM 2624 N N . LYS A 1 335 ? 1.718 14.187 6.567 1.00 38.47 335 LYS A N 1
ATOM 2625 C CA . LYS A 1 335 ? 2.695 15.166 6.086 1.00 38.47 335 LYS A CA 1
ATOM 2626 C C . LYS A 1 335 ? 4.031 14.777 6.704 1.00 38.47 335 LYS A C 1
ATOM 2628 O O . LYS A 1 335 ? 4.191 14.804 7.920 1.00 38.47 335 LYS A O 1
ATOM 2633 N N . PHE A 1 336 ? 4.959 14.367 5.843 1.00 41.06 336 PHE A N 1
ATOM 2634 C CA . PHE A 1 336 ? 6.371 14.292 6.161 1.00 41.06 336 PHE A CA 1
ATOM 2635 C C . PHE A 1 336 ? 6.717 15.582 6.894 1.00 41.06 336 PHE A C 1
ATOM 2637 O O . PHE A 1 336 ? 6.719 16.649 6.280 1.00 41.06 336 PHE A O 1
ATOM 2644 N N . SER A 1 337 ? 6.947 15.499 8.205 1.00 26.77 337 SER A N 1
ATOM 2645 C CA . SER A 1 337 ? 7.667 16.564 8.875 1.00 26.77 337 SER A CA 1
ATOM 2646 C C . SER A 1 337 ? 8.989 16.644 8.118 1.00 26.77 337 SER A C 1
ATOM 2648 O O . SER A 1 337 ? 9.689 15.623 8.067 1.00 26.77 337 SER A O 1
ATOM 2650 N N . PRO A 1 338 ? 9.318 17.764 7.447 1.00 31.05 338 PRO A N 1
ATOM 2651 C CA . PRO A 1 338 ? 10.673 17.934 6.962 1.00 31.05 338 PRO A CA 1
ATOM 2652 C C . PRO A 1 338 ? 11.564 17.684 8.175 1.00 31.05 338 PRO A C 1
ATOM 2654 O O . PRO A 1 338 ? 11.273 18.179 9.268 1.00 31.05 338 PRO A O 1
ATOM 2657 N N . SER A 1 339 ? 12.556 16.807 8.002 1.00 31.33 339 SER A N 1
ATOM 2658 C CA . SER A 1 339 ? 13.582 16.553 9.011 1.00 31.33 339 SER A CA 1
ATOM 2659 C C . SER A 1 339 ? 13.929 17.883 9.676 1.00 31.33 339 SER A C 1
ATOM 2661 O O . SER A 1 339 ? 14.169 18.837 8.925 1.00 31.33 339 SER A O 1
ATOM 2663 N N . PRO A 1 340 ? 13.932 17.989 11.020 1.00 34.69 340 PRO A N 1
ATOM 2664 C CA . PRO A 1 340 ? 14.422 19.199 11.654 1.00 34.69 340 PRO A CA 1
ATOM 2665 C C . PRO A 1 340 ? 15.793 19.477 11.043 1.00 34.69 340 PRO A C 1
ATOM 2667 O O . PRO A 1 340 ? 16.643 18.582 10.961 1.00 34.69 340 PRO A O 1
ATOM 2670 N N . SER A 1 341 ? 15.937 20.672 10.470 1.00 34.00 341 SER A N 1
ATOM 2671 C CA . SER A 1 341 ? 17.204 21.153 9.937 1.00 34.00 341 SER A CA 1
ATOM 2672 C C . SER A 1 341 ? 18.288 20.862 10.972 1.00 34.00 341 SER A C 1
ATOM 2674 O O . SER A 1 341 ? 18.017 21.051 12.160 1.00 34.00 341 SER A O 1
ATOM 2676 N N . PRO A 1 342 ? 19.485 20.397 10.571 1.00 39.12 342 PRO A N 1
ATOM 2677 C CA . PRO A 1 342 ? 20.550 20.154 11.527 1.00 39.12 342 PRO A CA 1
ATOM 2678 C C . PRO A 1 342 ? 20.770 21.449 12.297 1.00 39.12 342 PRO A C 1
ATOM 2680 O O . PRO A 1 342 ? 21.076 22.487 11.700 1.00 39.12 342 PRO A O 1
ATOM 2683 N N . THR A 1 343 ? 20.521 21.387 13.604 1.00 38.50 343 THR A N 1
ATOM 2684 C CA . THR A 1 343 ? 20.788 22.468 14.539 1.00 38.50 343 THR A CA 1
ATOM 2685 C C . THR A 1 343 ? 22.197 22.943 14.247 1.00 38.50 343 THR A C 1
ATOM 2687 O O . THR A 1 343 ? 23.152 22.168 14.294 1.00 38.50 343 THR A O 1
ATOM 2690 N N . ARG A 1 344 ? 22.293 24.200 13.818 1.00 40.69 344 ARG A N 1
ATOM 2691 C CA . ARG A 1 344 ? 23.541 24.878 13.500 1.00 40.69 344 ARG A CA 1
ATOM 2692 C C . ARG A 1 344 ? 24.400 24.772 14.758 1.00 40.69 344 ARG A C 1
ATOM 2694 O O . ARG A 1 344 ? 24.120 25.459 15.735 1.00 40.69 344 ARG A O 1
ATOM 2701 N N . LEU A 1 345 ? 25.371 23.857 14.757 1.00 37.69 345 LEU A N 1
ATOM 2702 C CA . LEU A 1 345 ? 26.357 23.737 15.821 1.00 37.69 345 LEU A CA 1
ATOM 2703 C C . LEU A 1 345 ? 27.100 25.074 15.833 1.00 37.69 345 LEU A C 1
ATOM 2705 O O . LEU A 1 345 ? 27.898 25.366 14.940 1.00 37.69 345 LEU A O 1
ATOM 2709 N N . VAL A 1 346 ? 26.730 25.939 16.775 1.00 41.22 346 VAL A N 1
ATOM 2710 C CA . VAL A 1 346 ? 27.455 27.170 17.056 1.00 41.22 346 VAL A CA 1
ATOM 2711 C C . VAL A 1 346 ? 28.837 26.717 17.490 1.00 41.22 346 VAL A C 1
ATOM 2713 O O . VAL A 1 346 ? 29.007 26.100 18.537 1.00 41.22 346 VAL A O 1
ATOM 2716 N N . LYS A 1 347 ? 29.811 26.954 16.615 1.00 42.41 347 LYS A N 1
ATOM 2717 C CA . LYS A 1 347 ? 31.228 26.728 16.856 1.00 42.41 347 LYS A CA 1
ATOM 2718 C C . LYS A 1 347 ? 31.626 27.691 17.979 1.00 42.41 347 LYS A C 1
ATOM 2720 O O . LYS A 1 347 ? 31.913 28.855 17.717 1.00 42.41 347 LYS A O 1
ATOM 2725 N N . GLN A 1 348 ? 31.539 27.237 19.229 1.00 39.44 348 GLN A N 1
ATOM 2726 C CA . GLN A 1 348 ? 32.153 27.931 20.352 1.00 39.44 348 GLN A CA 1
ATOM 2727 C C . GLN A 1 348 ? 33.661 27.922 20.102 1.00 39.44 348 GLN A C 1
ATOM 2729 O O . GLN A 1 348 ? 34.308 26.878 20.051 1.00 39.44 348 GLN A O 1
ATOM 2734 N N . SER A 1 349 ? 34.177 29.114 19.826 1.00 35.09 349 SER A N 1
ATOM 2735 C CA . SER A 1 349 ? 35.593 29.402 19.685 1.00 35.09 349 SER A CA 1
ATOM 2736 C C . SER A 1 349 ? 36.249 29.213 21.051 1.00 35.09 349 SER A C 1
ATOM 2738 O O . SER A 1 349 ? 36.149 30.083 21.915 1.00 35.09 349 SER A O 1
ATOM 2740 N N . HIS A 1 350 ? 36.875 28.058 21.273 1.00 39.59 350 HIS A N 1
ATOM 2741 C CA . HIS A 1 350 ? 37.789 27.889 22.393 1.00 39.59 350 HIS A CA 1
ATOM 2742 C C . HIS A 1 350 ? 39.061 28.682 22.093 1.00 39.59 350 HIS A C 1
ATOM 2744 O O . HIS A 1 350 ? 39.864 28.331 21.229 1.00 39.59 350 HIS A O 1
ATOM 2750 N N . ARG A 1 351 ? 39.178 29.801 22.806 1.00 35.38 351 ARG A N 1
ATOM 2751 C CA . ARG A 1 351 ? 40.367 30.631 22.942 1.00 35.38 351 ARG A CA 1
ATOM 2752 C C . ARG A 1 351 ? 41.443 29.794 23.641 1.00 35.38 351 ARG A C 1
ATOM 2754 O O . ARG A 1 351 ? 41.284 29.452 24.808 1.00 35.38 351 ARG A O 1
ATOM 2761 N N . TRP A 1 352 ? 42.496 29.437 22.915 1.00 41.72 352 TRP A N 1
ATOM 2762 C CA . TRP A 1 352 ? 43.722 28.892 23.498 1.00 41.72 352 TRP A CA 1
ATOM 2763 C C . TRP A 1 352 ? 44.423 29.988 24.321 1.00 41.72 352 TRP A C 1
ATOM 2765 O O . TRP A 1 352 ? 44.499 31.120 23.834 1.00 41.72 352 TRP A O 1
ATOM 2775 N N . PRO A 1 353 ? 44.918 29.707 25.541 1.00 49.12 353 PRO A N 1
ATOM 2776 C CA . PRO A 1 353 ? 45.832 30.603 26.233 1.00 49.12 353 PRO A CA 1
ATOM 2777 C C . PRO A 1 353 ? 47.248 30.463 25.663 1.00 49.12 353 PRO A C 1
ATOM 2779 O O . PRO A 1 353 ? 47.720 29.358 25.396 1.00 49.12 353 PRO A O 1
ATOM 2782 N N . SER A 1 354 ? 47.897 31.611 25.480 1.00 42.97 354 SER A N 1
ATOM 2783 C CA . SER A 1 354 ? 49.307 31.748 25.120 1.00 42.97 354 SER A CA 1
ATOM 2784 C C . SER A 1 354 ? 50.224 31.067 26.146 1.00 42.97 354 SER A C 1
ATOM 2786 O O . SER A 1 354 ? 49.949 31.170 27.343 1.00 42.97 354 SER A O 1
ATOM 2788 N N . PRO A 1 355 ? 51.322 30.424 25.713 1.00 44.97 355 PRO A N 1
ATOM 2789 C CA . PRO A 1 355 ? 52.361 29.946 26.611 1.00 44.97 355 PRO A CA 1
ATOM 2790 C C . PRO A 1 355 ? 53.327 31.087 26.954 1.00 44.97 355 PRO A C 1
ATOM 2792 O O . PRO A 1 355 ? 53.823 31.784 26.069 1.00 44.97 355 PRO A O 1
ATOM 2795 N N . SER A 1 356 ? 53.562 31.276 28.246 1.00 49.03 356 SER A N 1
ATOM 2796 C CA . SER A 1 356 ? 54.588 32.148 28.809 1.00 49.03 356 SER A CA 1
ATOM 2797 C C . SER A 1 356 ? 55.982 31.523 28.667 1.00 49.03 356 SER A C 1
ATOM 2799 O O . SER A 1 356 ? 56.190 30.361 29.013 1.00 49.03 356 SER A O 1
ATOM 2801 N N . GLU A 1 357 ? 56.907 32.342 28.167 1.00 44.16 357 GLU A N 1
ATOM 2802 C CA . GLU A 1 357 ? 58.367 32.335 28.381 1.00 44.16 357 GLU A CA 1
ATOM 2803 C C . GLU A 1 357 ? 58.662 32.166 29.893 1.00 44.16 357 GLU A C 1
ATOM 2805 O O . GLU A 1 357 ? 57.857 32.612 30.709 1.00 44.16 357 GLU A O 1
ATOM 2810 N N . GLU A 1 358 ? 59.708 31.542 30.438 1.00 42.62 358 GLU A N 1
ATOM 2811 C CA . GLU A 1 358 ? 61.097 31.165 30.103 1.00 42.62 358 GLU A CA 1
ATOM 2812 C C . GLU A 1 358 ? 61.565 30.244 31.298 1.00 42.62 358 GLU A C 1
ATOM 2814 O O . GLU A 1 358 ? 60.713 29.930 32.138 1.00 42.62 358 GLU A O 1
ATOM 2819 N N . PRO A 1 359 ? 62.846 29.863 31.552 1.00 53.62 359 PRO A N 1
ATOM 2820 C CA . PRO A 1 359 ? 64.052 29.826 30.720 1.00 53.62 359 PRO A CA 1
ATOM 2821 C C . PRO A 1 359 ? 64.882 28.510 30.802 1.00 53.62 359 PRO A C 1
ATOM 2823 O O . PRO A 1 359 ? 64.768 27.693 31.711 1.00 53.62 359 PRO A O 1
ATOM 2826 N N . LEU A 1 360 ? 65.768 28.385 29.806 1.00 40.75 360 LEU A N 1
ATOM 2827 C CA . LEU A 1 360 ? 67.152 27.871 29.808 1.00 40.75 360 LEU A CA 1
ATOM 2828 C C . LEU A 1 360 ? 67.568 26.779 30.818 1.00 40.75 360 LEU A C 1
ATOM 2830 O O . LEU A 1 360 ? 67.824 27.037 31.991 1.00 40.75 360 LEU A O 1
ATOM 2834 N N . GLY A 1 361 ? 67.846 25.592 30.272 1.00 41.25 361 GLY A N 1
ATOM 2835 C CA . GLY A 1 361 ? 68.659 24.544 30.887 1.00 41.25 361 GLY A CA 1
ATOM 2836 C C . GLY A 1 361 ? 69.508 23.848 29.821 1.00 41.25 361 GLY A C 1
ATOM 2837 O O . GLY A 1 361 ? 68.989 23.267 28.875 1.00 41.25 361 GLY A O 1
ATOM 2838 N N . ILE A 1 362 ? 70.818 23.997 29.964 1.00 44.69 362 ILE A N 1
ATOM 2839 C CA . ILE A 1 362 ? 71.914 23.541 29.106 1.00 44.69 362 ILE A CA 1
ATOM 2840 C C . ILE A 1 362 ? 72.043 22.007 29.206 1.00 44.69 362 ILE A C 1
ATOM 2842 O O . ILE A 1 362 ? 71.956 21.487 30.309 1.00 44.69 362 ILE A O 1
ATOM 2846 N N . GLU A 1 363 ? 72.274 21.285 28.100 1.00 41.16 363 GLU A N 1
ATOM 2847 C CA . GLU A 1 363 ? 73.484 20.459 27.899 1.00 41.16 363 GLU A CA 1
ATOM 2848 C C . GLU A 1 363 ? 73.496 19.637 26.595 1.00 41.16 363 GLU A C 1
ATOM 2850 O O . GLU A 1 363 ? 72.489 19.194 26.051 1.00 41.16 363 GLU A O 1
ATOM 2855 N N . LYS A 1 364 ? 74.725 19.525 26.085 1.00 43.81 364 LYS A N 1
ATOM 2856 C CA . LYS A 1 364 ? 75.208 18.882 24.860 1.00 43.81 364 LYS A CA 1
ATOM 2857 C C . LYS A 1 364 ? 74.953 17.371 24.857 1.00 43.81 364 LYS A C 1
ATOM 2859 O O . LYS A 1 364 ? 75.011 16.766 25.920 1.00 43.81 364 LYS A O 1
ATOM 2864 N N . SER A 1 365 ? 74.868 16.761 23.664 1.00 43.78 365 SER A N 1
ATOM 2865 C CA . SER A 1 365 ? 75.662 15.572 23.256 1.00 43.78 365 SER A CA 1
ATOM 2866 C C . SER A 1 365 ? 75.285 15.046 21.856 1.00 43.78 365 SER A C 1
ATOM 2868 O O . SER A 1 365 ? 74.261 14.410 21.661 1.00 43.78 365 SER A O 1
ATOM 2870 N N . THR A 1 366 ? 76.137 15.379 20.887 1.00 37.34 366 THR A N 1
ATOM 2871 C CA . THR A 1 366 ? 76.822 14.549 19.871 1.00 37.34 366 THR A CA 1
ATOM 2872 C C . THR A 1 366 ? 76.300 13.160 19.423 1.00 37.34 366 THR A C 1
ATOM 2874 O O . THR A 1 366 ? 75.979 12.295 20.229 1.00 37.34 366 THR A O 1
ATOM 2877 N N . SER A 1 367 ? 76.522 12.913 18.117 1.00 40.78 367 SER A N 1
ATOM 2878 C CA . SER A 1 367 ? 76.700 11.639 17.368 1.00 40.78 367 SER A CA 1
ATOM 2879 C C . SER A 1 367 ? 75.443 11.090 16.667 1.00 40.78 367 SER A C 1
ATOM 2881 O O . SER A 1 367 ? 74.419 10.869 17.293 1.00 40.78 367 SER A O 1
ATOM 2883 N N . ALA A 1 368 ? 75.354 11.111 15.330 1.00 39.25 368 ALA A N 1
ATOM 2884 C CA . ALA A 1 368 ? 76.085 10.363 14.289 1.00 39.25 368 ALA A CA 1
ATOM 2885 C C . ALA A 1 368 ? 75.611 8.905 14.149 1.00 39.25 368 ALA A C 1
ATOM 2887 O O . ALA A 1 368 ? 75.712 8.134 15.093 1.00 39.25 368 ALA A O 1
ATOM 2888 N N . GLY A 1 369 ? 75.188 8.518 12.938 1.00 36.78 369 GLY A N 1
ATOM 2889 C CA . GLY A 1 369 ? 75.228 7.111 12.524 1.00 36.78 369 GLY A CA 1
ATOM 2890 C C . GLY A 1 369 ? 74.038 6.580 11.726 1.00 36.78 369 GLY A C 1
ATOM 2891 O O . GLY A 1 369 ? 73.065 6.111 12.296 1.00 36.78 369 GLY A O 1
ATOM 2892 N N . SER A 1 370 ? 74.239 6.532 10.408 1.00 39.56 370 SER A N 1
ATOM 2893 C CA . SER A 1 370 ? 74.045 5.334 9.574 1.00 39.56 370 SER A CA 1
ATOM 2894 C C . SER A 1 370 ? 72.638 4.872 9.156 1.00 39.56 370 SER A C 1
ATOM 2896 O O . SER A 1 370 ? 71.881 4.250 9.894 1.00 39.56 370 SER A O 1
ATOM 2898 N N . LEU A 1 371 ? 72.404 5.049 7.851 1.00 49.16 371 LEU A N 1
ATOM 2899 C CA . LEU A 1 371 ? 71.609 4.177 6.978 1.00 49.16 371 LEU A CA 1
ATOM 2900 C C . LEU A 1 371 ? 72.117 2.723 7.030 1.00 49.16 371 LEU A C 1
ATOM 2902 O O . LEU A 1 371 ? 73.313 2.496 7.228 1.00 49.16 371 LEU A O 1
ATOM 2906 N N . PRO A 1 372 ? 71.254 1.754 6.688 1.00 59.28 372 PRO A N 1
ATOM 2907 C CA . PRO A 1 372 ? 71.629 0.929 5.546 1.00 59.28 372 PRO A CA 1
ATOM 2908 C C . PRO A 1 372 ? 70.487 0.624 4.571 1.00 59.28 372 PRO A C 1
ATOM 2910 O O . PRO A 1 372 ? 69.298 0.590 4.879 1.00 59.28 372 PRO A O 1
ATOM 2913 N N . SER A 1 373 ? 70.952 0.395 3.355 1.00 43.31 373 SER A N 1
ATOM 2914 C CA . SER A 1 373 ? 70.304 -0.004 2.117 1.00 43.31 373 SER A CA 1
ATOM 2915 C C . SER A 1 373 ? 70.097 -1.523 1.984 1.00 43.31 373 SER A C 1
ATOM 2917 O O . SER A 1 373 ? 71.049 -2.262 2.219 1.00 43.31 373 SER A O 1
ATOM 2919 N N . SER A 1 374 ? 68.948 -1.915 1.398 1.00 44.16 374 SER A N 1
ATOM 2920 C CA . SER A 1 374 ? 68.727 -3.085 0.499 1.00 44.16 374 SER A CA 1
ATOM 2921 C C . SER A 1 374 ? 68.906 -4.520 1.059 1.00 44.16 374 SER A C 1
ATOM 2923 O O . SER A 1 374 ? 69.446 -4.662 2.149 1.00 44.16 374 SER A O 1
ATOM 2925 N N . PRO A 1 375 ? 68.523 -5.615 0.336 1.00 62.50 375 PRO A N 1
ATOM 2926 C CA . PRO A 1 375 ? 67.930 -5.736 -1.012 1.00 62.50 375 PRO A CA 1
ATOM 2927 C C . PRO A 1 375 ? 66.704 -6.688 -1.146 1.00 62.50 375 PRO A C 1
ATOM 2929 O O . PRO A 1 375 ? 66.241 -7.333 -0.212 1.00 62.50 375 PRO A O 1
ATOM 2932 N N . ALA A 1 376 ? 66.223 -6.758 -2.393 1.00 51.09 376 ALA A N 1
ATOM 2933 C CA . ALA A 1 376 ? 65.190 -7.612 -2.980 1.00 51.09 376 ALA A CA 1
ATOM 2934 C C . ALA A 1 376 ? 65.469 -9.132 -2.977 1.00 51.09 376 ALA A C 1
ATOM 2936 O O . ALA A 1 376 ? 66.624 -9.554 -2.995 1.00 51.09 376 ALA A O 1
ATOM 2937 N N . THR A 1 377 ? 64.419 -9.959 -3.135 1.00 48.94 377 THR A N 1
ATOM 2938 C CA . THR A 1 377 ? 64.545 -11.310 -3.728 1.00 48.94 377 THR A CA 1
ATOM 2939 C C . THR A 1 377 ? 63.254 -11.804 -4.417 1.00 48.94 377 THR A C 1
ATOM 2941 O O . THR A 1 377 ? 62.209 -11.959 -3.796 1.00 48.94 377 THR A O 1
ATOM 2944 N N . CYS A 1 378 ? 63.398 -12.016 -5.730 1.00 45.06 378 CYS A N 1
ATOM 2945 C CA . CYS A 1 378 ? 62.901 -13.057 -6.646 1.00 45.06 378 CYS A CA 1
ATOM 2946 C C . CYS A 1 378 ? 61.442 -13.563 -6.654 1.00 45.06 378 CYS A C 1
ATOM 2948 O O . CYS A 1 378 ? 60.990 -14.325 -5.806 1.00 45.06 378 CYS A O 1
ATOM 2950 N N . LEU A 1 379 ? 60.814 -13.302 -7.808 1.00 52.72 379 LEU A N 1
ATOM 2951 C CA . LEU A 1 379 ? 59.849 -14.159 -8.497 1.00 52.72 379 LEU A CA 1
ATOM 2952 C C . LEU A 1 379 ? 60.435 -15.550 -8.803 1.00 52.72 379 LEU A C 1
ATOM 2954 O O . LEU A 1 379 ? 61.558 -15.655 -9.295 1.00 52.72 379 LEU A O 1
ATOM 2958 N N . SER A 1 380 ? 59.623 -16.597 -8.655 1.00 48.19 380 SER A N 1
ATOM 2959 C CA . SER A 1 380 ? 59.815 -17.860 -9.370 1.00 48.19 380 SER A CA 1
ATOM 2960 C C . SER A 1 380 ? 58.490 -18.293 -9.993 1.00 48.19 380 SER A C 1
ATOM 2962 O O . SER A 1 380 ? 57.475 -18.424 -9.311 1.00 48.19 380 SER A O 1
ATOM 2964 N N . ARG A 1 381 ? 58.511 -18.440 -11.318 1.00 47.66 381 ARG A N 1
ATOM 2965 C CA . ARG A 1 381 ? 57.451 -18.980 -12.170 1.00 47.66 381 ARG A CA 1
ATOM 2966 C C . ARG A 1 381 ? 57.898 -20.382 -12.585 1.00 47.66 381 ARG A C 1
ATOM 2968 O O . ARG A 1 381 ? 59.024 -20.531 -13.060 1.00 47.66 381 ARG A O 1
ATOM 2975 N N . ARG A 1 382 ? 57.011 -21.362 -12.469 1.00 63.88 382 ARG A N 1
ATOM 2976 C CA . ARG A 1 382 ? 56.944 -22.523 -13.358 1.00 63.88 382 ARG A CA 1
ATOM 2977 C C . ARG A 1 382 ? 55.501 -22.703 -13.780 1.00 63.88 382 ARG A C 1
ATOM 2979 O O . ARG A 1 382 ? 54.629 -22.461 -12.916 1.00 63.88 382 ARG A O 1
#

Sequence (382 aa):
MFNRLGELLGKYPSYCYRMPKTVRGPRRRHPGPPIPQACHPGTHLTYEQRRRIHSLSHQSSTSQRKIASLLSLPRTTVQSAIYSMEERCSTQEKRTGIYEHIASHAVGTNGSAALRTVCSTTSRASHDRLVTTIPQSPIPNPNQSSDQNSVREYLNSRGTRSLLDNIPAPDQVRFDDQGVLHNAPHGRLLIGHHKATGDAIYAYIRPSSASQRVVFSAEDTRGQPIVGISHGDVARQRVRYPFNMTFPKDGRCLGRADKARLAIVIRWYFIATGRTKLRSPKSLQTFCKQFRSALRYVANRSDSIAGQPPQNPSGQARRTQVDESDIQSALLATKFSPSPSPTRLVKQSHRWPSPSEEPLGIEKSTSAGSLPSSPATCLSRR

Organism: NCBI:txid565426

pLDDT: mean 70.91, std 23.56, range [26.77, 98.0]

Radius of gyration: 35.27 Å; chains: 1; bounding box: 138×98×71 Å

Foldseek 3Di:
DDDDDPDDDDDDDDDPDPDDPPDPDPDDDDPDDPDPPPPPPFDPDDLVNLVVLLVQVLPPDQDLVNSCVVVVHDSVSSVVSNVVVVVCVVVVLVVVVVVVVVVVPDDDDDDDDDDDDDDDDDDDDDDPDPPPPDPDDPQPDDPFFPLLVLLCVLCVVVVNNCLPVLFDALVPWDFDADDPPPQAQLGWTFFAAAAPQRWTKTWGWGDDPVDTWIWIWTAHPVRDTRGGQDPLNVQVGGTDPPLVLLDDNPSRGDDQSSNLLSGLVRVSSCSRSVSDDQPDPVSSVLSSLSPSLSSVSSVVSVCVVVPPDPPDPPDDPPPPPSPSVSSVVVVVVVPPPPDPDPDPPPPPDDDDDDDDDDDDDDDDDDDDDDDDDDDDDDDDDD